Protein AF-A0A5D8ZWQ1-F1 (afdb_monomer)

Sequence (509 aa):
MLKRKKESPQAGGEQLLRKMPGQNEVNLAELMDGYSKLLIDDPVRPFREDNLQAIENNVDYGILAALSGTWVSYNVNYNKDIAKPSLASGVHTTIMPSPGTNSGTIPGKFAFDSEEYIEKLTFSIVPGGVRNRGGASELFCGAVKYEQSIKSVNTVQGQDALKYTPIHEENGMYLWLSDVYNHAATKESIERDRGIHAFSKEDAEKYGYTGEYRDEPLVRITPDGEERKQYILLSQLQPGQPYYEIIPAQELKAGAGVDGPYFIPDYSISRSGVIPHGSTITLLGDIIPQNTADNTFYLIEGSPKFPYGKEAWDTNHLSISRTMGNAGVTPDNIIDLDKPAPDWVHETLNDDNDPGSNKIYTQRILADDLYPYSVRPDLRLRDTLRGQKVSNYVHVRMSSKMKTGAQGGILNVPFVNRFVPTVEVDMDMWIETIIEDGKEILQLQYEQIVFFEFDFGNDGGTTSWPHIQVNTLRKIQDIPEDQRKVIEEQFFNTTGSSDSASGCPYHKG

Foldseek 3Di:
DKAAPDDDCVVPDDVVPPDDPDDDQDDLCVLCPRIDDDDPPDDFAADDPVCQVVCFQDPRARPVSNQAAKKKFFADQQPPLQPDGDQTLKKWKDKDAPPPDDLVPHFADIDIDMFHKMKIKHKDWDGTWDWDDPPQKIWTKGKIKMKMWMWTWDDDPPDPDIDTHTDWIKIWMKIFTHDMHTYFDAPVNQCPPPHFQQADPVCCVPAVDGGGAQQFKWFWQDDPPDPDTHTDGPVVADVPRDTDDIHGGPGHDGRPSVDDDDDDAPARMWIWMDTPVFKTWIKGWYWDWDDDPVDTHQKFFWDDDDDFFLVNLDCVQFLDFPVLCSLVDDPVRGGTQSDQQDPCLPDDDDCVRCVQCSNVVVSCQSVDPPGPCSTGVCVSVVSVCSPWTWGIKIKMKIKQQDPDHDHMDMDGDPVCVVAKPFDMKIKIKIWTFTQDPNDTFTKIKMKIWTWIWGQHGPVRHITTGTTIMIGIIGRLVPHDPVVSVVCCVVPPDPPDPPPDNDPDPDDDD

Structure (mmCIF, N/CA/C/O backbone):
data_AF-A0A5D8ZWQ1-F1
#
_entry.id   AF-A0A5D8ZWQ1-F1
#
loop_
_atom_site.group_PDB
_atom_site.id
_atom_site.type_symbol
_atom_site.label_atom_id
_atom_site.label_alt_id
_atom_site.label_comp_id
_atom_site.label_asym_id
_atom_site.label_entity_id
_atom_site.label_seq_id
_atom_site.pdbx_PDB_ins_code
_atom_site.Cartn_x
_atom_site.Cartn_y
_atom_site.Cartn_z
_atom_site.occupancy
_atom_site.B_iso_or_equiv
_atom_site.auth_seq_id
_atom_site.auth_comp_id
_atom_site.auth_asym_id
_atom_site.auth_atom_id
_atom_site.pdbx_PDB_model_num
ATOM 1 N N . MET A 1 1 ? 3.339 -8.069 -12.223 1.00 86.00 1 MET A N 1
ATOM 2 C CA . MET A 1 1 ? 2.730 -7.038 -13.100 1.00 86.00 1 MET A CA 1
ATOM 3 C C . MET A 1 1 ? 1.482 -7.525 -13.853 1.00 86.00 1 MET A C 1
ATOM 5 O O . MET A 1 1 ? 1.468 -8.622 -14.414 1.00 86.00 1 MET A O 1
ATOM 9 N N . LEU A 1 2 ? 0.469 -6.657 -13.929 1.00 88.44 2 LEU A N 1
ATOM 10 C CA . LEU A 1 2 ? -0.683 -6.716 -14.825 1.00 88.44 2 LEU A CA 1
ATOM 11 C C . LEU A 1 2 ? -0.499 -5.873 -16.088 1.00 88.44 2 LEU A C 1
ATOM 13 O O . LEU A 1 2 ? 0.025 -4.764 -16.043 1.00 88.44 2 LEU A O 1
ATOM 17 N N . LYS A 1 3 ? -1.030 -6.377 -17.198 1.00 85.06 3 LYS A N 1
ATOM 18 C CA . LYS A 1 3 ? -1.198 -5.640 -18.448 1.00 85.06 3 LYS A CA 1
ATOM 19 C C . LYS A 1 3 ? -2.679 -5.453 -18.746 1.00 85.06 3 LYS A C 1
ATOM 21 O O . LYS A 1 3 ? -3.498 -6.309 -18.411 1.00 85.06 3 LYS A O 1
ATOM 26 N N . ARG A 1 4 ? -3.014 -4.373 -19.445 1.00 82.81 4 ARG A N 1
ATOM 27 C CA . ARG A 1 4 ? -4.336 -4.204 -20.048 1.00 82.81 4 ARG A CA 1
ATOM 28 C C . ARG A 1 4 ? -4.308 -4.682 -21.492 1.00 82.81 4 ARG A C 1
ATOM 30 O O . ARG A 1 4 ? -3.373 -4.370 -22.232 1.00 82.81 4 ARG A O 1
ATOM 37 N N . LYS A 1 5 ? -5.338 -5.407 -21.923 1.00 72.50 5 LYS A N 1
ATOM 38 C CA . LYS A 1 5 ? -5.560 -5.742 -23.331 1.00 72.50 5 LYS A CA 1
ATOM 39 C C . LYS A 1 5 ? -5.869 -4.453 -24.100 1.00 72.50 5 LYS A C 1
ATOM 41 O O . LYS A 1 5 ? -7.017 -4.036 -24.187 1.00 72.50 5 LYS A O 1
ATOM 46 N N . LYS A 1 6 ? -4.833 -3.802 -24.628 1.00 61.38 6 LYS A N 1
ATOM 47 C CA . LYS A 1 6 ? -4.968 -2.677 -25.560 1.00 61.38 6 LYS A CA 1
ATOM 48 C C . LYS A 1 6 ? -5.111 -3.255 -26.970 1.00 61.38 6 LYS A C 1
ATOM 50 O O . LYS A 1 6 ? -4.261 -4.034 -27.402 1.00 61.38 6 LYS A O 1
ATOM 55 N N . GLU A 1 7 ? -6.210 -2.951 -27.656 1.00 46.97 7 GLU A N 1
ATOM 56 C CA . GLU A 1 7 ? -6.407 -3.385 -29.044 1.00 46.97 7 GLU A CA 1
ATOM 57 C C . GLU A 1 7 ? -5.342 -2.770 -29.966 1.00 46.97 7 GLU A C 1
ATOM 59 O O . GLU A 1 7 ? -4.735 -1.745 -29.650 1.00 46.97 7 GLU A O 1
ATOM 64 N N . SER A 1 8 ? -5.069 -3.428 -31.099 1.00 38.81 8 SER A N 1
ATOM 65 C CA . SER A 1 8 ? -4.029 -2.994 -32.038 1.00 38.81 8 SER A CA 1
ATOM 66 C C . SER A 1 8 ? -4.234 -1.534 -32.487 1.00 38.81 8 SER A C 1
ATOM 68 O O . SER A 1 8 ? -5.381 -1.128 -32.674 1.00 38.81 8 SER A O 1
ATOM 70 N N . PRO A 1 9 ? -3.167 -0.762 -32.773 1.00 39.41 9 PRO A N 1
ATOM 71 C CA . PRO A 1 9 ? -3.278 0.630 -33.230 1.00 39.41 9 PRO A CA 1
ATOM 72 C C . PRO A 1 9 ? -4.135 0.823 -34.496 1.00 39.41 9 PRO A C 1
ATOM 74 O O . PRO A 1 9 ? -4.615 1.921 -34.753 1.00 39.41 9 PRO A O 1
ATOM 77 N N . GLN A 1 10 ? -4.347 -0.237 -35.286 1.00 38.22 10 GLN A N 1
ATOM 78 C CA . GLN A 1 10 ? -5.200 -0.236 -36.483 1.00 38.22 10 GLN A CA 1
ATOM 79 C C . GLN A 1 10 ? -6.703 -0.313 -36.168 1.00 38.22 10 GLN A C 1
ATOM 81 O O . GLN A 1 10 ? -7.508 0.102 -36.993 1.00 38.22 10 GLN A O 1
ATOM 86 N N . ALA A 1 11 ? -7.079 -0.762 -34.966 1.00 35.25 11 ALA A N 1
ATOM 87 C CA . ALA A 1 11 ? -8.423 -0.603 -34.398 1.00 35.25 11 ALA A CA 1
ATOM 88 C C . ALA A 1 11 ? -8.587 0.765 -33.694 1.00 35.25 11 ALA A C 1
ATOM 90 O O . ALA A 1 11 ? -9.545 0.997 -32.956 1.00 35.25 11 ALA A O 1
ATOM 91 N N . GLY A 1 12 ? -7.623 1.674 -33.904 1.00 35.81 12 GLY A N 1
ATOM 92 C CA . GLY A 1 12 ? -7.588 3.022 -33.358 1.00 35.81 12 GLY A CA 1
ATOM 93 C C . GLY A 1 12 ? -8.803 3.837 -33.784 1.00 35.81 12 GLY A C 1
ATOM 94 O O . GLY A 1 12 ? -8.834 4.421 -34.863 1.00 35.81 12 GLY A O 1
ATOM 95 N N . GLY A 1 13 ? -9.795 3.889 -32.903 1.00 32.44 13 GLY A N 1
ATOM 96 C CA . GLY A 1 13 ? -10.945 4.773 -33.038 1.00 32.44 13 GLY A CA 1
ATOM 97 C C . GLY A 1 13 ? -11.941 4.649 -31.892 1.00 32.44 13 GLY A C 1
ATOM 98 O O . GLY A 1 13 ? -12.409 5.666 -31.393 1.00 32.44 13 GLY A O 1
ATOM 99 N N . GLU A 1 14 ? -12.231 3.435 -31.417 1.00 32.88 14 GLU A N 1
ATOM 100 C CA . GLU A 1 14 ? -13.414 3.239 -30.559 1.00 32.88 14 GLU A CA 1
ATOM 101 C C . GLU A 1 14 ? -13.139 3.267 -29.045 1.00 32.88 14 GLU A C 1
ATOM 103 O O . GLU A 1 14 ? -14.016 3.670 -28.285 1.00 32.88 14 GLU A O 1
ATOM 108 N N . GLN A 1 15 ? -11.916 2.977 -28.575 1.00 39.06 15 GLN A N 1
ATOM 109 C CA . GLN A 1 15 ? -11.546 3.190 -27.158 1.00 39.06 15 GLN A CA 1
ATOM 110 C C . GLN A 1 15 ? -10.935 4.570 -26.860 1.00 39.06 15 GLN A C 1
ATOM 112 O O . GLN A 1 15 ? -10.834 4.949 -25.694 1.00 39.06 15 GLN A O 1
ATOM 117 N N . LEU A 1 16 ? -10.608 5.359 -27.893 1.00 34.47 16 LEU A N 1
ATOM 118 C CA . LEU A 1 16 ? -10.072 6.731 -27.786 1.00 34.47 16 LEU A CA 1
ATOM 119 C C . LEU A 1 16 ? -11.067 7.743 -27.175 1.00 34.47 16 LEU A C 1
ATOM 121 O O . LEU A 1 16 ? -10.736 8.912 -26.997 1.00 34.47 16 LEU A O 1
ATOM 125 N N . LEU A 1 17 ? -12.277 7.295 -26.829 1.00 35.03 17 LEU A N 1
ATOM 126 C CA . LEU A 1 17 ? -13.339 8.079 -26.197 1.00 35.03 17 LEU A CA 1
ATOM 127 C C . LEU A 1 17 ? -13.742 7.555 -24.808 1.00 35.03 17 LEU A C 1
ATOM 129 O O . LEU A 1 17 ? -14.852 7.832 -24.348 1.00 35.03 17 LEU A O 1
ATOM 133 N N . ARG A 1 18 ? -12.876 6.830 -24.085 1.00 47.44 18 ARG A N 1
ATOM 134 C CA . ARG A 1 18 ? -13.117 6.627 -22.646 1.00 47.44 18 ARG A CA 1
ATOM 135 C C . ARG A 1 18 ? -12.642 7.859 -21.875 1.00 47.44 18 ARG A C 1
ATOM 137 O O . ARG A 1 18 ? -11.452 8.106 -21.724 1.00 47.44 18 ARG A O 1
ATOM 144 N N . LYS A 1 19 ? -13.647 8.656 -21.493 1.00 38.06 19 LYS A N 1
ATOM 145 C CA . LYS A 1 19 ? -13.616 9.920 -20.744 1.00 38.06 19 LYS A CA 1
ATOM 146 C C . LYS A 1 19 ? -12.397 10.034 -19.823 1.00 38.06 19 LYS A C 1
ATOM 148 O O . LYS A 1 19 ? -12.174 9.166 -18.983 1.00 38.06 19 LYS A O 1
ATOM 153 N N . MET A 1 20 ? -11.691 11.167 -19.906 1.00 37.06 20 MET A N 1
ATOM 154 C CA . MET A 1 20 ? -10.870 11.637 -18.786 1.00 37.06 20 MET A CA 1
ATOM 155 C C . MET A 1 20 ? -11.716 11.542 -17.503 1.00 37.06 20 MET A C 1
ATOM 157 O O . MET A 1 20 ? -12.895 11.911 -17.560 1.00 37.06 20 MET A O 1
ATOM 161 N N . PRO A 1 21 ? -11.179 11.048 -16.372 1.00 36.50 21 PRO A N 1
ATOM 162 C CA . PRO A 1 21 ? -11.925 10.977 -15.124 1.00 36.50 21 PRO A CA 1
ATOM 163 C C . PRO A 1 21 ? -12.267 12.402 -14.684 1.00 36.50 21 PRO A C 1
ATOM 165 O O . PRO A 1 21 ? -11.458 13.147 -14.141 1.00 36.50 21 PRO A O 1
ATOM 168 N N . GLY A 1 22 ? -13.488 12.787 -15.021 1.00 39.88 22 GLY A N 1
ATOM 169 C CA . GLY A 1 22 ? -14.063 14.100 -14.840 1.00 39.88 22 GLY A CA 1
ATOM 170 C C . GLY A 1 22 ? -15.562 13.969 -15.067 1.00 39.88 22 GLY A C 1
ATOM 171 O O . GLY A 1 22 ? -16.027 13.948 -16.202 1.00 39.88 22 GLY A O 1
ATOM 172 N N . GLN A 1 23 ? -16.302 13.865 -13.960 1.00 37.75 23 GLN A N 1
ATOM 173 C CA . GLN A 1 23 ? -17.761 14.026 -13.850 1.00 37.75 23 GLN A CA 1
ATOM 174 C C . GLN A 1 23 ? -18.704 12.843 -14.159 1.00 37.75 23 GLN A C 1
ATOM 176 O O . GLN A 1 23 ? -19.879 13.084 -14.400 1.00 37.75 23 GLN A O 1
ATOM 181 N N . ASN A 1 24 ? -18.289 11.577 -14.077 1.00 45.00 24 ASN A N 1
ATOM 182 C CA . ASN A 1 24 ? -19.244 10.468 -13.874 1.00 45.00 24 ASN A CA 1
ATOM 183 C C . ASN A 1 24 ? -18.660 9.454 -12.881 1.00 45.00 24 ASN A C 1
ATOM 185 O O . ASN A 1 24 ? -17.439 9.310 -12.826 1.00 45.00 24 ASN A O 1
ATOM 189 N N . GLU A 1 25 ? -19.522 8.833 -12.071 1.00 61.66 25 GLU A N 1
ATOM 190 C CA . GLU A 1 25 ? -19.172 7.854 -11.031 1.00 61.66 25 GLU A CA 1
ATOM 191 C C . GLU A 1 25 ? -18.182 6.810 -11.570 1.00 61.66 25 GLU A C 1
ATOM 193 O O . GLU A 1 25 ? -18.371 6.243 -12.645 1.00 61.66 25 GLU A O 1
ATOM 198 N N . VAL A 1 26 ? -17.073 6.613 -10.854 1.00 72.38 26 VAL A N 1
ATOM 199 C CA . VAL A 1 26 ? -16.031 5.666 -11.259 1.00 72.38 26 VAL A CA 1
ATOM 200 C C . VAL A 1 26 ? -16.516 4.250 -10.960 1.00 72.38 26 VAL A C 1
ATOM 202 O O . VAL A 1 26 ? -16.745 3.919 -9.801 1.00 72.38 26 VAL A O 1
ATOM 205 N N . ASN A 1 27 ? -16.631 3.418 -11.995 1.00 87.19 27 ASN A N 1
ATOM 206 C CA . ASN A 1 27 ? -17.055 2.026 -11.880 1.00 87.19 27 ASN A CA 1
ATOM 207 C C . ASN A 1 27 ? -15.839 1.078 -11.879 1.00 87.19 27 ASN A C 1
ATOM 209 O O . ASN A 1 27 ? -15.026 1.094 -12.809 1.00 87.19 27 ASN A O 1
ATOM 213 N N . LEU A 1 28 ? -15.707 0.239 -10.843 1.00 93.12 28 LEU A N 1
ATOM 214 C CA . LEU A 1 28 ? -14.563 -0.674 -10.709 1.00 93.12 28 LEU A CA 1
ATOM 215 C C . LEU A 1 28 ? -14.534 -1.764 -11.785 1.00 93.12 28 LEU A C 1
ATOM 217 O O . LEU A 1 28 ? -13.448 -2.137 -12.226 1.00 93.12 28 LEU A O 1
ATOM 221 N N . ALA A 1 29 ? -15.691 -2.245 -12.246 1.00 91.19 29 ALA A N 1
ATOM 222 C CA . ALA A 1 29 ? -15.750 -3.243 -13.308 1.00 91.19 29 ALA A CA 1
ATOM 223 C C . ALA A 1 29 ? -15.237 -2.682 -14.635 1.00 91.19 29 ALA A C 1
ATOM 225 O O . ALA A 1 29 ? -14.436 -3.332 -15.299 1.00 91.19 29 ALA A O 1
ATOM 226 N N . GLU A 1 30 ? -15.605 -1.449 -14.985 1.00 89.75 30 GLU A N 1
ATOM 227 C CA . GLU A 1 30 ? -15.081 -0.786 -16.186 1.00 89.75 30 GLU A CA 1
ATOM 228 C C . GLU A 1 30 ? -13.577 -0.486 -16.096 1.00 89.75 30 GLU A C 1
ATOM 230 O O . GLU A 1 30 ? -12.860 -0.581 -17.100 1.00 89.75 30 GLU A O 1
ATOM 235 N N . LEU A 1 31 ? -13.086 -0.120 -14.905 1.00 91.00 31 LEU A N 1
ATOM 236 C CA . LEU A 1 31 ? -11.660 0.115 -14.673 1.00 91.00 31 LEU A CA 1
ATOM 237 C C . LEU A 1 31 ? -10.841 -1.170 -14.784 1.00 91.00 31 LEU A C 1
ATOM 239 O O . LEU A 1 31 ? -9.778 -1.159 -15.404 1.00 91.00 31 LEU A O 1
ATOM 243 N N . MET A 1 32 ? -11.337 -2.260 -14.198 1.00 91.06 32 MET A N 1
ATOM 244 C CA . MET A 1 32 ? -10.638 -3.544 -14.161 1.00 91.06 32 MET A CA 1
ATOM 245 C C . MET A 1 32 ? -10.852 -4.400 -15.413 1.00 91.06 32 MET A C 1
ATOM 247 O O . MET A 1 32 ? -10.161 -5.405 -15.592 1.00 91.06 32 MET A O 1
ATOM 251 N N . ASP A 1 33 ? -11.749 -3.992 -16.308 1.00 88.94 33 ASP A N 1
ATOM 252 C CA . ASP A 1 33 ? -11.997 -4.673 -17.573 1.00 88.94 33 ASP A CA 1
ATOM 253 C C . ASP A 1 33 ? -10.740 -4.739 -18.463 1.00 88.94 33 ASP A C 1
ATOM 255 O O . ASP A 1 33 ? -10.030 -3.750 -18.703 1.00 88.94 33 ASP A O 1
ATOM 259 N N . GLY A 1 34 ? -10.488 -5.940 -18.984 1.00 84.75 34 GLY A N 1
ATOM 260 C CA . GLY A 1 34 ? -9.381 -6.236 -19.889 1.00 84.75 34 GLY A CA 1
ATOM 261 C C . GLY A 1 34 ? -8.007 -6.391 -19.229 1.00 84.75 34 GLY A C 1
ATOM 262 O O . GLY A 1 34 ? -7.021 -6.509 -19.959 1.00 84.75 34 GLY A O 1
ATOM 263 N N . TYR A 1 35 ? -7.904 -6.398 -17.897 1.00 89.56 35 TYR A N 1
ATOM 264 C CA . TYR A 1 35 ? -6.640 -6.667 -17.207 1.00 89.56 35 TYR A CA 1
ATOM 265 C C . TYR A 1 35 ? -6.317 -8.162 -17.116 1.00 89.56 35 TYR A C 1
ATOM 267 O O . TYR A 1 35 ? -7.163 -8.986 -16.777 1.00 89.56 35 TYR A O 1
ATOM 275 N N . SER A 1 36 ? -5.059 -8.515 -17.382 1.00 87.94 36 SER A N 1
ATOM 276 C CA . SER A 1 36 ? -4.529 -9.870 -17.217 1.00 87.94 36 SER A CA 1
ATOM 277 C C . SER A 1 36 ? -3.091 -9.841 -16.708 1.00 87.94 36 SER A C 1
ATOM 279 O O . SER A 1 36 ? -2.391 -8.834 -16.831 1.00 87.94 36 SER A O 1
ATOM 281 N N . LYS A 1 37 ? -2.603 -10.967 -16.180 1.00 87.56 37 LYS A N 1
ATOM 282 C CA . LYS A 1 37 ? -1.174 -11.126 -15.890 1.00 87.56 37 LYS A CA 1
ATOM 283 C C . LYS A 1 37 ? -0.358 -10.990 -17.180 1.00 87.56 37 LYS A C 1
ATOM 285 O O . LYS A 1 37 ? -0.779 -11.492 -18.223 1.00 87.56 37 LYS A O 1
ATOM 290 N N . LEU A 1 38 ? 0.783 -10.309 -17.098 1.00 84.69 38 LEU A N 1
ATOM 291 C CA . LEU A 1 38 ? 1.778 -10.281 -18.169 1.00 84.69 38 LEU A CA 1
ATOM 292 C C . LEU A 1 38 ? 2.575 -11.597 -18.156 1.00 84.69 38 LEU A C 1
ATOM 294 O O . LEU A 1 38 ? 3.076 -12.013 -17.108 1.00 84.69 38 LEU A O 1
ATOM 298 N N . LEU A 1 39 ? 2.658 -12.259 -19.306 1.00 83.81 39 LEU A N 1
ATOM 299 C CA . LEU A 1 39 ? 3.337 -13.534 -19.533 1.00 83.81 39 LEU A CA 1
ATOM 300 C C . LEU A 1 39 ? 4.524 -13.351 -20.484 1.00 83.81 39 LEU A C 1
ATOM 302 O O . LEU A 1 39 ? 4.576 -12.396 -21.251 1.00 83.81 39 LEU A O 1
ATOM 306 N N . ILE A 1 40 ? 5.469 -14.293 -20.459 1.00 79.81 40 ILE A N 1
ATOM 307 C CA . ILE A 1 40 ? 6.670 -14.237 -21.309 1.00 79.81 40 ILE A CA 1
ATOM 308 C C . ILE A 1 40 ? 6.356 -14.336 -22.810 1.00 79.81 40 ILE A C 1
ATOM 310 O O . ILE A 1 40 ? 7.066 -13.748 -23.617 1.00 79.81 40 ILE A O 1
ATOM 314 N N . ASP A 1 41 ? 5.271 -15.027 -23.168 1.00 81.00 41 ASP A N 1
ATOM 315 C CA . ASP A 1 41 ? 4.821 -15.189 -24.556 1.00 81.00 41 ASP A CA 1
ATOM 316 C C . ASP A 1 41 ? 3.986 -13.997 -25.054 1.00 81.00 41 ASP A C 1
ATOM 318 O O . ASP A 1 41 ? 3.525 -13.983 -26.198 1.00 81.00 41 ASP A O 1
ATOM 322 N N . ASP A 1 42 ? 3.752 -12.995 -24.201 1.00 82.62 42 ASP A N 1
ATOM 323 C CA . ASP A 1 42 ? 2.998 -11.820 -24.601 1.00 82.62 42 ASP A CA 1
ATOM 324 C C . ASP A 1 42 ? 3.810 -10.930 -25.552 1.00 82.62 42 ASP A C 1
ATOM 326 O O . ASP A 1 42 ? 4.993 -10.674 -25.317 1.00 82.62 42 ASP A O 1
ATOM 330 N N . PRO A 1 43 ? 3.183 -10.396 -26.617 1.00 82.00 43 PRO A N 1
ATOM 331 C CA . PRO A 1 43 ? 3.883 -9.566 -27.582 1.00 82.00 43 PRO A CA 1
ATOM 332 C C . PRO A 1 43 ? 4.370 -8.268 -26.934 1.00 82.00 43 PRO A C 1
ATOM 334 O O . PRO A 1 43 ? 3.597 -7.517 -26.331 1.00 82.00 43 PRO A O 1
ATOM 337 N N . VAL A 1 44 ? 5.654 -7.971 -27.124 1.00 81.06 44 VAL A N 1
ATOM 338 C CA . VAL A 1 44 ? 6.265 -6.723 -26.666 1.00 81.06 44 VAL A CA 1
ATOM 339 C C . VAL A 1 44 ? 5.927 -5.601 -27.643 1.00 81.06 44 VAL A C 1
ATOM 341 O O . VAL A 1 44 ? 6.048 -5.745 -28.860 1.00 81.06 44 VAL A O 1
ATOM 344 N N . ARG A 1 45 ? 5.486 -4.458 -27.113 1.00 86.75 45 ARG A N 1
ATOM 345 C CA . ARG A 1 45 ? 5.107 -3.302 -27.932 1.00 86.75 45 ARG A CA 1
ATOM 346 C C . ARG A 1 45 ? 6.352 -2.501 -28.314 1.00 86.75 45 ARG A C 1
ATOM 348 O O . ARG A 1 45 ? 7.067 -2.077 -27.408 1.00 86.75 45 ARG A O 1
ATOM 355 N N . PRO A 1 46 ? 6.609 -2.233 -29.604 1.00 88.56 46 PRO A N 1
ATOM 356 C CA . PRO A 1 46 ? 7.692 -1.342 -29.988 1.00 88.56 46 PRO A CA 1
ATOM 357 C C . PRO A 1 46 ? 7.334 0.103 -29.628 1.00 88.56 46 PRO A C 1
ATOM 359 O O . PRO A 1 46 ? 6.236 0.582 -29.921 1.00 88.56 46 PRO A O 1
ATOM 362 N N . PHE A 1 47 ? 8.275 0.803 -29.014 1.00 90.62 47 PHE A N 1
ATOM 363 C CA . PHE A 1 47 ? 8.244 2.243 -28.846 1.00 90.62 47 PHE A CA 1
ATOM 364 C C . PHE A 1 47 ? 8.699 2.914 -30.141 1.00 90.62 47 PHE A C 1
ATOM 366 O O . PHE A 1 47 ? 9.620 2.450 -30.817 1.00 90.62 47 PHE A O 1
ATOM 373 N N . ARG A 1 48 ? 8.050 4.025 -30.481 1.00 88.44 48 ARG A N 1
ATOM 374 C CA . ARG A 1 48 ? 8.462 4.903 -31.571 1.00 88.44 48 ARG A CA 1
ATOM 375 C C . ARG A 1 48 ? 8.301 6.346 -31.114 1.00 88.44 48 ARG A C 1
ATOM 377 O O . ARG A 1 48 ? 7.274 6.687 -30.530 1.00 88.44 48 ARG A O 1
ATOM 384 N N . GLU A 1 49 ? 9.306 7.177 -31.378 1.00 87.00 49 GLU A N 1
ATOM 385 C CA . GLU A 1 49 ? 9.320 8.575 -30.919 1.00 87.00 49 GLU A CA 1
ATOM 386 C C . GLU A 1 49 ? 8.165 9.407 -31.514 1.00 87.00 49 GLU A C 1
ATOM 388 O O . GLU A 1 49 ? 7.687 10.334 -30.867 1.00 87.00 49 GLU A O 1
ATOM 393 N N . ASP A 1 50 ? 7.647 9.055 -32.698 1.00 88.88 50 ASP A N 1
ATOM 394 C CA . ASP A 1 50 ? 6.470 9.703 -33.302 1.00 88.88 50 ASP A CA 1
ATOM 395 C C . ASP A 1 50 ? 5.177 9.491 -32.492 1.00 88.88 50 ASP A C 1
ATOM 397 O O . ASP A 1 50 ? 4.276 10.329 -32.532 1.00 88.88 50 ASP A O 1
ATOM 401 N N . ASN A 1 51 ? 5.107 8.418 -31.699 1.00 87.00 51 ASN A N 1
ATOM 402 C CA . ASN A 1 51 ? 3.969 8.098 -30.838 1.00 87.00 51 ASN A CA 1
ATOM 403 C C . ASN A 1 51 ? 4.115 8.621 -29.402 1.00 87.00 51 ASN A C 1
ATOM 405 O O . ASN A 1 51 ? 3.194 8.432 -28.606 1.00 87.00 51 ASN A O 1
ATOM 409 N N . LEU A 1 52 ? 5.233 9.270 -29.050 1.00 89.94 52 LEU A N 1
ATOM 410 C CA . LEU A 1 52 ? 5.532 9.686 -27.675 1.00 89.94 52 LEU A CA 1
ATOM 411 C C . LEU A 1 52 ? 4.379 10.477 -27.045 1.00 89.94 52 LEU A C 1
ATOM 413 O O . LEU A 1 52 ? 3.858 10.084 -26.004 1.00 89.94 52 LEU A O 1
ATOM 417 N N . GLN A 1 53 ? 3.923 11.537 -27.716 1.00 90.38 53 GLN A N 1
ATOM 418 C CA . GLN A 1 53 ? 2.861 12.393 -27.185 1.00 90.38 53 GLN A CA 1
ATOM 419 C C . GLN A 1 53 ? 1.536 11.638 -27.009 1.00 90.38 53 GLN A C 1
ATOM 421 O O . GLN A 1 53 ? 0.788 11.896 -26.069 1.00 90.38 53 GLN A O 1
ATOM 426 N N . ALA A 1 54 ? 1.233 10.695 -27.906 1.00 89.75 54 ALA A N 1
ATOM 427 C CA . ALA A 1 54 ? 0.031 9.878 -27.806 1.00 89.75 54 ALA A CA 1
ATOM 428 C C . ALA A 1 54 ? 0.104 8.910 -26.617 1.00 89.75 54 ALA A C 1
ATOM 430 O O . ALA A 1 54 ? -0.904 8.721 -25.939 1.00 89.75 54 ALA A O 1
ATOM 431 N N . ILE A 1 55 ? 1.277 8.332 -26.340 1.00 88.62 55 ILE A N 1
ATOM 432 C CA . ILE A 1 55 ? 1.498 7.472 -25.170 1.00 88.62 55 ILE A CA 1
ATOM 433 C C . ILE A 1 55 ? 1.370 8.291 -23.886 1.00 88.62 55 ILE A C 1
ATOM 435 O O . ILE A 1 55 ? 0.633 7.895 -22.987 1.00 88.62 55 ILE A O 1
ATOM 439 N N . GLU A 1 56 ? 2.030 9.450 -23.817 1.00 88.56 56 GLU A N 1
ATOM 440 C CA . GLU A 1 56 ? 1.961 10.330 -22.650 1.00 88.56 56 GLU A CA 1
ATOM 441 C C . GLU A 1 56 ? 0.521 10.760 -22.365 1.00 88.56 56 GLU A C 1
ATOM 443 O O . GLU A 1 56 ? 0.072 10.655 -21.230 1.00 88.56 56 GLU A O 1
ATOM 448 N N . ASN A 1 57 ? -0.244 11.157 -23.384 1.00 88.50 57 ASN A N 1
ATOM 449 C CA . ASN A 1 57 ? -1.624 11.612 -23.202 1.00 88.50 57 ASN A CA 1
ATOM 450 C C . ASN A 1 57 ? -2.607 10.497 -22.803 1.00 88.50 57 ASN A C 1
ATOM 452 O O . ASN A 1 57 ? -3.676 10.802 -22.281 1.00 88.50 57 ASN A O 1
ATOM 456 N N . ASN A 1 58 ? -2.273 9.228 -23.060 1.00 87.38 58 ASN A N 1
ATOM 457 C CA . ASN A 1 58 ? -3.159 8.077 -22.856 1.00 87.38 58 ASN A CA 1
ATOM 458 C C . ASN A 1 58 ? -2.533 7.022 -21.931 1.00 87.38 58 ASN A C 1
ATOM 460 O O . ASN A 1 58 ? -2.723 5.815 -22.132 1.00 87.38 58 ASN A O 1
ATOM 464 N N . VAL A 1 59 ? -1.754 7.466 -20.940 1.00 89.31 59 VAL A N 1
ATOM 465 C CA . VAL A 1 59 ? -1.175 6.562 -19.944 1.00 89.31 59 VAL A CA 1
ATOM 466 C C . VAL A 1 59 ? -2.275 5.866 -19.148 1.00 89.31 59 VAL A C 1
ATOM 468 O O . VAL A 1 59 ? -3.301 6.461 -18.811 1.00 89.31 59 VAL A O 1
ATOM 471 N N . ASP A 1 60 ? -2.059 4.591 -18.840 1.00 91.00 60 ASP A N 1
ATOM 472 C CA . ASP A 1 60 ? -2.952 3.863 -17.951 1.00 91.00 60 ASP A CA 1
ATOM 473 C C . ASP A 1 60 ? -2.644 4.199 -16.484 1.00 91.00 60 ASP A C 1
ATOM 475 O O . ASP A 1 60 ? -1.492 4.142 -16.056 1.00 91.00 60 ASP A O 1
ATOM 479 N N . TYR A 1 61 ? -3.674 4.519 -15.702 1.00 93.69 61 TYR A N 1
ATOM 480 C CA . TYR A 1 61 ? -3.572 4.701 -14.247 1.00 93.69 61 TYR A CA 1
ATOM 481 C C . TYR A 1 61 ? -4.035 3.453 -13.476 1.00 93.69 61 TYR A C 1
ATOM 483 O O . TYR A 1 61 ? -3.934 3.414 -12.250 1.00 93.69 61 TYR A O 1
ATOM 491 N N . GLY A 1 62 ? -4.556 2.439 -14.176 1.00 93.38 62 GLY A N 1
ATOM 492 C CA . GLY A 1 62 ? -5.094 1.219 -13.587 1.00 93.38 62 GLY A CA 1
ATOM 493 C C . GLY A 1 62 ? -6.112 1.479 -12.489 1.00 93.38 62 GLY A C 1
ATOM 494 O O . GLY A 1 62 ? -6.911 2.415 -12.561 1.00 93.38 62 GLY A O 1
ATOM 495 N N . ILE A 1 63 ? -6.061 0.655 -11.444 1.00 95.50 63 ILE A N 1
ATOM 496 C CA . ILE A 1 63 ? -6.951 0.799 -10.290 1.00 95.50 63 ILE A CA 1
ATOM 497 C C . ILE A 1 63 ? -6.724 2.114 -9.527 1.00 95.50 63 ILE A C 1
ATOM 499 O O . ILE A 1 63 ? -7.647 2.627 -8.896 1.00 95.50 63 ILE A O 1
ATOM 503 N N . LEU A 1 64 ? -5.535 2.722 -9.628 1.00 96.50 64 LEU A N 1
ATOM 504 C CA . LEU A 1 64 ? -5.226 3.976 -8.933 1.00 96.50 64 LEU A CA 1
ATOM 505 C C . LEU A 1 64 ? -6.097 5.142 -9.425 1.00 96.50 64 LEU A C 1
ATOM 507 O O . LEU A 1 64 ? -6.292 6.106 -8.688 1.00 96.50 64 LEU A O 1
ATOM 511 N N . ALA A 1 65 ? -6.679 5.043 -10.627 1.00 95.31 65 ALA A N 1
ATOM 512 C CA . ALA A 1 65 ? -7.666 6.005 -11.117 1.00 95.31 65 ALA A CA 1
ATOM 513 C C . ALA A 1 65 ? -8.875 6.141 -10.172 1.00 95.31 65 ALA A C 1
ATOM 515 O O . ALA A 1 65 ? -9.405 7.242 -10.009 1.00 95.31 65 ALA A O 1
ATOM 516 N N . ALA A 1 66 ? -9.285 5.046 -9.516 1.00 96.25 66 ALA A N 1
ATOM 517 C CA . ALA A 1 66 ? -10.415 5.037 -8.587 1.00 96.25 66 ALA A CA 1
ATOM 518 C C . ALA A 1 66 ? -10.185 5.922 -7.359 1.00 96.25 66 ALA A C 1
ATOM 520 O O . ALA A 1 66 ? -11.137 6.495 -6.826 1.00 96.25 66 ALA A O 1
ATOM 521 N N . LEU A 1 67 ? -8.922 6.086 -6.957 1.00 97.12 67 LEU A N 1
ATOM 522 C CA . LEU A 1 67 ? -8.540 6.852 -5.779 1.00 97.12 67 LEU A CA 1
ATOM 523 C C . LEU A 1 67 ? -8.718 8.359 -5.974 1.00 97.12 67 LEU A C 1
ATOM 525 O O . LEU A 1 67 ? -8.769 9.078 -4.988 1.00 97.12 67 LEU A O 1
ATOM 529 N N . SER A 1 68 ? -8.844 8.871 -7.202 1.00 96.44 68 SER A N 1
ATOM 530 C CA . SER A 1 68 ? -8.901 10.319 -7.430 1.00 96.44 68 SER A CA 1
ATOM 531 C C . SER A 1 68 ? -10.020 11.015 -6.632 1.00 96.44 68 SER A C 1
ATOM 533 O O . SER A 1 68 ? -11.194 10.615 -6.670 1.00 96.44 68 SER A O 1
ATOM 535 N N . GLY A 1 69 ? -9.639 12.090 -5.935 1.00 96.44 69 GLY A N 1
ATOM 536 C CA . GLY A 1 69 ? -10.515 12.903 -5.094 1.00 96.44 69 GLY A CA 1
ATOM 537 C C . GLY A 1 69 ? -10.080 12.937 -3.629 1.00 96.44 69 GLY A C 1
ATOM 538 O O . GLY A 1 69 ? -9.006 12.458 -3.267 1.00 96.44 69 GLY A O 1
ATOM 539 N N . THR A 1 70 ? -10.929 13.528 -2.788 1.00 98.25 70 THR A N 1
ATOM 540 C CA . THR A 1 70 ? -10.706 13.626 -1.342 1.00 98.25 70 THR A CA 1
ATOM 541 C C . THR A 1 70 ? -11.572 12.620 -0.596 1.00 98.25 70 THR A C 1
ATOM 543 O O . THR A 1 70 ? -12.800 12.638 -0.704 1.00 98.25 70 THR A O 1
ATOM 546 N N . TRP A 1 71 ? -10.899 11.775 0.174 1.00 98.62 71 TRP A N 1
ATOM 547 C CA . TRP A 1 71 ? -11.441 10.718 1.009 1.00 98.62 71 TRP A CA 1
ATOM 548 C C . TRP A 1 71 ? -11.324 11.105 2.467 1.00 98.62 71 TRP A C 1
ATOM 550 O O . TRP A 1 71 ? -10.336 11.708 2.884 1.00 98.62 71 TRP A O 1
ATOM 560 N N . VAL A 1 72 ? -12.352 10.781 3.232 1.00 98.75 72 VAL A N 1
ATOM 561 C CA . VAL A 1 72 ? -12.464 11.162 4.634 1.00 98.75 72 VAL A CA 1
ATOM 562 C C . VAL A 1 72 ? -13.074 10.018 5.427 1.00 98.75 72 VAL A C 1
ATOM 564 O O . VAL A 1 72 ? -13.790 9.182 4.870 1.00 98.75 72 VAL A O 1
ATOM 567 N N . SER A 1 73 ? -12.762 9.973 6.718 1.00 98.62 73 SER A N 1
ATOM 568 C CA . SER A 1 73 ? -13.265 8.955 7.641 1.00 98.62 73 SER A CA 1
ATOM 569 C C . SER A 1 73 ? -14.784 8.801 7.591 1.00 98.62 73 SER A C 1
ATOM 571 O O . SER A 1 73 ? -15.519 9.784 7.669 1.00 98.62 73 SER A O 1
ATOM 573 N N . TYR A 1 74 ? -15.237 7.552 7.484 1.00 98.00 74 TYR A N 1
ATOM 574 C CA . TYR A 1 74 ? -16.644 7.165 7.516 1.00 98.00 74 TYR A CA 1
ATOM 575 C C . TYR A 1 74 ? -16.919 6.353 8.786 1.00 98.00 74 TYR A C 1
ATOM 577 O O . TYR A 1 74 ? -16.622 5.160 8.854 1.00 98.00 74 TYR A O 1
ATOM 585 N N . ASN A 1 75 ? -17.462 7.014 9.811 1.00 96.69 75 ASN A N 1
ATOM 586 C CA . ASN A 1 75 ? -17.689 6.430 11.131 1.00 96.69 75 ASN A CA 1
ATOM 587 C C . ASN A 1 75 ? -19.076 5.792 11.241 1.00 96.69 75 ASN A C 1
ATOM 589 O O . ASN A 1 75 ? -20.097 6.459 11.084 1.00 96.69 75 ASN A O 1
ATOM 593 N N . VAL A 1 76 ? -19.122 4.503 11.565 1.00 95.06 76 VAL A N 1
ATOM 594 C CA . VAL A 1 76 ? -20.358 3.739 11.756 1.00 95.06 76 VAL A CA 1
ATOM 595 C C . VAL A 1 76 ? -20.169 2.659 12.812 1.00 95.06 76 VAL A C 1
ATOM 597 O O . VAL A 1 76 ? -19.087 2.112 12.984 1.00 95.06 76 VAL A O 1
ATOM 600 N N . ASN A 1 77 ? -21.259 2.320 13.499 1.00 94.12 77 ASN A N 1
ATOM 601 C CA . ASN A 1 77 ? -21.273 1.360 14.603 1.00 94.12 77 ASN A CA 1
ATOM 602 C C . ASN A 1 77 ? -22.227 0.200 14.294 1.00 94.12 77 ASN A C 1
ATOM 604 O O . ASN A 1 77 ? -23.257 0.026 14.944 1.00 94.12 77 ASN A O 1
ATOM 608 N N . TYR A 1 78 ? -21.932 -0.568 13.242 1.00 94.31 78 TYR A N 1
ATOM 609 C CA . TYR A 1 78 ? -22.802 -1.674 12.827 1.00 94.31 78 TYR A CA 1
ATOM 610 C C . TYR A 1 78 ? -22.644 -2.935 13.680 1.00 94.31 78 TYR A C 1
ATOM 612 O O . TYR A 1 78 ? -23.579 -3.738 13.760 1.00 94.31 78 TYR A O 1
ATOM 620 N N . ASN A 1 79 ? -21.493 -3.121 14.332 1.00 92.00 79 ASN A N 1
ATOM 621 C CA . ASN A 1 79 ? -21.297 -4.229 15.255 1.00 92.00 79 ASN A CA 1
ATOM 622 C C . ASN A 1 79 ? -22.010 -3.957 16.591 1.00 92.00 79 ASN A C 1
ATOM 624 O O . ASN A 1 79 ? -21.551 -3.164 17.406 1.00 92.00 79 ASN A O 1
ATOM 628 N N . LYS A 1 80 ? -23.124 -4.659 16.818 1.00 89.44 80 LYS A N 1
ATOM 629 C CA . LYS A 1 80 ? -23.943 -4.543 18.035 1.00 89.44 80 LYS A CA 1
ATOM 630 C C . LYS A 1 80 ? -23.348 -5.254 19.251 1.00 89.44 80 LYS A C 1
ATOM 632 O O . LYS A 1 80 ? -23.839 -5.041 20.355 1.00 89.44 80 LYS A O 1
ATOM 637 N N . ASP A 1 81 ? -22.332 -6.090 19.050 1.00 87.81 81 ASP A N 1
ATOM 638 C CA . ASP A 1 81 ? -21.643 -6.794 20.134 1.00 87.81 81 ASP A CA 1
ATOM 639 C C . ASP A 1 81 ? -20.676 -5.859 20.887 1.00 87.81 81 ASP A C 1
ATOM 641 O O . ASP A 1 81 ? -20.288 -6.144 22.019 1.00 87.81 81 ASP A O 1
ATOM 645 N N . ILE A 1 82 ? -20.324 -4.713 20.290 1.00 86.56 82 ILE A N 1
ATOM 646 C CA . ILE A 1 82 ? -19.505 -3.672 20.914 1.00 86.56 82 ILE A CA 1
ATOM 647 C C . ILE A 1 82 ? -20.427 -2.646 21.574 1.00 86.56 82 ILE A C 1
ATOM 649 O O . ILE A 1 82 ? -21.150 -1.906 20.912 1.00 86.56 82 ILE A O 1
ATOM 653 N N . ALA A 1 83 ? -20.410 -2.610 22.907 1.00 81.31 83 ALA A N 1
ATOM 654 C CA . ALA A 1 83 ? -21.340 -1.792 23.684 1.00 81.31 83 ALA A CA 1
ATOM 655 C C . ALA A 1 83 ? -21.051 -0.282 23.603 1.00 81.31 83 ALA A C 1
ATOM 657 O O . ALA A 1 83 ? -21.976 0.528 23.684 1.00 81.31 83 ALA A O 1
ATOM 658 N N . LYS A 1 84 ? -19.775 0.103 23.475 1.00 86.69 84 LYS A N 1
ATOM 659 C CA . LYS A 1 84 ? -19.348 1.505 23.412 1.00 86.69 84 LYS A CA 1
ATOM 660 C C . LYS A 1 84 ? -19.247 1.939 21.946 1.00 86.69 84 LYS A C 1
ATOM 662 O O . LYS A 1 84 ? -18.460 1.343 21.215 1.00 86.69 84 LYS A O 1
ATOM 667 N N . PRO A 1 85 ? -20.000 2.962 21.506 1.00 89.56 85 PRO A N 1
ATOM 668 C CA . PRO A 1 85 ? -19.869 3.466 20.149 1.00 89.56 85 PRO A CA 1
ATOM 669 C C . PRO A 1 85 ? -18.494 4.105 19.945 1.00 89.56 85 PRO A C 1
ATOM 671 O O . PRO A 1 85 ? -17.977 4.797 20.824 1.00 89.56 85 PRO A O 1
ATOM 674 N N . SER A 1 86 ? -17.941 3.889 18.762 1.00 93.19 86 SER A N 1
ATOM 675 C CA . SER A 1 86 ? -16.679 4.447 18.302 1.00 93.19 86 SER A CA 1
ATOM 676 C C . SER A 1 86 ? -16.750 5.954 18.102 1.00 93.19 86 SER A C 1
ATOM 678 O O . SER A 1 86 ? -17.701 6.471 17.503 1.00 93.19 86 SER A O 1
ATOM 680 N N . LEU A 1 87 ? -15.716 6.661 18.558 1.00 95.12 87 LEU A N 1
ATOM 681 C CA . LEU A 1 87 ? -15.584 8.106 18.369 1.00 95.12 87 LEU A CA 1
ATOM 682 C C . LEU A 1 87 ? -15.227 8.461 16.921 1.00 95.12 87 LEU A C 1
ATOM 684 O O . LEU A 1 87 ? -15.629 9.514 16.427 1.00 95.12 87 LEU A O 1
ATOM 688 N N . ALA A 1 88 ? -14.501 7.578 16.234 1.00 96.62 88 ALA A N 1
ATOM 689 C CA . ALA A 1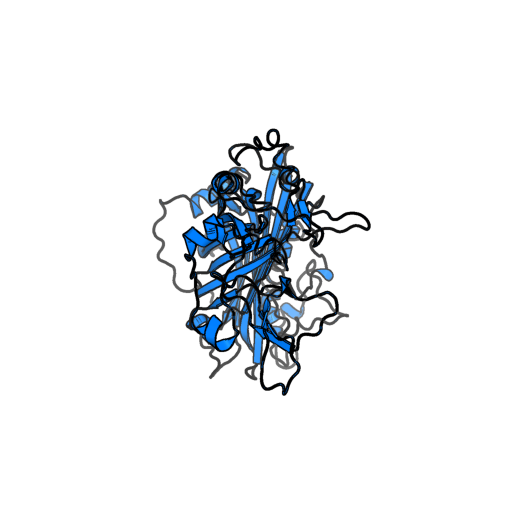 88 ? -14.117 7.723 14.835 1.00 96.62 88 ALA A CA 1
ATOM 690 C C . ALA A 1 88 ? -13.906 6.353 14.169 1.00 96.62 88 ALA A C 1
ATOM 692 O O . ALA A 1 88 ? -13.846 5.333 14.852 1.00 96.62 88 ALA A O 1
ATOM 693 N N . SER A 1 89 ? -13.794 6.317 12.837 1.00 96.69 89 SER A N 1
ATOM 694 C CA . SER A 1 89 ? -13.594 5.069 12.082 1.00 96.69 89 SER A CA 1
ATOM 695 C C . SER A 1 89 ? -12.153 4.573 12.076 1.00 96.69 89 SER A C 1
ATOM 697 O O . SER A 1 89 ? -11.939 3.368 11.957 1.00 96.69 89 SER A O 1
ATOM 699 N N . GLY A 1 90 ? -11.184 5.488 12.164 1.00 98.12 90 GLY A N 1
ATOM 700 C CA . GLY A 1 90 ? -9.770 5.151 12.162 1.00 98.12 90 GLY A CA 1
ATOM 701 C C . GLY A 1 90 ? -9.336 4.637 13.524 1.00 98.12 90 GLY A C 1
ATOM 702 O O . GLY A 1 90 ? -9.765 5.178 14.543 1.00 98.12 90 GLY A O 1
ATOM 703 N N . VAL A 1 91 ? -8.487 3.614 13.545 1.00 98.00 91 VAL A N 1
ATOM 704 C CA . VAL A 1 91 ? -7.825 3.124 14.761 1.00 98.00 91 VAL A CA 1
ATOM 705 C C . VAL A 1 91 ? -6.339 3.037 14.481 1.00 98.00 91 VAL A C 1
ATOM 707 O O . VAL A 1 91 ? -5.931 2.479 13.459 1.00 98.00 91 VAL A O 1
ATOM 710 N N . HIS A 1 92 ? -5.528 3.600 15.374 1.00 96.00 92 HIS A N 1
ATOM 711 C CA . HIS A 1 92 ? -4.085 3.412 15.328 1.00 96.00 92 HIS A CA 1
ATOM 712 C C . HIS A 1 92 ? -3.566 2.865 16.643 1.00 96.00 92 HIS A C 1
ATOM 714 O O . HIS A 1 92 ? -4.000 3.286 17.712 1.00 96.00 92 HIS A O 1
ATOM 720 N N . THR A 1 93 ? -2.622 1.937 16.547 1.00 96.12 93 THR A N 1
ATOM 721 C CA . THR A 1 93 ? -1.887 1.425 17.697 1.00 96.12 93 THR A CA 1
ATOM 722 C C . THR A 1 93 ? -0.422 1.762 17.528 1.00 96.12 93 THR A C 1
ATOM 724 O O . THR A 1 93 ? 0.199 1.363 16.539 1.00 96.12 93 THR A O 1
ATOM 727 N N . THR A 1 94 ? 0.125 2.472 18.503 1.00 91.62 94 THR A N 1
ATOM 728 C CA . THR A 1 94 ? 1.491 2.976 18.497 1.00 91.62 94 THR A CA 1
ATOM 729 C C . THR A 1 94 ? 2.241 2.405 19.689 1.00 91.62 94 THR A C 1
ATOM 731 O O . THR A 1 94 ? 1.711 2.293 20.794 1.00 91.62 94 THR A O 1
ATOM 734 N N . ILE A 1 95 ? 3.513 2.079 19.481 1.00 85.81 95 ILE A N 1
ATOM 735 C CA . ILE A 1 95 ? 4.424 1.757 20.573 1.00 85.81 95 ILE A CA 1
ATOM 736 C C . ILE A 1 95 ? 5.652 2.654 20.564 1.00 85.81 95 ILE A C 1
ATOM 738 O O . ILE A 1 95 ? 6.275 2.888 19.531 1.00 85.81 95 ILE A O 1
ATOM 742 N N . MET A 1 96 ? 6.019 3.145 21.742 1.00 85.56 96 MET A N 1
ATOM 743 C CA . MET A 1 96 ? 7.153 4.041 21.923 1.00 85.56 96 MET A CA 1
ATOM 744 C C . MET A 1 96 ? 8.042 3.561 23.067 1.00 85.56 96 MET A C 1
ATOM 746 O O . MET A 1 96 ? 7.534 2.983 24.035 1.00 85.56 96 MET A O 1
ATOM 750 N N . PRO A 1 97 ? 9.361 3.821 23.018 1.00 82.38 97 PRO A N 1
ATOM 751 C CA . PRO A 1 97 ? 10.222 3.606 24.171 1.00 82.38 97 PRO A CA 1
ATOM 752 C C . PRO A 1 97 ? 9.715 4.445 25.344 1.00 82.38 97 PRO A C 1
ATOM 754 O O . PRO A 1 97 ? 9.414 5.631 25.185 1.00 82.38 97 PRO A O 1
ATOM 757 N N . SER A 1 98 ? 9.622 3.847 26.531 1.00 84.31 98 SER A N 1
ATOM 758 C CA . SER A 1 98 ? 9.200 4.587 27.720 1.00 84.31 98 SER A CA 1
ATOM 759 C C . SER A 1 98 ? 10.202 5.702 28.042 1.00 84.31 98 SER A C 1
ATOM 761 O O . SER A 1 98 ? 11.415 5.491 27.901 1.00 84.31 98 SER A O 1
ATOM 763 N N . PRO A 1 99 ? 9.751 6.869 28.539 1.00 85.38 99 PRO A N 1
ATOM 764 C CA . PRO A 1 99 ? 10.655 7.919 28.992 1.00 85.38 99 PRO A CA 1
ATOM 765 C C . PRO A 1 99 ? 11.704 7.393 29.982 1.00 85.38 99 PRO A C 1
ATOM 767 O O . PRO A 1 99 ? 11.393 6.630 30.895 1.00 85.38 99 PRO A O 1
ATOM 770 N N . GLY A 1 100 ? 12.959 7.806 29.792 1.00 82.12 100 GLY A N 1
ATOM 771 C CA . GLY A 1 100 ? 14.090 7.398 30.634 1.00 82.12 100 GLY A CA 1
ATOM 772 C C . GLY A 1 100 ? 14.725 6.046 30.280 1.00 82.12 100 GLY A C 1
ATOM 773 O O . GLY A 1 100 ? 15.710 5.664 30.913 1.00 82.12 100 GLY A O 1
ATOM 774 N N . THR A 1 101 ? 14.219 5.339 29.267 1.00 79.06 101 THR A N 1
ATOM 775 C CA . THR A 1 101 ? 14.861 4.123 28.741 1.00 79.06 101 THR A CA 1
ATOM 776 C C . THR A 1 101 ? 15.965 4.458 27.746 1.00 79.06 101 THR A C 1
ATOM 778 O O . THR A 1 101 ? 15.905 5.455 27.027 1.00 79.06 101 THR A O 1
ATOM 781 N N . ASN A 1 102 ? 17.007 3.630 27.724 1.00 75.19 102 ASN A N 1
ATOM 782 C CA . ASN A 1 102 ? 18.000 3.594 26.657 1.00 75.19 102 ASN A CA 1
ATOM 783 C C . ASN A 1 102 ? 18.727 2.245 26.691 1.00 75.19 102 ASN A C 1
ATOM 785 O O . ASN A 1 102 ? 18.818 1.612 27.749 1.00 75.19 102 ASN A O 1
ATOM 789 N N . SER A 1 103 ? 19.289 1.859 25.546 1.00 67.88 103 SER A N 1
ATOM 790 C CA . SER A 1 103 ? 19.980 0.581 25.344 1.00 67.88 103 SER A CA 1
ATOM 791 C C . SER A 1 103 ? 21.142 0.329 26.312 1.00 67.88 103 SER A C 1
ATOM 793 O O . SER A 1 103 ? 21.480 -0.815 26.598 1.00 67.88 103 SER A O 1
ATOM 795 N N . GLY A 1 104 ? 21.757 1.391 26.839 1.00 68.44 104 GLY A N 1
ATOM 796 C CA . GLY A 1 104 ? 22.922 1.314 27.719 1.00 68.44 104 GLY A CA 1
ATOM 797 C C . GLY A 1 104 ? 22.610 1.241 29.215 1.00 68.44 104 GLY A C 1
ATOM 798 O O . GLY A 1 104 ? 23.531 0.986 29.989 1.00 68.44 104 GLY A O 1
ATOM 799 N N . THR A 1 105 ? 21.366 1.484 29.650 1.00 75.25 105 THR A N 1
ATOM 800 C CA . THR A 1 105 ? 21.016 1.495 31.084 1.00 75.25 105 THR A CA 1
ATOM 801 C C . THR A 1 105 ? 19.785 0.664 31.418 1.00 75.25 105 THR A C 1
ATOM 803 O O . THR A 1 105 ? 19.872 -0.250 32.230 1.00 75.25 105 THR A O 1
ATOM 806 N N . ILE A 1 106 ? 18.633 0.991 30.828 1.00 74.62 106 ILE A N 1
ATOM 807 C CA . ILE A 1 106 ? 17.357 0.306 31.064 1.00 74.62 106 ILE A CA 1
ATOM 808 C C . ILE A 1 106 ? 16.800 -0.024 29.681 1.00 74.62 106 ILE A C 1
ATOM 810 O O . ILE A 1 106 ? 16.046 0.786 29.126 1.00 74.62 106 ILE A O 1
ATOM 814 N N . PRO A 1 107 ? 17.225 -1.154 29.092 1.00 71.19 107 PRO A N 1
ATOM 815 C CA . PRO A 1 107 ? 16.718 -1.574 27.801 1.00 71.19 107 PRO A CA 1
ATOM 816 C C . PRO A 1 107 ? 15.249 -1.995 27.916 1.00 71.19 107 PRO A C 1
ATOM 818 O O . PRO A 1 107 ? 14.771 -2.429 28.969 1.00 71.19 107 PRO A O 1
ATOM 821 N N . GLY A 1 108 ? 14.527 -1.849 26.809 1.00 69.31 108 GLY A N 1
ATOM 822 C CA . GLY A 1 108 ? 13.317 -2.621 26.561 1.00 69.31 108 GLY A CA 1
ATOM 823 C C . GLY A 1 108 ? 12.096 -2.359 27.440 1.00 69.31 108 GLY A C 1
ATOM 824 O O . GLY A 1 108 ? 11.346 -3.306 27.679 1.00 69.31 108 GLY A O 1
ATOM 825 N N . LYS A 1 109 ? 11.856 -1.122 27.913 1.00 80.75 109 LYS A N 1
ATOM 826 C CA . LYS A 1 109 ? 10.534 -0.724 28.450 1.00 80.75 109 LYS A CA 1
ATOM 827 C C . LYS A 1 109 ? 9.782 0.151 27.452 1.00 80.75 109 LYS A C 1
ATOM 829 O O . LYS A 1 109 ? 10.362 1.061 26.864 1.00 80.75 109 LYS A O 1
ATOM 834 N N . PHE A 1 110 ? 8.479 -0.094 27.333 1.00 81.19 110 PHE A N 1
ATOM 835 C CA . PHE A 1 110 ? 7.632 0.518 26.311 1.00 81.19 110 PHE A CA 1
ATOM 836 C C . PHE A 1 110 ? 6.318 1.069 26.850 1.00 81.19 110 PHE A C 1
ATOM 838 O O . PHE A 1 110 ? 5.758 0.564 27.833 1.00 81.19 110 PHE A O 1
ATOM 845 N N . ALA A 1 111 ? 5.823 2.081 26.147 1.00 86.25 111 ALA A N 1
ATOM 846 C CA . ALA A 1 111 ? 4.475 2.601 26.248 1.00 86.25 111 ALA A CA 1
ATOM 847 C C . ALA A 1 111 ? 3.693 2.181 25.002 1.00 86.25 111 ALA A C 1
ATOM 849 O O . ALA A 1 111 ? 4.167 2.367 23.883 1.00 86.25 111 ALA A O 1
ATOM 850 N N . PHE A 1 112 ? 2.515 1.612 25.223 1.00 90.88 112 PHE A N 1
ATOM 851 C CA . PHE A 1 112 ? 1.535 1.329 24.185 1.00 90.88 112 PHE A CA 1
ATOM 852 C C . PHE A 1 112 ? 0.471 2.419 24.234 1.00 90.88 112 PHE A C 1
ATOM 854 O O . PHE A 1 112 ? 0.052 2.801 25.329 1.00 90.88 112 PHE A O 1
ATOM 861 N N . ASP A 1 113 ? 0.068 2.895 23.065 1.00 92.31 113 ASP A N 1
ATOM 862 C CA . ASP A 1 113 ? -1.037 3.824 22.894 1.00 92.31 113 ASP A CA 1
ATOM 863 C C . ASP A 1 113 ? -1.959 3.317 21.785 1.00 92.31 113 ASP A C 1
ATOM 865 O O . ASP A 1 113 ? -1.508 2.724 20.801 1.00 92.31 113 ASP A O 1
ATOM 869 N N . SER A 1 114 ? -3.251 3.537 21.969 1.00 95.38 114 SER A N 1
ATOM 870 C CA . SER A 1 114 ? -4.310 3.087 21.078 1.00 95.38 114 SER A CA 1
ATOM 871 C C . SER A 1 114 ? -5.369 4.172 21.057 1.00 95.38 114 SER A C 1
ATOM 873 O O . SER A 1 114 ? -6.001 4.454 22.075 1.00 95.38 114 SER A O 1
ATOM 875 N N . GLU A 1 115 ? -5.554 4.811 19.906 1.00 95.75 115 GLU A N 1
ATOM 876 C CA . GLU A 1 115 ? -6.530 5.889 19.777 1.00 95.75 115 GLU A CA 1
ATOM 877 C C . GLU A 1 115 ? -7.407 5.707 18.541 1.00 95.75 115 GLU A C 1
ATOM 879 O O . GLU A 1 115 ? -7.028 5.093 17.537 1.00 95.75 115 GLU A O 1
ATOM 884 N N . GLU A 1 116 ? -8.591 6.308 18.606 1.00 97.94 116 GLU A N 1
ATOM 885 C CA . GLU A 1 116 ? -9.448 6.494 17.444 1.00 97.94 116 GLU A CA 1
ATOM 886 C C . GLU A 1 116 ? -9.094 7.815 16.752 1.00 97.94 116 GLU A C 1
ATOM 888 O O . GLU A 1 116 ? -8.728 8.797 17.404 1.00 97.94 116 GLU A O 1
ATOM 893 N N . TYR A 1 117 ? -9.201 7.867 15.426 1.00 98.38 117 TYR A N 1
ATOM 894 C CA . TYR A 1 117 ? -8.843 9.055 14.657 1.00 98.38 117 TYR A CA 1
ATOM 895 C C . TYR A 1 117 ? -9.757 9.302 13.457 1.00 98.38 117 TYR A C 1
ATOM 897 O O . TYR A 1 117 ? -10.342 8.381 12.882 1.00 98.38 117 TYR A O 1
ATOM 905 N N . ILE A 1 118 ? -9.843 10.573 13.059 1.00 98.69 118 ILE A N 1
ATOM 906 C CA . ILE A 1 118 ? -10.382 10.991 11.764 1.00 98.69 118 ILE A CA 1
ATOM 907 C C . ILE A 1 118 ? -9.248 11.363 10.818 1.00 98.69 118 ILE A C 1
ATOM 909 O O . ILE A 1 118 ? -8.179 11.817 11.231 1.00 98.69 118 ILE A O 1
ATOM 913 N N . GLU A 1 119 ? -9.506 11.201 9.531 1.00 98.50 119 GLU A N 1
ATOM 914 C CA . GLU A 1 119 ? -8.515 11.358 8.480 1.00 98.50 119 GLU A CA 1
ATOM 915 C C . GLU A 1 119 ? -9.089 12.094 7.277 1.00 98.50 119 GLU A C 1
ATOM 917 O O . GLU A 1 119 ? -10.265 11.939 6.932 1.00 98.50 119 GLU A O 1
ATOM 922 N N . LYS A 1 120 ? -8.216 12.856 6.620 1.00 98.50 120 LYS A N 1
ATOM 923 C CA . LYS A 1 120 ? -8.397 13.368 5.266 1.00 98.50 120 LYS A CA 1
ATOM 924 C C . LYS A 1 120 ? -7.255 12.852 4.395 1.00 98.50 120 LYS A C 1
ATOM 926 O O . LYS A 1 120 ? -6.096 13.135 4.677 1.00 98.50 120 LYS A O 1
ATOM 931 N N . LEU A 1 121 ? -7.597 12.178 3.304 1.00 98.50 121 LEU A N 1
ATOM 932 C CA . LEU A 1 121 ? -6.664 11.639 2.322 1.00 98.50 121 LEU A CA 1
ATOM 933 C C . LEU A 1 121 ? -7.060 12.116 0.924 1.00 98.50 121 LEU A C 1
ATOM 935 O O . LEU A 1 121 ? -8.138 11.802 0.424 1.00 98.50 121 LEU A O 1
ATOM 939 N N . THR A 1 122 ? -6.213 12.913 0.285 1.00 98.56 122 THR A N 1
ATOM 940 C CA . THR A 1 122 ? -6.488 13.474 -1.044 1.00 98.56 122 THR A CA 1
ATOM 941 C C . THR A 1 122 ? -5.574 12.856 -2.077 1.00 98.56 122 THR A C 1
ATOM 943 O O . THR A 1 122 ? -4.360 12.919 -1.926 1.00 98.56 122 THR A O 1
ATOM 946 N N . PHE A 1 123 ? -6.150 12.330 -3.158 1.00 98.50 123 PHE A N 1
ATOM 947 C CA . PHE A 1 123 ? -5.408 11.810 -4.299 1.00 98.50 123 PHE A CA 1
ATOM 948 C C . PHE A 1 123 ? -5.595 12.686 -5.535 1.00 98.50 123 PHE A C 1
ATOM 950 O O . PHE A 1 123 ? -6.720 12.947 -5.975 1.00 98.50 123 PHE A O 1
ATOM 957 N N . SER A 1 124 ? -4.479 13.079 -6.145 1.00 97.62 124 SER A N 1
ATOM 958 C CA . SER A 1 124 ? -4.453 13.914 -7.347 1.00 97.62 124 SER A CA 1
ATOM 959 C C . SER A 1 124 ? -3.750 13.198 -8.491 1.00 97.62 124 SER A C 1
ATOM 961 O O . SER A 1 124 ? -2.566 12.872 -8.395 1.00 97.62 124 SER A O 1
ATOM 963 N N . ILE A 1 125 ? -4.468 12.990 -9.596 1.00 95.44 125 ILE A N 1
ATOM 964 C CA . ILE A 1 125 ? -3.882 12.467 -10.832 1.00 95.44 125 ILE A CA 1
ATOM 965 C C . ILE A 1 125 ? -2.812 13.444 -11.327 1.00 95.44 125 ILE A C 1
ATOM 967 O O . ILE A 1 125 ? -3.064 14.644 -11.442 1.00 95.44 125 ILE A O 1
ATOM 971 N N . VAL A 1 126 ? -1.623 12.930 -11.636 1.00 95.06 126 VAL A N 1
ATOM 972 C CA . VAL A 1 126 ? -0.606 13.660 -12.395 1.00 95.06 126 VAL A CA 1
ATOM 973 C C . VAL A 1 126 ? -0.937 13.475 -13.875 1.00 95.06 126 VAL A C 1
ATOM 975 O O . VAL A 1 126 ? -0.884 12.338 -14.349 1.00 95.06 126 VAL A O 1
ATOM 978 N N . PRO A 1 127 ? -1.319 14.539 -14.606 1.00 91.25 127 PRO A N 1
ATOM 979 C CA . PRO A 1 127 ? -1.690 14.409 -16.007 1.00 91.25 127 PRO A CA 1
ATOM 980 C C . PRO A 1 127 ? -0.506 13.942 -16.848 1.00 91.25 127 PRO A C 1
ATOM 982 O O . PRO A 1 127 ? 0.583 14.511 -16.763 1.00 91.25 127 PRO A O 1
ATOM 985 N N . GLY A 1 128 ? -0.759 12.950 -17.692 1.00 87.50 128 GLY A N 1
ATOM 986 C CA . GLY A 1 128 ? 0.226 12.409 -18.611 1.00 87.50 128 GLY A CA 1
ATOM 987 C C . GLY A 1 128 ? 1.099 11.305 -18.009 1.00 87.50 128 GLY A C 1
ATOM 988 O O . GLY A 1 128 ? 1.269 11.191 -16.795 1.00 87.50 128 GLY A O 1
ATOM 989 N N . GLY A 1 129 ? 1.642 10.465 -18.886 1.00 88.25 129 GLY A N 1
ATOM 990 C CA . GLY A 1 129 ? 2.541 9.378 -18.516 1.00 88.25 129 GLY A CA 1
ATOM 991 C C . GLY A 1 129 ? 3.922 9.875 -18.122 1.00 88.25 129 GLY A C 1
ATOM 992 O O . GLY A 1 129 ? 4.572 10.600 -18.870 1.00 88.25 129 GLY A O 1
ATOM 993 N N . VAL A 1 130 ? 4.405 9.433 -16.963 1.00 91.00 130 VAL A N 1
ATOM 994 C CA . VAL A 1 130 ? 5.766 9.731 -16.506 1.00 91.00 130 VAL A CA 1
ATOM 995 C C . VAL A 1 130 ? 6.736 8.742 -17.160 1.00 91.00 130 VAL A C 1
ATOM 997 O O . VAL A 1 130 ? 6.750 7.560 -16.809 1.00 91.00 130 VAL A O 1
ATOM 1000 N N . ARG A 1 131 ? 7.527 9.216 -18.132 1.00 93.38 131 ARG A N 1
ATOM 1001 C CA . ARG A 1 131 ? 8.473 8.405 -18.920 1.00 93.38 131 ARG A CA 1
ATOM 1002 C C . ARG A 1 131 ? 9.736 8.047 -18.128 1.00 93.38 131 ARG A C 1
ATOM 1004 O O . ARG A 1 131 ? 10.409 8.919 -17.585 1.00 93.38 131 ARG A O 1
ATOM 1011 N N . ASN A 1 132 ? 10.109 6.772 -18.158 1.00 92.56 132 ASN A N 1
ATOM 1012 C CA . ASN A 1 132 ? 11.343 6.210 -17.615 1.00 92.56 132 ASN A CA 1
ATOM 1013 C C . ASN A 1 132 ? 12.122 5.514 -18.740 1.00 92.56 132 ASN A C 1
ATOM 1015 O O . ASN A 1 132 ? 11.617 4.576 -19.361 1.00 92.56 132 ASN A O 1
ATOM 1019 N N . ARG A 1 133 ? 13.360 5.963 -18.986 1.00 91.50 133 ARG A N 1
ATOM 1020 C CA . ARG A 1 133 ? 14.219 5.472 -20.076 1.00 91.50 133 ARG A CA 1
ATOM 1021 C C . ARG A 1 133 ? 15.213 4.435 -19.556 1.00 91.50 133 ARG A C 1
ATOM 1023 O O . ARG A 1 133 ? 16.080 4.765 -18.753 1.00 91.50 133 ARG A O 1
ATOM 1030 N N . GLY A 1 134 ? 15.121 3.206 -20.058 1.00 89.12 134 GLY A N 1
ATOM 1031 C CA . GLY A 1 134 ? 15.999 2.078 -19.722 1.00 89.12 134 GLY A CA 1
ATOM 1032 C C . GLY A 1 134 ? 16.945 1.659 -20.854 1.00 89.12 134 GLY A C 1
ATOM 1033 O O . GLY A 1 134 ? 17.420 0.528 -20.866 1.00 89.12 134 GLY A O 1
ATOM 1034 N N . GLY A 1 135 ? 17.185 2.522 -21.846 1.00 87.94 135 GLY A N 1
ATOM 1035 C CA . GLY A 1 135 ? 17.916 2.160 -23.064 1.00 87.94 135 GLY A CA 1
ATOM 1036 C C . GLY A 1 135 ? 16.994 1.443 -24.047 1.00 87.94 135 GLY A C 1
ATOM 1037 O O . GLY A 1 135 ? 16.150 2.090 -24.653 1.00 87.94 135 GLY A O 1
ATOM 1038 N N . ALA A 1 136 ? 17.109 0.115 -24.157 1.00 88.88 136 ALA A N 1
ATOM 1039 C CA . ALA A 1 136 ? 16.250 -0.700 -25.028 1.00 88.88 136 ALA A CA 1
ATOM 1040 C C . ALA A 1 136 ? 14.821 -0.909 -24.484 1.00 88.88 136 ALA A C 1
ATOM 1042 O O . ALA A 1 136 ? 14.011 -1.613 -25.086 1.00 88.88 136 ALA A O 1
ATOM 1043 N N . SER A 1 137 ? 14.501 -0.344 -23.321 1.00 90.31 137 SER A N 1
ATOM 1044 C CA . SER A 1 137 ? 13.192 -0.444 -22.672 1.00 90.31 137 SER A CA 1
ATOM 1045 C C . SER A 1 137 ? 12.691 0.939 -22.275 1.00 90.31 137 SER A C 1
ATOM 1047 O O . SER A 1 137 ? 13.462 1.777 -21.809 1.00 90.31 137 SER A O 1
ATOM 1049 N N . GLU A 1 138 ? 11.393 1.164 -22.434 1.00 91.75 138 GLU A N 1
ATOM 1050 C CA . GLU A 1 138 ? 10.694 2.380 -22.020 1.00 91.75 138 GLU A CA 1
ATOM 1051 C C . GLU A 1 138 ? 9.531 1.986 -21.111 1.00 91.75 138 GLU A C 1
ATOM 1053 O O . GLU A 1 138 ? 8.802 1.038 -21.406 1.00 91.75 138 GLU A O 1
ATOM 1058 N N . LEU A 1 139 ? 9.353 2.719 -20.017 1.00 91.69 139 LEU A N 1
ATOM 1059 C CA . LEU A 1 139 ? 8.238 2.550 -19.090 1.00 91.69 139 LEU A CA 1
ATOM 1060 C C . LEU A 1 139 ? 7.524 3.890 -18.921 1.00 91.69 139 LEU A C 1
ATOM 1062 O O . LEU A 1 139 ? 8.159 4.898 -18.619 1.00 91.69 139 LEU A O 1
ATOM 1066 N N . PHE A 1 140 ? 6.205 3.895 -19.066 1.00 93.19 140 PHE A N 1
ATOM 1067 C CA . PHE A 1 140 ? 5.363 5.053 -18.784 1.00 93.19 140 PHE A CA 1
ATOM 1068 C C . PHE A 1 140 ? 4.492 4.753 -17.572 1.00 93.19 140 PHE A C 1
ATOM 1070 O O . PHE A 1 140 ? 3.728 3.790 -17.575 1.00 93.19 140 PHE A O 1
ATOM 1077 N N . CYS A 1 141 ? 4.611 5.579 -16.535 1.00 94.44 141 CYS A N 1
ATOM 1078 C CA . CYS A 1 141 ? 3.869 5.382 -15.298 1.00 94.44 141 CYS A CA 1
ATOM 1079 C C . CYS A 1 141 ? 2.643 6.293 -15.233 1.00 94.44 141 CYS A C 1
ATOM 1081 O O . CYS A 1 141 ? 2.764 7.506 -15.424 1.00 94.44 141 CYS A O 1
ATOM 1083 N N . GLY A 1 142 ? 1.486 5.727 -14.884 1.00 95.38 142 GLY A N 1
ATOM 1084 C CA . GLY A 1 142 ? 0.335 6.503 -14.427 1.00 95.38 142 GLY A CA 1
ATOM 1085 C C . GLY A 1 142 ? 0.560 6.934 -12.981 1.00 95.38 142 GLY A C 1
ATOM 1086 O O . GLY A 1 142 ? 0.646 6.088 -12.095 1.00 95.38 142 GLY A O 1
ATOM 1087 N N . ALA A 1 143 ? 0.700 8.235 -12.735 1.00 96.75 143 ALA A N 1
ATOM 1088 C CA . ALA A 1 143 ? 1.094 8.765 -11.432 1.00 96.75 143 ALA A CA 1
ATOM 1089 C C . ALA A 1 143 ? -0.075 9.419 -10.676 1.00 96.75 143 ALA A C 1
ATOM 1091 O O . ALA A 1 143 ? -0.831 10.215 -11.235 1.00 96.75 143 ALA A O 1
ATOM 1092 N N . VAL A 1 144 ? -0.194 9.121 -9.379 1.00 98.06 144 VAL A N 1
ATOM 1093 C CA . VAL A 1 144 ? -1.220 9.669 -8.479 1.00 98.06 144 VAL A CA 1
ATOM 1094 C C . VAL A 1 144 ? -0.553 10.175 -7.204 1.00 98.06 144 VAL A C 1
ATOM 1096 O O . VAL A 1 144 ? -0.034 9.392 -6.416 1.00 98.06 144 VAL A O 1
ATOM 1099 N N . LYS A 1 145 ? -0.545 11.492 -6.991 1.00 98.38 145 LYS A N 1
ATOM 1100 C CA . LYS A 1 145 ? -0.079 12.100 -5.735 1.00 98.38 145 LYS A CA 1
ATOM 1101 C C . LYS A 1 145 ? -1.056 11.788 -4.613 1.00 98.38 145 LYS A C 1
ATOM 1103 O O . LYS A 1 145 ? -2.254 11.745 -4.884 1.00 98.38 145 LYS A O 1
ATOM 1108 N N . TYR A 1 146 ? -0.566 11.667 -3.385 1.00 98.38 146 TYR A N 1
ATOM 1109 C CA . TYR A 1 146 ? -1.418 11.659 -2.200 1.00 98.38 146 TYR A CA 1
ATOM 1110 C C . TYR A 1 146 ? -0.914 12.613 -1.117 1.00 98.38 146 TYR A C 1
ATOM 1112 O O . TYR A 1 146 ? 0.290 12.846 -0.990 1.00 98.38 146 TYR A O 1
ATOM 1120 N N . GLU A 1 147 ? -1.860 13.137 -0.345 1.00 98.25 147 GLU A N 1
ATOM 1121 C CA . GLU A 1 147 ? -1.655 13.955 0.851 1.00 98.25 147 GLU A CA 1
ATOM 1122 C C . GLU A 1 147 ? -2.609 13.457 1.941 1.00 98.25 147 GLU A C 1
ATOM 1124 O O . GLU A 1 147 ? -3.812 13.336 1.697 1.00 98.25 147 GLU A O 1
ATOM 1129 N N . GLN A 1 148 ? -2.076 13.159 3.119 1.00 97.81 148 GLN A N 1
ATOM 1130 C CA . GLN A 1 148 ? -2.768 12.560 4.253 1.00 97.81 148 GLN A CA 1
ATOM 1131 C C . GLN A 1 148 ? -2.615 13.451 5.482 1.00 97.81 148 GLN A C 1
ATOM 1133 O O . GLN A 1 148 ? -1.499 13.839 5.813 1.00 97.81 148 GLN A O 1
ATOM 1138 N N . SER A 1 149 ? -3.718 13.695 6.185 1.00 97.75 149 SER A N 1
ATOM 1139 C CA . SER A 1 149 ? -3.747 14.396 7.471 1.00 97.75 149 SER A CA 1
ATOM 1140 C C . SER A 1 149 ? -4.614 13.617 8.457 1.00 97.75 149 SER A C 1
ATOM 1142 O O . SER A 1 149 ? -5.763 13.294 8.142 1.00 97.75 149 SER A O 1
ATOM 1144 N N . ILE A 1 150 ? -4.102 13.355 9.660 1.00 96.94 150 ILE A N 1
ATOM 1145 C CA . ILE A 1 150 ? -4.804 12.607 10.712 1.00 96.94 150 ILE A CA 1
ATOM 1146 C C . ILE A 1 150 ? -4.932 13.447 11.984 1.00 96.94 150 ILE A C 1
ATOM 1148 O O . ILE A 1 150 ? -3.970 14.065 12.456 1.00 96.94 150 ILE A O 1
ATOM 1152 N N . LYS A 1 151 ? -6.123 13.394 12.591 1.00 97.94 151 LYS A N 1
ATOM 1153 C CA . LYS A 1 151 ? -6.385 13.923 13.931 1.00 97.94 151 LYS A CA 1
ATOM 1154 C C . LYS A 1 151 ? -6.951 12.839 14.846 1.00 97.94 151 LYS A C 1
ATOM 1156 O O . LYS A 1 151 ? -7.977 12.250 14.505 1.00 97.94 151 LYS A O 1
ATOM 1161 N N . SER A 1 152 ? -6.338 12.616 16.010 1.00 96.94 152 SER A N 1
ATOM 1162 C CA . SER A 1 152 ? -6.919 11.745 17.039 1.00 96.94 152 SER A CA 1
ATOM 1163 C C . SER A 1 152 ? -8.189 12.363 17.610 1.00 96.94 152 SER A C 1
ATOM 1165 O O . SER A 1 152 ? -8.324 13.591 17.658 1.00 96.94 152 SER A O 1
ATOM 1167 N N . VAL A 1 153 ? -9.124 11.512 18.027 1.00 96.94 153 VAL A N 1
ATOM 1168 C CA . VAL A 1 153 ? -10.416 11.897 18.593 1.00 96.94 153 VAL A CA 1
ATOM 1169 C C . VAL A 1 153 ? -10.511 11.363 20.010 1.00 96.94 153 VAL A C 1
ATOM 1171 O O . VAL A 1 153 ? -10.534 10.159 20.237 1.00 96.94 153 VAL A O 1
ATOM 1174 N N . ASN A 1 154 ? -10.591 12.276 20.973 1.00 94.56 154 ASN A N 1
ATOM 1175 C CA . ASN A 1 154 ? -10.548 11.942 22.388 1.00 94.56 154 ASN A CA 1
ATOM 1176 C C . ASN A 1 154 ? -11.677 12.626 23.166 1.00 94.56 154 ASN A C 1
ATOM 1178 O O . ASN A 1 154 ? -12.013 13.786 22.921 1.00 94.56 154 ASN A O 1
ATOM 1182 N N . THR A 1 155 ? -12.221 11.937 24.169 1.00 91.81 155 THR A N 1
ATOM 1183 C CA . THR A 1 155 ? -13.082 12.557 25.187 1.00 91.81 155 THR A CA 1
ATOM 1184 C C . THR A 1 155 ? -12.229 13.235 26.254 1.00 91.81 155 THR A C 1
ATOM 1186 O O . THR A 1 155 ? -11.263 12.641 26.739 1.00 91.81 155 THR A O 1
ATOM 1189 N N . VAL A 1 156 ? -12.606 14.440 26.682 1.00 89.12 156 VAL A N 1
ATOM 1190 C CA . VAL A 1 156 ? -11.942 15.148 27.786 1.00 89.12 156 VAL A CA 1
ATOM 1191 C C . VAL A 1 156 ? -12.848 15.122 29.011 1.00 89.12 156 VAL A C 1
ATOM 1193 O O . VAL A 1 156 ? -14.018 15.489 28.936 1.00 89.12 156 VAL A O 1
ATOM 1196 N N . GLN A 1 157 ? -12.318 14.688 30.157 1.00 88.06 157 GLN A N 1
ATOM 1197 C CA . GLN A 1 157 ? -13.097 14.615 31.393 1.00 88.06 157 GLN A CA 1
ATOM 1198 C C . GLN A 1 157 ? -13.678 15.993 31.747 1.00 88.06 157 GLN A C 1
ATOM 1200 O O . GLN A 1 157 ? -12.947 16.974 31.874 1.00 88.06 157 GLN A O 1
ATOM 1205 N N . GLY A 1 158 ? -15.000 16.054 31.923 1.00 88.31 158 GLY A N 1
ATOM 1206 C CA . GLY A 1 158 ? -15.714 17.294 32.237 1.00 88.31 158 GLY A CA 1
ATOM 1207 C C . GLY A 1 158 ? -16.023 18.187 31.030 1.00 88.31 158 GLY A C 1
ATOM 1208 O O . GLY A 1 158 ? -16.465 19.314 31.236 1.00 88.31 158 GLY A O 1
ATOM 1209 N N . GLN A 1 159 ? -15.806 17.712 29.799 1.00 90.56 159 GLN A N 1
ATOM 1210 C CA . GLN A 1 159 ? -16.223 18.391 28.571 1.00 90.56 159 GLN A CA 1
ATOM 1211 C C . GLN A 1 159 ? -17.101 17.469 27.720 1.00 90.56 159 GLN A C 1
ATOM 1213 O O . GLN A 1 159 ? -16.745 16.317 27.483 1.00 90.56 159 GLN A O 1
ATOM 1218 N N . ASP A 1 160 ? -18.224 17.997 27.230 1.00 86.75 160 ASP A N 1
ATOM 1219 C CA . ASP A 1 160 ? -19.125 17.255 26.336 1.00 86.75 160 ASP A CA 1
ATOM 1220 C C . ASP A 1 160 ? -18.589 17.192 24.894 1.00 86.75 160 ASP A C 1
ATOM 1222 O O . ASP A 1 160 ? -18.924 16.285 24.135 1.00 86.75 160 ASP A O 1
ATOM 1226 N N . ALA A 1 161 ? -17.754 18.160 24.503 1.00 91.44 161 ALA A N 1
ATOM 1227 C CA . ALA A 1 161 ? -17.167 18.224 23.170 1.00 91.44 161 ALA A CA 1
ATOM 1228 C C . ALA A 1 161 ? -15.970 17.270 23.031 1.00 91.44 161 ALA A C 1
ATOM 1230 O O . ALA A 1 161 ? -15.125 17.168 23.923 1.00 91.44 161 ALA A O 1
ATOM 1231 N N . LEU A 1 162 ? -15.875 16.611 21.874 1.00 94.69 162 LEU A N 1
ATOM 1232 C CA . LEU A 1 162 ? -14.705 15.816 21.507 1.00 94.69 162 LEU A CA 1
ATOM 1233 C C . LEU A 1 162 ? -13.513 16.730 21.209 1.00 94.69 162 LEU A C 1
ATOM 1235 O O . LEU A 1 162 ? -13.660 17.791 20.601 1.00 94.69 162 LEU A O 1
ATOM 1239 N N . LYS A 1 163 ? -12.321 16.292 21.612 1.00 95.44 163 LYS A N 1
ATOM 1240 C CA . LYS A 1 163 ? -11.058 16.952 21.292 1.00 95.44 163 LYS A CA 1
ATOM 1241 C C . LYS A 1 163 ? -10.428 16.291 20.073 1.00 95.44 163 LYS A C 1
ATOM 1243 O O . LYS A 1 163 ? -10.188 15.085 20.084 1.00 95.44 163 LYS A O 1
ATOM 1248 N N . TYR A 1 164 ? -10.087 17.110 19.083 1.00 96.25 164 TYR A N 1
ATOM 1249 C CA . TYR A 1 164 ? -9.392 16.698 17.868 1.00 96.25 164 TYR A CA 1
ATOM 1250 C C . TYR A 1 164 ? -7.948 17.192 17.911 1.00 96.25 164 TYR A C 1
ATOM 1252 O O . TYR A 1 164 ? -7.714 18.399 17.954 1.00 96.25 164 TYR A O 1
ATOM 1260 N N . THR A 1 165 ? -6.974 16.283 17.913 1.00 95.50 165 THR A N 1
ATOM 1261 C CA . THR A 1 165 ? -5.548 16.644 18.014 1.00 95.50 165 THR A CA 1
ATOM 1262 C C . THR A 1 165 ? -4.811 16.191 16.757 1.00 95.50 165 THR A C 1
ATOM 1264 O O . THR A 1 165 ? -4.861 15.003 16.458 1.00 95.50 165 THR A O 1
ATOM 1267 N N . PRO A 1 166 ? -4.136 17.078 16.002 1.00 94.50 166 PRO A N 1
ATOM 1268 C CA . PRO A 1 166 ? -3.277 16.659 14.895 1.00 94.50 166 PRO A CA 1
ATOM 1269 C C . PRO A 1 166 ? -2.163 15.743 15.398 1.00 94.50 166 PRO A C 1
ATOM 1271 O O . PRO A 1 166 ? -1.429 16.123 16.311 1.00 94.50 166 PRO A O 1
ATOM 1274 N N . ILE A 1 167 ? -2.043 14.556 14.807 1.00 92.12 167 ILE A N 1
ATOM 1275 C CA . ILE A 1 167 ? -1.038 13.561 15.217 1.00 92.12 167 ILE A CA 1
ATOM 1276 C C . ILE A 1 167 ? -0.150 13.087 14.068 1.00 92.12 167 ILE A C 1
ATOM 1278 O O . ILE A 1 167 ? 0.953 12.611 14.325 1.00 92.12 167 ILE A O 1
ATOM 1282 N N . HIS A 1 168 ? -0.589 13.227 12.813 1.00 92.44 168 HIS A N 1
ATOM 1283 C CA . HIS A 1 168 ? 0.166 12.722 11.673 1.00 92.44 168 HIS A CA 1
ATOM 1284 C C . HIS A 1 168 ? -0.157 13.472 10.382 1.00 92.44 168 HIS A C 1
ATOM 1286 O O . HIS A 1 168 ? -1.302 13.849 10.137 1.00 92.44 168 HIS A O 1
ATOM 1292 N N . GLU A 1 169 ? 0.861 13.622 9.545 1.00 94.75 169 GLU A N 1
ATOM 1293 C CA . GLU A 1 169 ? 0.765 14.089 8.164 1.00 94.75 169 GLU A CA 1
ATOM 1294 C C . GLU A 1 169 ? 1.601 13.135 7.307 1.00 94.75 169 GLU A C 1
ATOM 1296 O O . GLU A 1 169 ? 2.607 12.630 7.784 1.00 94.75 169 GLU A O 1
ATOM 1301 N N . GLU A 1 170 ? 1.232 12.878 6.062 1.00 94.06 170 GLU A N 1
ATOM 1302 C CA . GLU A 1 170 ? 2.046 12.078 5.140 1.00 94.06 170 GLU A CA 1
ATOM 1303 C C . GLU A 1 170 ? 1.781 12.537 3.710 1.00 94.06 170 GLU A C 1
ATOM 1305 O O . GLU A 1 170 ? 0.662 12.910 3.360 1.00 94.06 170 GLU A O 1
ATOM 1310 N N . ASN A 1 171 ? 2.788 12.507 2.844 1.00 97.12 171 ASN A N 1
ATOM 1311 C CA . ASN A 1 171 ? 2.564 12.759 1.428 1.00 97.12 171 ASN A CA 1
ATOM 1312 C C . ASN A 1 171 ? 3.494 11.938 0.543 1.00 97.12 171 ASN A C 1
ATOM 1314 O O . ASN A 1 171 ? 4.572 11.498 0.951 1.00 97.12 171 ASN A O 1
ATOM 1318 N N . GLY A 1 172 ? 3.076 11.758 -0.705 1.00 97.50 172 GLY A N 1
ATOM 1319 C CA . GLY A 1 172 ? 3.829 10.943 -1.638 1.00 97.50 172 GLY A CA 1
ATOM 1320 C C . GLY A 1 172 ? 3.136 10.724 -2.971 1.00 97.50 172 GLY A C 1
ATOM 1321 O O . GLY A 1 172 ? 2.377 11.565 -3.460 1.00 97.50 172 GLY A O 1
ATOM 1322 N N . MET A 1 173 ? 3.438 9.588 -3.592 1.00 97.50 173 MET A N 1
ATOM 1323 C CA . MET A 1 173 ? 2.930 9.227 -4.908 1.00 97.50 173 MET A CA 1
ATOM 1324 C C . MET A 1 173 ? 2.761 7.716 -5.052 1.00 97.50 173 MET A C 1
ATOM 1326 O O . MET A 1 173 ? 3.609 6.946 -4.611 1.00 97.50 173 MET A O 1
ATOM 1330 N N . TYR A 1 174 ? 1.689 7.317 -5.727 1.00 98.31 174 TYR A N 1
ATOM 1331 C CA . TYR A 1 174 ? 1.497 5.987 -6.285 1.00 98.31 174 TYR A CA 1
ATOM 1332 C C . TYR A 1 174 ? 1.795 6.013 -7.787 1.00 98.31 174 TYR A C 1
ATOM 1334 O O . TYR A 1 174 ? 1.412 6.954 -8.486 1.00 98.31 174 TYR A O 1
ATOM 1342 N N . LEU A 1 175 ? 2.452 4.973 -8.287 1.00 97.56 175 LEU A N 1
ATOM 1343 C CA . LEU A 1 175 ? 2.793 4.777 -9.690 1.00 97.56 175 LEU A CA 1
ATOM 1344 C C . LEU A 1 175 ? 2.202 3.456 -10.180 1.00 97.56 175 LEU A C 1
ATOM 1346 O O . LEU A 1 175 ? 2.472 2.404 -9.602 1.00 97.56 175 LEU A O 1
ATOM 1350 N N . TRP A 1 176 ? 1.444 3.513 -11.273 1.00 96.06 176 TRP A N 1
ATOM 1351 C CA . TRP A 1 176 ? 1.011 2.353 -12.046 1.00 96.06 176 TRP A CA 1
ATOM 1352 C C . TRP A 1 176 ? 2.054 2.027 -13.117 1.00 96.06 176 TRP A C 1
ATOM 1354 O O . TRP A 1 176 ? 2.309 2.846 -13.995 1.00 96.06 176 TRP A O 1
ATOM 1364 N N . LEU A 1 177 ? 2.658 0.842 -13.054 1.00 93.19 177 LEU A N 1
ATOM 1365 C CA . LEU A 1 177 ? 3.865 0.469 -13.805 1.00 93.19 177 LEU A CA 1
ATOM 1366 C C . LEU A 1 177 ? 3.586 -0.380 -15.063 1.00 93.19 177 LEU A C 1
ATOM 1368 O O . LEU A 1 177 ? 4.493 -1.026 -15.579 1.00 93.19 177 LEU A O 1
ATOM 1372 N N . SER A 1 178 ? 2.341 -0.439 -15.547 1.00 82.56 178 SER A N 1
ATOM 1373 C CA . SER A 1 178 ? 1.937 -1.433 -16.563 1.00 82.56 178 SER A CA 1
ATOM 1374 C C . SER A 1 178 ? 2.374 -1.140 -18.007 1.00 82.56 178 SER A C 1
ATOM 1376 O O . SER A 1 178 ? 2.343 -2.036 -18.854 1.00 82.56 178 SER A O 1
ATOM 1378 N N . ASP A 1 179 ? 2.760 0.098 -18.332 1.00 86.69 179 ASP A N 1
ATOM 1379 C CA . ASP A 1 179 ? 2.996 0.508 -19.718 1.00 86.69 179 ASP A CA 1
ATOM 1380 C C . ASP A 1 179 ? 4.476 0.415 -20.121 1.00 86.69 179 ASP A C 1
ATOM 1382 O O . ASP A 1 179 ? 5.192 1.414 -20.180 1.00 86.69 179 ASP A O 1
ATOM 1386 N N . VAL A 1 180 ? 4.917 -0.809 -20.442 1.00 88.69 180 VAL A N 1
ATOM 1387 C CA . VAL A 1 180 ? 6.276 -1.107 -20.934 1.00 88.69 180 VAL A CA 1
ATOM 1388 C C . VAL A 1 180 ? 6.315 -1.257 -22.460 1.00 88.69 180 VAL A C 1
ATOM 1390 O O . VAL A 1 180 ? 5.388 -1.816 -23.064 1.00 88.69 180 VAL A O 1
ATOM 1393 N N . TYR A 1 181 ? 7.402 -0.772 -23.066 1.00 89.06 181 TYR A N 1
ATOM 1394 C CA . TYR A 1 181 ? 7.696 -0.826 -24.497 1.00 89.06 181 TYR A CA 1
ATOM 1395 C C . TYR A 1 181 ? 9.168 -1.181 -24.760 1.00 89.06 181 TYR A C 1
ATOM 1397 O O . TYR A 1 181 ? 10.051 -0.870 -23.961 1.00 89.06 181 TYR A O 1
ATOM 1405 N N . ASN A 1 182 ? 9.442 -1.789 -25.913 1.00 91.19 182 ASN A N 1
ATOM 1406 C CA . ASN A 1 182 ? 10.790 -2.025 -26.425 1.00 91.19 182 ASN A CA 1
ATOM 1407 C C . ASN A 1 182 ? 11.244 -0.859 -27.308 1.00 91.19 182 ASN A C 1
ATOM 1409 O O . ASN A 1 182 ? 10.548 -0.506 -28.255 1.00 91.19 182 ASN A O 1
ATOM 1413 N N . HIS A 1 183 ? 12.411 -0.287 -27.036 1.00 91.44 183 HIS A N 1
ATOM 1414 C CA . HIS A 1 183 ? 12.966 0.833 -27.791 1.00 91.44 183 HIS A CA 1
ATOM 1415 C C . HIS A 1 183 ? 14.270 0.421 -28.474 1.00 91.44 183 HIS A C 1
ATOM 1417 O O . HIS A 1 183 ? 15.367 0.710 -28.003 1.00 91.44 183 HIS A O 1
ATOM 1423 N N . ALA A 1 184 ? 14.146 -0.285 -29.595 1.00 91.50 184 ALA A N 1
ATOM 1424 C CA . ALA A 1 184 ? 15.295 -0.660 -30.404 1.00 91.50 184 ALA A CA 1
ATOM 1425 C C . ALA A 1 184 ? 16.030 0.564 -30.973 1.00 91.50 184 ALA A C 1
ATOM 1427 O O . ALA A 1 184 ? 15.407 1.543 -31.390 1.00 91.50 184 ALA A O 1
ATOM 1428 N N . ALA A 1 185 ? 17.358 0.475 -31.047 1.00 90.44 185 ALA A N 1
ATOM 1429 C CA . ALA A 1 185 ? 18.185 1.515 -31.642 1.00 90.44 185 ALA A CA 1
ATOM 1430 C C . ALA A 1 185 ? 17.890 1.659 -33.144 1.00 90.44 185 ALA A C 1
ATOM 1432 O O . ALA A 1 185 ? 17.883 0.671 -33.882 1.00 90.44 185 ALA A O 1
ATOM 1433 N N . THR A 1 186 ? 17.708 2.889 -33.621 1.00 89.56 186 THR A N 1
ATOM 1434 C CA . THR A 1 186 ? 17.662 3.206 -35.054 1.00 89.56 186 THR A CA 1
ATOM 1435 C C . THR A 1 186 ? 18.968 3.859 -35.486 1.00 89.56 186 THR A C 1
ATOM 1437 O O . THR A 1 186 ? 19.749 4.335 -34.658 1.00 89.56 186 THR A O 1
ATOM 1440 N N . LYS A 1 187 ? 19.222 3.907 -36.796 1.00 88.25 187 LYS A N 1
ATOM 1441 C CA . LYS A 1 187 ? 20.395 4.613 -37.322 1.00 88.25 187 LYS A CA 1
ATOM 1442 C C . LYS A 1 187 ? 20.397 6.077 -36.866 1.00 88.25 187 LYS A C 1
ATOM 1444 O O . LYS A 1 187 ? 21.409 6.578 -36.389 1.00 88.25 187 LYS A O 1
ATOM 1449 N N . GLU A 1 188 ? 19.236 6.719 -36.934 1.00 88.06 188 GLU A N 1
ATOM 1450 C CA . GLU A 1 188 ? 19.036 8.109 -36.533 1.00 88.06 188 GLU A CA 1
ATOM 1451 C C . GLU A 1 188 ? 19.277 8.306 -35.031 1.00 88.06 188 GLU A C 1
ATOM 1453 O O . GLU A 1 188 ? 19.912 9.286 -34.644 1.00 88.06 188 GLU A O 1
ATOM 1458 N N . SER A 1 189 ? 18.811 7.389 -34.169 1.00 86.94 189 SER A N 1
ATOM 1459 C CA . SER A 1 189 ? 19.025 7.510 -32.720 1.00 86.94 189 SER A CA 1
ATOM 1460 C C . SER A 1 189 ? 20.501 7.362 -32.346 1.00 86.94 189 SER A C 1
ATOM 1462 O O . SER A 1 189 ? 20.990 8.091 -31.486 1.00 86.94 189 SER A O 1
ATOM 1464 N N . ILE A 1 190 ? 21.222 6.448 -33.006 1.00 87.12 190 ILE A N 1
ATOM 1465 C CA . ILE A 1 190 ? 22.660 6.229 -32.789 1.00 87.12 190 ILE A CA 1
ATOM 1466 C C . ILE A 1 190 ? 23.454 7.480 -33.186 1.00 87.12 190 ILE A C 1
ATOM 1468 O O . ILE A 1 190 ? 24.271 7.975 -32.405 1.00 87.12 190 ILE A O 1
ATOM 1472 N N . GLU A 1 191 ? 23.182 8.019 -34.378 1.00 85.62 191 GLU A N 1
ATOM 1473 C CA . GLU A 1 191 ? 23.843 9.222 -34.891 1.00 85.62 191 GLU A CA 1
ATOM 1474 C C . GLU A 1 191 ? 23.561 10.451 -34.018 1.00 85.62 191 GLU A C 1
ATOM 1476 O O . GLU A 1 191 ? 24.469 11.243 -33.765 1.00 85.62 191 GLU A O 1
ATOM 1481 N N . ARG A 1 192 ? 22.322 10.597 -33.532 1.00 86.19 192 ARG A N 1
ATOM 1482 C CA . ARG A 1 192 ? 21.888 11.753 -32.740 1.00 86.19 192 ARG A CA 1
ATOM 1483 C C . ARG A 1 192 ? 22.413 11.742 -31.303 1.00 86.19 192 ARG A C 1
ATOM 1485 O O . ARG A 1 192 ? 22.833 12.790 -30.823 1.00 86.19 192 ARG A O 1
ATOM 1492 N N . ASP A 1 193 ? 22.331 10.611 -30.599 1.00 81.62 193 ASP A N 1
ATOM 1493 C CA . ASP A 1 193 ? 22.492 10.596 -29.137 1.00 81.62 193 ASP A CA 1
ATOM 1494 C C . ASP A 1 193 ? 23.969 10.532 -28.700 1.00 81.62 193 ASP A C 1
ATOM 1496 O O . ASP A 1 193 ? 24.386 11.295 -27.829 1.00 81.62 193 ASP A O 1
ATOM 1500 N N . ARG A 1 194 ? 24.772 9.636 -29.295 1.00 72.81 194 ARG A N 1
ATOM 1501 C CA . ARG A 1 194 ? 26.201 9.448 -28.952 1.00 72.81 194 ARG A CA 1
ATOM 1502 C C . ARG A 1 194 ? 27.147 9.956 -30.044 1.00 72.81 194 ARG A C 1
ATOM 1504 O O . ARG A 1 194 ? 28.281 10.323 -29.735 1.00 72.81 194 ARG A O 1
ATOM 1511 N N . GLY A 1 195 ? 26.691 9.980 -31.297 1.00 67.62 195 GLY A N 1
ATOM 1512 C CA . GLY A 1 195 ? 27.567 10.113 -32.458 1.00 67.62 195 GLY A CA 1
ATOM 1513 C C . GLY A 1 195 ? 28.353 8.822 -32.724 1.00 67.62 195 GLY A C 1
ATOM 1514 O O . GLY A 1 195 ? 28.532 7.980 -31.845 1.00 67.62 195 GLY A O 1
ATOM 1515 N N . ILE A 1 196 ? 28.812 8.646 -33.962 1.00 68.44 196 ILE A N 1
ATOM 1516 C CA . ILE A 1 196 ? 29.476 7.417 -34.420 1.00 68.44 196 ILE A CA 1
ATOM 1517 C C . ILE A 1 196 ? 30.999 7.590 -34.363 1.00 68.44 196 ILE A C 1
ATOM 1519 O O . ILE A 1 196 ? 31.548 8.484 -35.012 1.00 68.44 196 ILE A O 1
ATOM 1523 N N . HIS A 1 197 ? 31.705 6.715 -33.636 1.00 69.81 197 HIS A N 1
ATOM 1524 C CA . HIS A 1 197 ? 33.162 6.612 -33.742 1.00 69.81 197 HIS A CA 1
ATOM 1525 C C . HIS A 1 197 ? 33.536 5.708 -34.925 1.00 69.81 197 HIS A C 1
ATOM 1527 O O . HIS A 1 197 ? 33.519 4.486 -34.823 1.00 69.81 197 HIS A O 1
ATOM 1533 N N . ALA A 1 198 ? 33.825 6.335 -36.067 1.00 67.62 198 ALA A N 1
ATOM 1534 C CA . ALA A 1 198 ? 33.863 5.678 -37.375 1.00 67.62 198 ALA A CA 1
ATOM 1535 C C . ALA A 1 198 ? 35.191 4.998 -37.760 1.00 67.62 198 ALA A C 1
ATOM 1537 O O . ALA A 1 198 ? 35.304 4.554 -38.897 1.00 67.62 198 ALA A O 1
ATOM 1538 N N . PHE A 1 199 ? 36.210 4.950 -36.892 1.00 78.38 199 PHE A N 1
ATOM 1539 C CA . PHE A 1 199 ? 37.394 4.103 -37.108 1.00 78.38 199 PHE A CA 1
ATOM 1540 C C . PHE A 1 199 ? 38.278 4.022 -35.855 1.00 78.38 199 PHE A C 1
ATOM 1542 O O . PHE A 1 199 ? 38.672 5.056 -35.313 1.00 78.38 199 PHE A O 1
ATOM 1549 N N . SER A 1 200 ? 38.691 2.809 -35.469 1.00 81.62 200 SER A N 1
ATOM 1550 C CA . SER A 1 200 ? 39.668 2.574 -34.398 1.00 81.62 200 SER A CA 1
ATOM 1551 C C . SER A 1 200 ? 40.988 2.041 -34.966 1.00 81.62 200 SER A C 1
ATOM 1553 O O . SER A 1 200 ? 41.074 0.905 -35.434 1.00 81.62 200 SER A O 1
ATOM 1555 N N . LYS A 1 201 ? 42.053 2.853 -34.882 1.00 86.50 201 LYS A N 1
ATOM 1556 C CA . LYS A 1 201 ? 43.427 2.410 -35.206 1.00 86.50 201 LYS A CA 1
ATOM 1557 C C . LYS A 1 201 ? 43.855 1.231 -34.336 1.00 86.50 201 LYS A C 1
ATOM 1559 O O . LYS A 1 201 ? 44.525 0.324 -34.810 1.00 86.50 201 LYS A O 1
ATOM 1564 N N . GLU A 1 202 ? 43.435 1.249 -33.077 1.00 87.19 202 GLU A N 1
ATOM 1565 C CA . GLU A 1 202 ? 43.746 0.209 -32.107 1.00 87.19 202 GLU A CA 1
ATOM 1566 C C . GLU A 1 202 ? 43.111 -1.134 -32.491 1.00 87.19 202 GLU A C 1
ATOM 1568 O O . GLU A 1 202 ? 43.782 -2.161 -32.416 1.00 87.19 202 GLU A O 1
ATOM 1573 N N . ASP A 1 203 ? 41.861 -1.140 -32.965 1.00 88.06 203 ASP A N 1
ATOM 1574 C CA . ASP A 1 203 ? 41.196 -2.375 -33.401 1.00 88.06 203 ASP A CA 1
ATOM 1575 C C . ASP A 1 203 ? 41.848 -2.951 -34.670 1.00 88.06 203 ASP A C 1
ATOM 1577 O O . ASP A 1 203 ? 41.991 -4.172 -34.801 1.00 88.06 203 ASP A O 1
ATOM 1581 N N . ALA A 1 204 ? 42.306 -2.084 -35.579 1.00 88.19 204 ALA A N 1
ATOM 1582 C CA . ALA A 1 204 ? 43.072 -2.493 -36.753 1.00 88.19 204 ALA A CA 1
ATOM 1583 C C . ALA A 1 204 ? 44.419 -3.123 -36.362 1.00 88.19 204 ALA A C 1
ATOM 1585 O O . ALA A 1 204 ? 44.778 -4.176 -36.887 1.00 88.19 204 ALA A O 1
ATOM 1586 N N . GLU A 1 205 ? 45.140 -2.517 -35.416 1.00 89.81 205 GLU A N 1
ATOM 1587 C CA . GLU A 1 205 ? 46.441 -3.001 -34.938 1.00 89.81 205 GLU A CA 1
ATOM 1588 C C . GLU A 1 205 ? 46.330 -4.293 -34.113 1.00 89.81 205 GLU A C 1
ATOM 1590 O O . GLU A 1 205 ? 47.138 -5.206 -34.290 1.00 89.81 205 GLU A O 1
ATOM 1595 N N . LYS A 1 206 ? 45.338 -4.394 -33.220 1.00 89.56 206 LYS A N 1
ATOM 1596 C CA . LYS A 1 206 ? 45.195 -5.529 -32.292 1.00 89.56 206 LYS A CA 1
ATOM 1597 C C . LYS A 1 206 ? 44.457 -6.721 -32.887 1.00 89.56 206 LYS A C 1
ATOM 1599 O O . LYS A 1 206 ? 44.803 -7.860 -32.577 1.00 89.56 206 LYS A O 1
ATOM 1604 N N . TYR A 1 207 ? 43.438 -6.470 -33.705 1.00 90.56 207 TYR A N 1
ATOM 1605 C CA . TYR A 1 207 ? 42.503 -7.505 -34.157 1.00 90.56 207 TYR A CA 1
ATOM 1606 C C . TYR A 1 207 ? 42.431 -7.637 -35.682 1.00 90.56 207 TYR A C 1
ATOM 1608 O O . TYR A 1 207 ? 41.774 -8.549 -36.179 1.00 90.56 207 TYR A O 1
ATOM 1616 N N . GLY A 1 208 ? 43.099 -6.758 -36.437 1.00 88.06 208 GLY A N 1
ATOM 1617 C CA . GLY A 1 208 ? 43.016 -6.736 -37.900 1.00 88.06 208 GLY A CA 1
ATOM 1618 C C . GLY A 1 208 ? 41.678 -6.210 -38.428 1.00 88.06 208 GLY A C 1
ATOM 1619 O O . GLY A 1 208 ? 41.372 -6.390 -39.608 1.00 88.06 208 GLY A O 1
ATOM 1620 N N . TYR A 1 209 ? 40.873 -5.570 -37.575 1.00 88.38 209 TYR A N 1
ATOM 1621 C CA . TYR A 1 209 ? 39.581 -5.016 -37.962 1.00 88.38 209 TYR A CA 1
ATOM 1622 C C . TYR A 1 209 ? 39.752 -3.652 -38.633 1.00 88.38 209 TYR A C 1
ATOM 1624 O O . TYR A 1 209 ? 40.232 -2.705 -38.022 1.00 88.38 209 TYR A O 1
ATOM 1632 N N . THR A 1 210 ? 39.354 -3.548 -39.899 1.00 85.62 210 THR A N 1
ATOM 1633 C CA . THR A 1 210 ? 39.493 -2.322 -40.712 1.00 85.62 210 THR A CA 1
ATOM 1634 C C . THR A 1 210 ? 38.153 -1.708 -41.111 1.00 85.62 210 THR A C 1
ATOM 1636 O O . THR A 1 210 ? 38.118 -0.789 -41.926 1.00 85.62 210 THR A O 1
ATOM 1639 N N . GLY A 1 211 ? 37.048 -2.216 -40.555 1.00 82.31 211 GLY A N 1
ATOM 1640 C CA . GLY A 1 211 ? 35.727 -1.638 -40.777 1.00 82.31 211 GLY A CA 1
ATOM 1641 C C . GLY A 1 211 ? 35.578 -0.284 -40.086 1.00 82.31 211 GLY A C 1
ATOM 1642 O O . GLY A 1 211 ? 36.297 0.031 -39.138 1.00 82.31 211 GLY A O 1
ATOM 1643 N N . GLU A 1 212 ? 34.632 0.516 -40.573 1.00 76.75 212 GLU A N 1
ATOM 1644 C CA . GLU A 1 212 ? 34.383 1.854 -40.030 1.00 76.75 212 GLU A CA 1
ATOM 1645 C C . GLU A 1 212 ? 33.779 1.768 -38.614 1.00 76.75 212 GLU A C 1
ATOM 1647 O O . GLU A 1 212 ? 34.255 2.387 -37.671 1.00 76.75 212 GLU A O 1
ATOM 1652 N N . TYR A 1 213 ? 32.775 0.920 -38.401 1.00 81.12 213 TYR A N 1
ATOM 1653 C CA . TYR A 1 213 ? 32.038 0.870 -37.136 1.00 81.12 213 TYR A CA 1
ATOM 1654 C C . TYR A 1 213 ? 31.993 -0.551 -36.585 1.00 81.12 213 TYR A C 1
ATOM 1656 O O . TYR A 1 213 ? 31.597 -1.461 -37.305 1.00 81.12 213 TYR A O 1
ATOM 1664 N N . ARG A 1 214 ? 32.444 -0.784 -35.344 1.00 88.06 214 ARG A N 1
ATOM 1665 C CA . ARG A 1 214 ? 32.494 -2.134 -34.749 1.00 88.06 214 ARG A CA 1
ATOM 1666 C C . ARG A 1 214 ? 31.244 -2.440 -33.924 1.00 88.06 214 ARG A C 1
ATOM 1668 O O . ARG A 1 214 ? 31.301 -2.531 -32.695 1.00 88.06 214 ARG A O 1
ATOM 1675 N N . ASP A 1 215 ? 30.129 -2.601 -34.629 1.00 87.75 215 ASP A N 1
ATOM 1676 C CA . ASP A 1 215 ? 28.802 -2.925 -34.085 1.00 87.75 215 ASP A CA 1
ATOM 1677 C C . ASP A 1 215 ? 28.549 -4.421 -33.864 1.00 87.75 215 ASP A C 1
ATOM 1679 O O . ASP A 1 215 ? 27.502 -4.815 -33.349 1.00 87.75 215 ASP A O 1
ATOM 1683 N N . GLU A 1 216 ? 29.522 -5.261 -34.210 1.00 89.56 216 GLU A N 1
ATOM 1684 C CA . GLU A 1 216 ? 29.487 -6.698 -33.977 1.00 89.56 216 GLU A CA 1
ATOM 1685 C C . GLU A 1 216 ? 30.702 -7.166 -33.158 1.00 89.56 216 GLU A C 1
ATOM 1687 O O . GLU A 1 216 ? 31.800 -6.598 -33.264 1.00 89.56 216 GLU A O 1
ATOM 1692 N N . PRO A 1 217 ? 30.542 -8.219 -32.334 1.00 93.62 217 PRO A N 1
ATOM 1693 C CA . PRO A 1 217 ? 31.675 -8.860 -31.688 1.00 93.62 217 PRO A CA 1
ATOM 1694 C C . PRO A 1 217 ? 32.657 -9.428 -32.718 1.00 93.62 217 PRO A C 1
ATOM 1696 O O . PRO A 1 217 ? 32.251 -9.956 -33.756 1.00 93.62 217 PRO A O 1
ATOM 1699 N N . LEU A 1 218 ? 33.949 -9.381 -32.394 1.00 94.75 218 LEU A N 1
ATOM 1700 C CA . LEU A 1 218 ? 34.966 -10.138 -33.118 1.00 94.75 218 LEU A CA 1
ATOM 1701 C C . LEU A 1 218 ? 35.194 -11.472 -32.413 1.00 94.75 218 LEU A C 1
ATOM 1703 O O . LEU A 1 218 ? 35.311 -11.517 -31.188 1.00 94.75 218 LEU A O 1
ATOM 1707 N N . VAL A 1 219 ? 35.297 -12.551 -33.179 1.00 96.12 219 VAL A N 1
ATOM 1708 C CA . VAL A 1 219 ? 35.574 -13.895 -32.670 1.00 96.12 219 VAL A CA 1
ATOM 1709 C C . VAL A 1 219 ? 36.896 -14.407 -33.215 1.00 96.12 219 VAL A C 1
ATOM 1711 O O . VAL A 1 219 ? 37.168 -14.313 -34.413 1.00 96.12 219 VAL A O 1
ATOM 1714 N N . ARG A 1 220 ? 37.740 -14.950 -32.333 1.00 95.69 220 ARG A N 1
ATOM 1715 C CA . ARG A 1 220 ? 38.993 -15.589 -32.740 1.00 95.69 220 ARG A CA 1
ATOM 1716 C C . ARG A 1 220 ? 38.726 -17.007 -33.212 1.00 95.69 220 ARG A C 1
ATOM 1718 O O . ARG A 1 220 ? 38.202 -17.809 -32.445 1.00 95.69 220 ARG A O 1
ATOM 1725 N N . ILE A 1 221 ? 39.150 -17.327 -34.429 1.00 94.75 221 ILE A N 1
ATOM 1726 C CA . ILE A 1 221 ? 38.952 -18.653 -35.042 1.00 94.75 221 ILE A CA 1
ATOM 1727 C C . ILE A 1 221 ? 40.198 -19.539 -35.010 1.00 94.75 221 ILE A C 1
ATOM 1729 O O . ILE A 1 221 ? 40.122 -20.711 -35.366 1.00 94.75 221 ILE A O 1
ATOM 1733 N N . THR A 1 222 ? 41.340 -19.000 -34.581 1.00 93.56 222 THR A N 1
ATOM 1734 C CA . THR A 1 222 ? 42.566 -19.778 -34.388 1.00 93.56 222 THR A CA 1
ATOM 1735 C C . THR A 1 222 ? 42.668 -20.295 -32.948 1.00 93.56 222 THR A C 1
ATOM 1737 O O . THR A 1 222 ? 42.368 -19.527 -32.028 1.00 93.56 222 THR A O 1
ATOM 1740 N N . PRO A 1 223 ? 43.078 -21.559 -32.722 1.00 91.06 223 PRO A N 1
ATOM 1741 C CA . PRO A 1 223 ? 43.232 -22.146 -31.389 1.00 91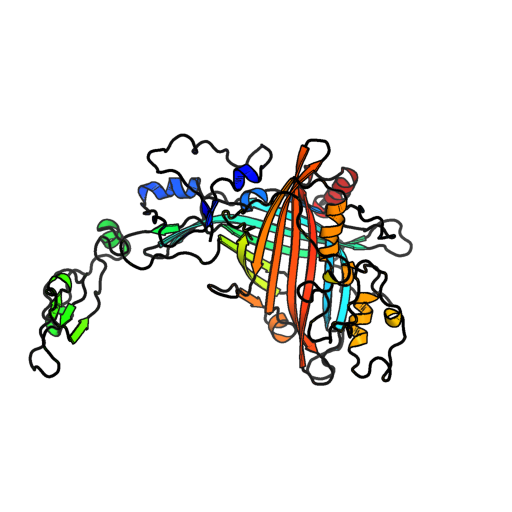.06 223 PRO A CA 1
ATOM 1742 C C . PRO A 1 223 ? 44.226 -21.414 -30.481 1.00 91.06 223 PRO A C 1
ATOM 1744 O O . PRO A 1 223 ? 45.044 -20.603 -30.921 1.00 91.06 223 PRO A O 1
ATOM 1747 N N . ASP A 1 224 ? 44.169 -21.715 -29.184 1.00 83.75 224 ASP A N 1
ATOM 1748 C CA . ASP A 1 224 ? 45.171 -21.265 -28.212 1.00 83.75 224 ASP A CA 1
ATOM 1749 C C . ASP A 1 224 ? 46.572 -21.777 -28.566 1.00 83.75 224 ASP A C 1
ATOM 1751 O O . ASP A 1 224 ? 46.759 -22.957 -28.857 1.00 83.75 224 ASP A O 1
ATOM 1755 N N . GLY A 1 225 ? 47.564 -20.884 -28.519 1.00 80.44 225 GLY A N 1
ATOM 1756 C CA . GLY A 1 225 ? 48.968 -21.205 -28.796 1.00 80.44 225 GLY A CA 1
ATOM 1757 C C . GLY A 1 225 ? 49.435 -20.939 -30.231 1.00 80.44 225 GLY A C 1
ATOM 1758 O O . GLY A 1 225 ? 50.634 -21.026 -30.481 1.00 80.44 225 GLY A O 1
ATOM 1759 N N . GLU A 1 226 ? 48.549 -20.565 -31.160 1.00 83.12 226 GLU A N 1
ATOM 1760 C CA . GLU A 1 226 ? 48.984 -20.080 -32.475 1.00 83.12 226 GLU A CA 1
ATOM 1761 C C . GLU A 1 226 ? 49.600 -18.674 -32.387 1.00 83.12 226 GLU A C 1
ATOM 1763 O O . GLU A 1 226 ? 49.012 -17.756 -31.810 1.00 83.12 226 GLU A O 1
ATOM 1768 N N . GLU A 1 227 ? 50.771 -18.483 -33.009 1.00 78.38 227 GLU A N 1
ATOM 1769 C CA . GLU A 1 227 ? 51.475 -17.189 -33.024 1.00 78.38 227 GLU A CA 1
ATOM 1770 C C . GLU A 1 227 ? 50.673 -16.089 -33.732 1.00 78.38 227 GLU A C 1
ATOM 1772 O O . GLU A 1 227 ? 50.759 -14.915 -33.366 1.00 78.38 227 GLU A O 1
ATOM 1777 N N . ARG A 1 228 ? 49.866 -16.455 -34.737 1.00 85.50 228 ARG A N 1
ATOM 1778 C CA . ARG A 1 228 ? 49.069 -15.511 -35.521 1.00 85.50 228 ARG A CA 1
ATOM 1779 C C . ARG A 1 228 ? 47.587 -15.655 -35.197 1.00 85.50 228 ARG A C 1
ATOM 1781 O O . ARG A 1 228 ? 46.879 -16.475 -35.772 1.00 85.50 228 ARG A O 1
ATOM 1788 N N . LYS A 1 229 ? 47.100 -14.805 -34.296 1.00 91.81 229 LYS A N 1
ATOM 1789 C CA . LYS A 1 229 ? 45.670 -14.720 -33.983 1.00 91.81 229 LYS A CA 1
ATOM 1790 C C . LYS A 1 229 ? 44.885 -14.189 -35.186 1.00 91.81 229 LYS A C 1
ATOM 1792 O O . LYS A 1 229 ? 45.261 -13.166 -35.757 1.00 91.81 229 LYS A O 1
ATOM 1797 N N . GLN A 1 230 ? 43.791 -14.859 -35.545 1.00 93.44 230 GLN A N 1
ATOM 1798 C CA . GLN A 1 230 ? 42.863 -14.387 -36.572 1.00 93.44 230 GLN A CA 1
ATOM 1799 C C . GLN A 1 230 ? 41.485 -14.156 -35.962 1.00 93.44 230 GLN A C 1
ATOM 1801 O O . GLN A 1 230 ? 40.875 -15.084 -35.426 1.00 93.44 230 GLN A O 1
ATOM 1806 N N . TYR A 1 231 ? 41.002 -12.923 -36.089 1.00 95.19 231 TYR A N 1
ATOM 1807 C CA . TYR A 1 231 ? 39.667 -12.514 -35.680 1.00 95.19 231 TYR A CA 1
ATOM 1808 C C . TYR A 1 231 ? 38.796 -12.269 -36.913 1.00 95.19 231 TYR A C 1
ATOM 1810 O O . TYR A 1 231 ? 39.270 -11.746 -37.922 1.00 95.19 231 TYR A O 1
ATOM 1818 N N . ILE A 1 232 ? 37.528 -12.653 -36.827 1.00 94.50 232 ILE A N 1
ATOM 1819 C CA . ILE A 1 232 ? 36.491 -12.362 -37.825 1.00 94.50 232 ILE A CA 1
ATOM 1820 C C . ILE A 1 232 ? 35.273 -11.764 -37.119 1.00 94.50 232 ILE A C 1
ATOM 1822 O O . ILE A 1 232 ? 35.137 -11.911 -35.905 1.00 94.50 232 ILE A O 1
ATOM 1826 N N . LEU A 1 233 ? 34.383 -11.096 -37.851 1.00 94.00 233 LEU A N 1
ATOM 1827 C CA . LEU A 1 233 ? 33.102 -10.667 -37.281 1.00 94.00 233 LEU A CA 1
ATOM 1828 C C . LEU A 1 233 ? 32.250 -11.888 -36.933 1.00 94.00 233 LEU A C 1
ATOM 1830 O O . LEU A 1 233 ? 32.311 -12.908 -37.620 1.00 94.00 233 LEU A O 1
ATOM 1834 N N . LEU A 1 234 ? 31.419 -11.780 -35.897 1.00 93.38 234 LEU A N 1
ATOM 1835 C CA . LEU A 1 234 ? 30.513 -12.861 -35.514 1.00 93.38 234 LEU A CA 1
ATOM 1836 C C . LEU A 1 234 ? 29.604 -13.295 -36.680 1.00 93.38 234 LEU A C 1
ATOM 1838 O O . LEU A 1 234 ? 29.404 -14.490 -36.871 1.00 93.38 234 LEU A O 1
ATOM 1842 N N . SER A 1 235 ? 29.126 -12.360 -37.510 1.00 92.38 235 SER A N 1
ATOM 1843 C CA . SER A 1 235 ? 28.340 -12.664 -38.721 1.00 92.38 235 SER A CA 1
ATOM 1844 C C . SER A 1 235 ? 29.089 -13.466 -39.792 1.00 92.38 235 SER A C 1
ATOM 1846 O O . SER A 1 235 ? 28.460 -14.048 -40.674 1.00 92.38 235 SER A O 1
ATOM 1848 N N . GLN A 1 236 ? 30.421 -13.505 -39.738 1.00 94.56 236 GLN A N 1
ATOM 1849 C CA . GLN A 1 236 ? 31.260 -14.249 -40.680 1.00 94.56 236 GLN A CA 1
ATOM 1850 C C . GLN A 1 236 ? 31.541 -15.684 -40.210 1.00 94.56 236 GLN A C 1
ATOM 1852 O O . GLN A 1 236 ? 32.023 -16.501 -41.002 1.00 94.56 236 GLN A O 1
ATOM 1857 N N . LEU A 1 237 ? 31.252 -15.998 -38.941 1.00 95.69 237 LEU A N 1
ATOM 1858 C CA . LEU A 1 237 ? 31.465 -17.319 -38.361 1.00 95.69 237 LEU A CA 1
ATOM 1859 C C . LEU A 1 237 ? 30.536 -18.344 -39.022 1.00 95.69 237 LEU A C 1
ATOM 1861 O O . LEU A 1 237 ? 29.317 -18.181 -39.047 1.00 95.69 237 LEU A O 1
ATOM 1865 N N . GLN A 1 238 ? 31.112 -19.419 -39.559 1.00 95.75 238 GLN A N 1
ATOM 1866 C CA . GLN A 1 238 ? 30.333 -20.453 -40.236 1.00 95.75 238 GLN A CA 1
ATOM 1867 C C . GLN A 1 238 ? 29.630 -21.382 -39.230 1.00 95.75 238 GLN A C 1
ATOM 1869 O O . GLN A 1 238 ? 30.164 -21.628 -38.144 1.00 95.75 238 GLN A O 1
ATOM 1874 N N . PRO A 1 239 ? 28.464 -21.965 -39.576 1.00 94.62 239 PRO A N 1
ATOM 1875 C CA . PRO A 1 239 ? 27.796 -22.939 -38.717 1.00 94.62 239 PRO A CA 1
ATOM 1876 C C . PRO A 1 239 ? 28.727 -24.098 -38.326 1.00 94.62 239 PRO A C 1
ATOM 1878 O O . PRO A 1 239 ? 29.283 -24.779 -39.184 1.00 94.62 239 PRO A O 1
ATOM 1881 N N . GLY A 1 240 ? 28.898 -24.319 -37.019 1.00 92.94 240 GLY A N 1
ATOM 1882 C CA . GLY A 1 240 ? 29.762 -25.372 -36.472 1.00 92.94 240 GLY A CA 1
ATOM 1883 C C . GLY A 1 240 ? 31.261 -25.043 -36.431 1.00 92.94 240 GLY A C 1
ATOM 1884 O O . GLY A 1 240 ? 32.042 -25.878 -35.978 1.00 92.94 240 GLY A O 1
ATOM 1885 N N . GLN A 1 241 ? 31.681 -23.851 -36.866 1.00 95.75 241 GLN A N 1
ATOM 1886 C CA . GLN A 1 241 ? 33.071 -23.414 -36.758 1.00 95.75 241 GLN A CA 1
ATOM 1887 C C . GLN A 1 241 ? 33.428 -23.101 -35.291 1.00 95.75 241 GLN A C 1
ATOM 1889 O O . GLN A 1 241 ? 32.716 -22.325 -34.647 1.00 95.75 241 GLN A O 1
ATOM 1894 N N . PRO A 1 242 ? 34.525 -23.660 -34.746 1.00 93.88 242 PRO A N 1
ATOM 1895 C CA . PRO A 1 242 ? 34.966 -23.328 -33.399 1.00 93.88 242 PRO A CA 1
ATOM 1896 C C . PRO A 1 242 ? 35.522 -21.901 -33.339 1.00 93.88 242 PRO A C 1
ATOM 1898 O O . PRO A 1 242 ? 36.135 -21.406 -34.287 1.00 93.88 242 PRO A O 1
ATOM 1901 N N . TYR A 1 243 ? 35.343 -21.263 -32.188 1.00 95.19 243 TYR A N 1
ATOM 1902 C CA . TYR A 1 243 ? 35.973 -19.997 -31.839 1.00 95.19 243 TYR A CA 1
ATOM 1903 C C . TYR A 1 243 ? 36.501 -20.072 -30.404 1.00 95.19 243 TYR A C 1
ATOM 1905 O O . TYR A 1 243 ? 36.007 -20.850 -29.587 1.00 95.19 243 TYR A O 1
ATOM 1913 N N . TYR A 1 244 ? 37.522 -19.274 -30.107 1.00 94.56 244 TYR A N 1
ATOM 1914 C CA . TYR A 1 244 ? 38.346 -19.435 -28.905 1.00 94.56 244 TYR A CA 1
ATOM 1915 C C . TYR A 1 244 ? 38.460 -18.156 -28.062 1.00 94.56 244 TYR A C 1
ATOM 1917 O O . TYR A 1 244 ? 39.024 -18.175 -26.974 1.00 94.56 244 TYR A O 1
ATOM 1925 N N . GLU A 1 245 ? 37.970 -17.017 -28.554 1.00 94.38 245 GLU A N 1
ATOM 1926 C CA . GLU A 1 245 ? 37.951 -15.736 -27.834 1.00 94.38 245 GLU A CA 1
ATOM 1927 C C . GLU A 1 245 ? 36.876 -14.827 -28.441 1.00 94.38 245 GLU A C 1
ATOM 1929 O O . GLU A 1 245 ? 36.670 -14.865 -29.655 1.00 94.38 245 GLU A O 1
ATOM 1934 N N . ILE A 1 246 ? 36.210 -14.012 -27.616 1.00 95.38 246 ILE A N 1
ATOM 1935 C CA . ILE A 1 246 ? 35.227 -13.010 -28.053 1.00 95.38 246 ILE A CA 1
ATOM 1936 C C . ILE A 1 246 ? 35.708 -11.627 -27.607 1.00 95.38 246 ILE A C 1
ATOM 1938 O O . ILE A 1 246 ? 35.942 -11.406 -26.420 1.00 95.38 246 ILE A O 1
ATOM 1942 N N . ILE A 1 247 ? 35.787 -10.686 -28.546 1.00 93.56 247 ILE A N 1
ATOM 1943 C CA . ILE A 1 247 ? 35.975 -9.259 -28.277 1.00 93.56 247 ILE A CA 1
ATOM 1944 C C . ILE A 1 247 ? 34.612 -8.566 -28.450 1.00 93.56 247 ILE A C 1
ATOM 1946 O O . ILE A 1 247 ? 34.112 -8.504 -29.578 1.00 93.56 247 ILE A O 1
ATOM 1950 N N . PRO A 1 248 ? 33.985 -8.051 -27.374 1.00 92.19 248 PRO A N 1
ATOM 1951 C CA . PRO A 1 248 ? 32.655 -7.437 -27.434 1.00 92.19 248 PRO A CA 1
ATOM 1952 C C . PRO A 1 248 ? 32.606 -6.245 -28.387 1.00 92.19 248 PRO A C 1
ATOM 1954 O O . PRO A 1 248 ? 33.586 -5.500 -28.452 1.00 92.19 248 PRO A O 1
ATOM 1957 N N . ALA A 1 249 ? 31.484 -6.044 -29.088 1.00 89.69 249 ALA A N 1
ATOM 1958 C CA . ALA A 1 249 ? 31.227 -4.843 -29.892 1.00 89.69 249 ALA A CA 1
ATOM 1959 C C . ALA A 1 249 ? 31.449 -3.559 -29.066 1.00 89.69 249 ALA A C 1
ATOM 1961 O O . ALA A 1 249 ? 31.215 -3.548 -27.857 1.00 89.69 249 ALA A O 1
ATOM 1962 N N . GLN A 1 250 ? 31.905 -2.480 -29.703 1.00 86.06 250 GLN A N 1
ATOM 1963 C CA . GLN A 1 250 ? 32.120 -1.179 -29.036 1.00 86.06 250 GLN A CA 1
ATOM 1964 C C . GLN A 1 250 ? 30.922 -0.229 -29.173 1.00 86.06 250 GLN A C 1
ATOM 1966 O O . GLN A 1 250 ? 30.894 0.854 -28.580 1.00 86.06 250 GLN A O 1
ATOM 1971 N N . GLU A 1 251 ? 29.954 -0.635 -29.981 1.00 85.81 251 GLU A N 1
ATOM 1972 C CA . GLU A 1 251 ? 29.075 0.250 -30.716 1.00 85.81 251 GLU A CA 1
ATOM 1973 C C . GLU A 1 251 ? 27.736 -0.463 -31.017 1.00 85.81 251 GLU A C 1
ATOM 1975 O O . GLU A 1 251 ? 27.670 -1.694 -30.996 1.00 85.81 251 GLU A O 1
ATOM 1980 N N . LEU A 1 252 ? 26.648 0.294 -31.221 1.00 86.81 252 LEU A N 1
ATOM 1981 C CA . LEU A 1 252 ? 25.285 -0.237 -31.376 1.00 86.81 252 LEU A CA 1
ATOM 1982 C C . LEU A 1 252 ? 24.921 -0.442 -32.844 1.00 86.81 252 LEU A C 1
ATOM 1984 O O . LEU A 1 252 ? 24.916 0.501 -33.623 1.00 86.81 252 LEU A O 1
ATOM 1988 N N . LYS A 1 253 ? 24.478 -1.643 -33.204 1.00 87.75 253 LYS A N 1
ATOM 1989 C CA . LYS A 1 253 ? 23.874 -1.895 -34.515 1.00 87.75 253 LYS A CA 1
ATOM 1990 C C . LYS A 1 253 ? 22.444 -1.352 -34.570 1.00 87.75 253 LYS A C 1
ATOM 1992 O O . LYS A 1 253 ? 21.713 -1.429 -33.584 1.00 87.75 253 LYS A O 1
ATOM 1997 N N . ALA A 1 254 ? 21.997 -0.866 -35.727 1.00 88.56 254 ALA A N 1
ATOM 1998 C CA . ALA A 1 254 ? 20.573 -0.588 -35.925 1.00 88.56 254 ALA A CA 1
ATOM 1999 C C . ALA A 1 254 ? 19.753 -1.877 -35.715 1.00 88.56 254 ALA A C 1
ATOM 2001 O O . ALA A 1 254 ? 20.103 -2.935 -36.238 1.00 88.56 254 ALA A O 1
ATOM 2002 N N . GLY A 1 255 ? 18.681 -1.793 -34.929 1.00 88.81 255 GLY A N 1
ATOM 2003 C CA . GLY A 1 255 ? 17.923 -2.946 -34.442 1.00 88.81 255 GLY A CA 1
ATOM 2004 C C . GLY A 1 255 ? 18.466 -3.560 -33.146 1.00 88.81 255 GLY A C 1
ATOM 2005 O O . GLY A 1 255 ? 17.840 -4.469 -32.607 1.00 88.81 255 GLY A O 1
ATOM 2006 N N . ALA A 1 256 ? 19.585 -3.075 -32.592 1.00 89.12 256 ALA A N 1
ATOM 2007 C CA . ALA A 1 256 ? 20.032 -3.505 -31.269 1.00 89.12 256 ALA A CA 1
ATOM 2008 C C . ALA A 1 256 ? 18.942 -3.216 -30.226 1.00 89.12 256 ALA A C 1
ATOM 2010 O O . ALA A 1 256 ? 18.386 -2.118 -30.175 1.00 89.12 256 ALA A O 1
ATOM 2011 N N . GLY A 1 257 ? 18.635 -4.224 -29.411 1.00 87.25 257 GLY A N 1
ATOM 2012 C CA . GLY A 1 257 ? 17.525 -4.193 -28.464 1.00 87.25 257 GLY A CA 1
ATOM 2013 C C . GLY A 1 257 ? 16.225 -4.810 -28.985 1.00 87.25 257 GLY A C 1
ATOM 2014 O O . GLY A 1 257 ? 15.358 -5.049 -28.156 1.00 87.25 257 GLY A O 1
ATOM 2015 N N . VAL A 1 258 ? 16.082 -5.115 -30.288 1.00 87.50 258 VAL A N 1
ATOM 2016 C CA . VAL A 1 258 ? 14.928 -5.892 -30.801 1.00 87.50 258 VAL A CA 1
ATOM 2017 C C . VAL A 1 258 ? 14.931 -7.301 -30.222 1.00 87.50 258 VAL A C 1
ATOM 2019 O O . VAL A 1 258 ? 13.896 -7.771 -29.774 1.00 87.50 258 VAL A O 1
ATOM 2022 N N . ASP A 1 259 ? 16.093 -7.950 -30.206 1.00 80.19 259 ASP A N 1
ATOM 2023 C CA . ASP A 1 259 ? 16.260 -9.305 -29.689 1.00 80.19 259 ASP A CA 1
ATOM 2024 C C . ASP A 1 259 ? 16.951 -9.279 -28.316 1.00 80.19 259 ASP A C 1
ATOM 2026 O O . ASP A 1 259 ? 17.814 -8.435 -28.057 1.00 80.19 259 ASP A O 1
ATOM 2030 N N . GLY A 1 260 ? 16.608 -10.230 -27.441 1.00 75.19 260 GLY A N 1
ATOM 2031 C CA . GLY A 1 260 ? 17.213 -10.382 -26.114 1.00 75.19 260 GLY A CA 1
ATOM 2032 C C . GLY A 1 260 ? 16.187 -10.525 -24.985 1.00 75.19 260 GLY A C 1
ATOM 2033 O O . GLY A 1 260 ? 14.995 -10.687 -25.247 1.00 75.19 260 GLY A O 1
ATOM 2034 N N . PRO A 1 261 ? 16.633 -10.507 -23.715 1.00 73.06 261 PRO A N 1
ATOM 2035 C CA . PRO A 1 261 ? 15.721 -10.514 -22.581 1.00 73.06 261 PRO A CA 1
ATOM 2036 C C . PRO A 1 261 ? 14.963 -9.185 -22.515 1.00 73.06 261 PRO A C 1
ATOM 2038 O O . PRO A 1 261 ? 15.565 -8.113 -22.464 1.00 73.06 261 PRO A O 1
ATOM 2041 N N . TYR A 1 262 ? 13.636 -9.260 -22.487 1.00 77.00 262 TYR A N 1
ATOM 2042 C CA . TYR A 1 262 ? 12.787 -8.089 -22.311 1.00 77.00 262 TYR A CA 1
ATOM 2043 C C . TYR A 1 262 ? 12.615 -7.770 -20.833 1.00 77.00 262 TYR A C 1
ATOM 2045 O O . TYR A 1 262 ? 12.413 -8.661 -20.007 1.00 77.00 262 TYR A O 1
ATOM 2053 N N . PHE A 1 263 ? 12.670 -6.482 -20.505 1.00 80.81 263 PHE A N 1
ATOM 2054 C CA . PHE A 1 263 ? 12.370 -6.032 -19.159 1.00 80.81 263 PHE A CA 1
ATOM 2055 C C . PHE A 1 263 ? 10.874 -6.183 -18.874 1.00 80.81 263 PHE A C 1
ATOM 2057 O O . PHE A 1 263 ? 10.032 -5.643 -19.590 1.00 80.81 263 PHE A O 1
ATOM 2064 N N . ILE A 1 264 ? 10.560 -6.899 -17.799 1.00 80.25 264 ILE A N 1
ATOM 2065 C CA . ILE A 1 264 ? 9.216 -7.029 -17.250 1.00 80.25 264 ILE A CA 1
ATOM 2066 C C . ILE A 1 264 ? 9.317 -6.648 -15.772 1.00 80.25 264 ILE A C 1
ATOM 2068 O O . ILE A 1 264 ? 9.951 -7.385 -15.019 1.00 80.25 264 ILE A O 1
ATOM 2072 N N . PRO A 1 265 ? 8.743 -5.513 -15.337 1.00 82.88 265 PRO A N 1
ATOM 2073 C CA . PRO A 1 265 ? 8.678 -5.198 -13.920 1.00 82.88 265 PRO A CA 1
ATOM 2074 C C . PRO A 1 265 ? 7.977 -6.303 -13.135 1.00 82.88 265 PRO A C 1
ATOM 2076 O O . PRO A 1 265 ? 6.946 -6.839 -13.552 1.00 82.88 265 PRO A O 1
ATOM 2079 N N . ASP A 1 266 ? 8.524 -6.601 -11.962 1.00 89.00 266 ASP A N 1
ATOM 2080 C CA . ASP A 1 266 ? 7.978 -7.624 -11.073 1.00 89.00 266 ASP A CA 1
ATOM 2081 C C . ASP A 1 266 ? 6.555 -7.254 -10.609 1.00 89.00 266 ASP A C 1
ATOM 2083 O O . ASP A 1 266 ? 5.674 -8.113 -10.524 1.00 89.00 266 ASP A O 1
ATOM 2087 N N . TYR A 1 267 ? 6.295 -5.952 -10.443 1.00 93.75 267 TYR A N 1
ATOM 2088 C CA . TYR A 1 267 ? 5.108 -5.380 -9.800 1.00 93.75 267 TYR A CA 1
ATOM 2089 C C . TYR A 1 267 ? 4.393 -4.350 -10.677 1.00 93.75 267 TYR A C 1
ATOM 2091 O O . TYR A 1 267 ? 4.996 -3.735 -11.555 1.00 93.75 267 TYR A O 1
ATOM 2099 N N . SER A 1 268 ? 3.095 -4.160 -10.440 1.00 94.75 268 SER A N 1
ATOM 2100 C CA . SER A 1 268 ? 2.257 -3.175 -11.144 1.00 94.75 268 SER A CA 1
ATOM 2101 C C . SER A 1 268 ? 2.159 -1.852 -10.401 1.00 94.75 268 SER A C 1
ATOM 2103 O O . SER A 1 268 ? 1.790 -0.855 -11.013 1.00 94.75 268 SER A O 1
ATOM 2105 N N . ILE A 1 269 ? 2.432 -1.840 -9.096 1.00 96.88 269 ILE A N 1
ATOM 2106 C CA . ILE A 1 269 ? 2.233 -0.676 -8.238 1.00 96.88 269 ILE A CA 1
ATOM 2107 C C . ILE A 1 269 ? 3.521 -0.388 -7.474 1.00 96.88 269 ILE A C 1
ATOM 2109 O O . ILE A 1 269 ? 4.140 -1.289 -6.907 1.00 96.88 269 ILE A O 1
ATOM 2113 N N . SER A 1 270 ? 3.894 0.888 -7.443 1.00 97.50 270 SER A N 1
ATOM 2114 C CA . SER A 1 270 ? 4.878 1.428 -6.508 1.00 97.50 270 SER A CA 1
ATOM 2115 C C . SER A 1 270 ? 4.255 2.578 -5.724 1.00 97.50 270 SER A C 1
ATOM 2117 O O . SER A 1 270 ? 3.606 3.436 -6.318 1.00 97.50 270 SER A O 1
ATOM 2119 N N . ARG A 1 271 ? 4.439 2.608 -4.404 1.00 97.69 271 ARG A N 1
ATOM 2120 C CA . ARG A 1 271 ? 4.076 3.735 -3.533 1.00 97.69 271 ARG A CA 1
ATOM 2121 C C . ARG A 1 271 ? 5.346 4.298 -2.926 1.00 97.69 271 ARG A C 1
ATOM 2123 O O . ARG A 1 271 ? 6.064 3.570 -2.254 1.00 97.69 271 ARG A O 1
ATOM 2130 N N . SER A 1 272 ? 5.586 5.590 -3.084 1.00 97.31 272 SER A N 1
ATOM 2131 C CA . SER A 1 272 ? 6.628 6.320 -2.357 1.00 97.31 272 SER A CA 1
ATOM 2132 C C . SER A 1 272 ? 5.997 7.326 -1.404 1.00 97.31 272 SER A C 1
ATOM 2134 O O . SER A 1 272 ? 5.066 8.013 -1.823 1.00 97.31 272 SER A O 1
ATOM 2136 N N . GLY A 1 273 ? 6.521 7.454 -0.186 1.00 96.12 273 GLY A N 1
ATOM 2137 C CA . GLY A 1 273 ? 5.975 8.345 0.841 1.00 96.12 273 GLY A CA 1
ATOM 2138 C C . GLY A 1 273 ? 7.037 8.922 1.767 1.00 96.12 273 GLY A C 1
ATOM 2139 O O . GLY A 1 273 ? 8.073 8.293 1.989 1.00 96.12 273 GLY A O 1
ATOM 2140 N N . VAL A 1 274 ? 6.776 10.111 2.310 1.00 93.62 274 VAL A N 1
ATOM 2141 C CA . VAL A 1 274 ? 7.581 10.722 3.375 1.00 93.62 274 VAL A CA 1
ATOM 2142 C C . VAL A 1 274 ? 6.744 10.796 4.642 1.00 93.62 274 VAL A C 1
ATOM 2144 O O . VAL A 1 274 ? 5.710 11.458 4.674 1.00 93.62 274 VAL A O 1
ATOM 2147 N N . ILE A 1 275 ? 7.237 10.141 5.689 1.00 88.06 275 ILE A N 1
ATOM 2148 C CA . ILE A 1 275 ? 6.627 10.100 7.011 1.00 88.06 275 ILE A CA 1
ATOM 2149 C C . ILE A 1 275 ? 7.372 11.113 7.902 1.00 88.06 275 ILE A C 1
ATOM 2151 O O . ILE A 1 275 ? 8.578 10.946 8.122 1.00 88.06 275 ILE A O 1
ATOM 2155 N N . PRO A 1 276 ? 6.707 12.150 8.451 1.00 78.69 276 PRO A N 1
ATOM 2156 C CA . PRO A 1 276 ? 7.325 13.227 9.233 1.00 78.69 276 PRO A CA 1
ATOM 2157 C C . PRO A 1 276 ? 8.112 12.766 10.457 1.00 78.69 276 PRO A C 1
ATOM 2159 O O . PRO A 1 276 ? 9.006 13.476 10.913 1.00 78.69 276 PRO A O 1
ATOM 2162 N N . HIS A 1 277 ? 7.834 11.565 10.965 1.00 77.31 277 HIS A N 1
ATOM 2163 C CA . HIS A 1 277 ? 8.611 10.951 12.041 1.00 77.31 277 HIS A CA 1
ATOM 2164 C C . HIS A 1 277 ? 10.035 10.551 11.618 1.00 77.31 277 HIS A C 1
ATOM 2166 O O . HIS A 1 277 ? 10.825 10.154 12.470 1.00 77.31 277 HIS A O 1
ATOM 2172 N N . GLY A 1 278 ? 10.395 10.725 10.340 1.00 83.00 278 GLY A N 1
ATOM 2173 C CA . GLY A 1 278 ? 11.774 10.681 9.864 1.00 83.00 278 GLY A CA 1
ATOM 2174 C C . GLY A 1 278 ? 12.093 9.521 8.927 1.00 83.00 278 GLY A C 1
ATOM 2175 O O . GLY A 1 278 ? 13.254 9.130 8.845 1.00 83.00 278 GLY A O 1
ATOM 2176 N N . SER A 1 279 ? 11.106 8.977 8.217 1.00 91.06 279 SER A N 1
ATOM 2177 C CA . SER A 1 279 ? 11.324 7.850 7.305 1.00 91.06 279 SER A CA 1
ATOM 2178 C C . SER A 1 279 ? 10.775 8.168 5.919 1.00 91.06 279 SER A C 1
ATOM 2180 O O . SER A 1 279 ? 9.677 8.696 5.777 1.00 91.06 279 SER A O 1
ATOM 2182 N N . THR A 1 280 ? 11.543 7.856 4.878 1.00 96.25 280 THR A N 1
ATOM 2183 C CA . THR A 1 280 ? 11.046 7.813 3.494 1.00 96.25 280 THR A CA 1
ATOM 2184 C C . THR A 1 280 ? 10.886 6.361 3.087 1.00 96.25 280 THR A C 1
ATOM 2186 O O . THR A 1 280 ? 11.794 5.562 3.312 1.00 96.25 280 THR A O 1
ATOM 2189 N N . ILE A 1 281 ? 9.748 6.024 2.491 1.00 96.94 281 ILE A N 1
ATOM 2190 C CA . ILE A 1 281 ? 9.396 4.650 2.139 1.00 96.94 281 ILE A CA 1
ATOM 2191 C C . ILE A 1 281 ? 9.188 4.502 0.637 1.00 96.94 281 ILE A C 1
ATOM 2193 O O . ILE A 1 281 ? 8.795 5.435 -0.063 1.00 96.94 281 ILE A O 1
ATOM 2197 N N . THR A 1 282 ? 9.439 3.299 0.144 1.00 97.94 282 THR A N 1
ATOM 2198 C CA . THR A 1 282 ? 9.014 2.805 -1.161 1.00 97.94 282 THR A CA 1
ATOM 2199 C C . THR A 1 282 ? 8.454 1.406 -0.965 1.00 97.94 282 THR A C 1
ATOM 2201 O O . THR A 1 282 ? 9.171 0.520 -0.500 1.00 97.94 282 THR A O 1
ATOM 2204 N N . LEU A 1 283 ? 7.185 1.211 -1.308 1.00 98.31 283 LEU A N 1
ATOM 2205 C CA . LEU A 1 283 ? 6.501 -0.077 -1.286 1.00 98.31 283 LEU A CA 1
ATOM 2206 C C . LEU A 1 283 ? 6.247 -0.522 -2.720 1.00 98.31 283 LEU A C 1
ATOM 2208 O O . LEU A 1 283 ? 5.895 0.297 -3.568 1.00 98.31 283 LEU A O 1
ATOM 2212 N N . LEU A 1 284 ? 6.390 -1.815 -2.979 1.00 97.94 284 LEU A N 1
ATOM 2213 C CA . LEU A 1 284 ? 6.086 -2.430 -4.265 1.00 97.94 284 LEU A CA 1
ATOM 2214 C C . LEU A 1 284 ? 4.976 -3.455 -4.083 1.00 97.94 284 LEU A C 1
ATOM 2216 O O . LEU A 1 284 ? 4.874 -4.086 -3.032 1.00 97.94 284 LEU A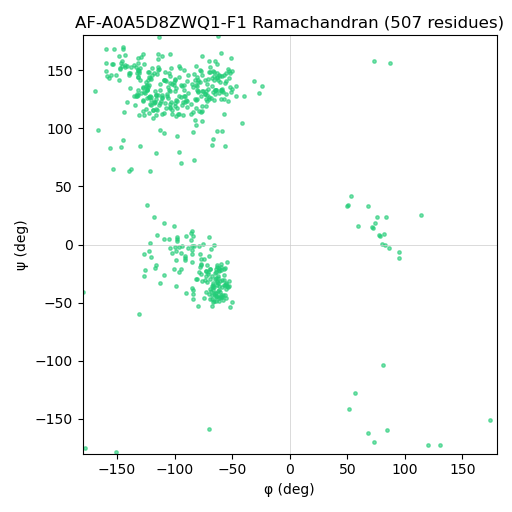 O 1
ATOM 2220 N N . GLY A 1 285 ? 4.130 -3.622 -5.092 1.00 96.38 285 GLY A N 1
ATOM 2221 C CA . GLY A 1 285 ? 3.010 -4.536 -4.962 1.00 96.38 285 GLY A CA 1
ATOM 2222 C C . GLY A 1 285 ? 2.137 -4.687 -6.191 1.00 96.38 285 GLY A C 1
ATOM 2223 O O . GLY A 1 285 ? 2.403 -4.162 -7.273 1.00 96.38 285 GLY A O 1
ATOM 2224 N N . ASP A 1 286 ? 1.069 -5.443 -6.001 1.00 95.38 286 ASP A N 1
ATOM 2225 C CA . ASP A 1 286 ? 0.146 -5.844 -7.050 1.00 95.38 286 ASP A CA 1
ATOM 2226 C C . ASP A 1 286 ? -1.286 -5.904 -6.506 1.00 95.38 286 ASP A C 1
ATOM 2228 O O . ASP A 1 286 ? -1.537 -5.838 -5.299 1.00 95.38 286 ASP A O 1
ATOM 2232 N N . ILE A 1 287 ? -2.234 -6.060 -7.428 1.00 96.44 287 ILE A N 1
ATOM 2233 C CA . ILE A 1 287 ? -3.590 -6.488 -7.095 1.00 96.44 287 ILE A CA 1
ATOM 2234 C C . ILE A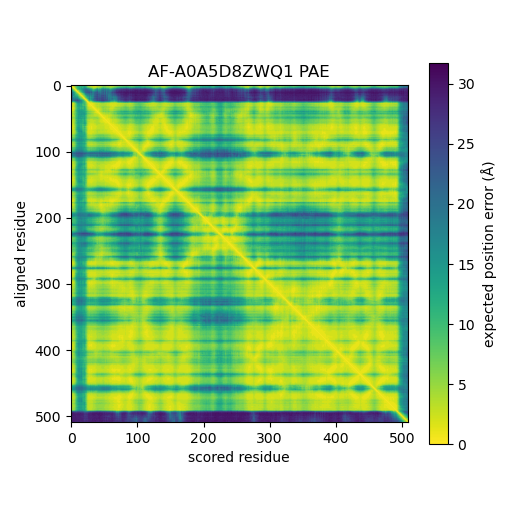 1 287 ? -3.549 -7.981 -6.760 1.00 96.44 287 ILE A C 1
ATOM 2236 O O . ILE A 1 287 ? -3.018 -8.776 -7.541 1.00 96.44 287 ILE A O 1
ATOM 2240 N N . ILE A 1 288 ? -4.130 -8.361 -5.626 1.00 95.56 288 ILE A N 1
ATOM 2241 C CA . ILE A 1 288 ? -4.272 -9.749 -5.195 1.00 95.56 288 ILE A CA 1
ATOM 2242 C C . ILE A 1 288 ? -5.446 -10.387 -5.946 1.00 95.56 288 ILE A C 1
ATOM 2244 O O . ILE A 1 288 ? -6.590 -9.972 -5.758 1.00 95.56 288 ILE A O 1
ATOM 2248 N N . PRO A 1 289 ? -5.199 -11.390 -6.809 1.00 94.19 289 PRO A N 1
ATOM 2249 C CA . PRO A 1 289 ? -6.272 -12.033 -7.544 1.00 94.19 289 PRO A CA 1
ATOM 2250 C C . PRO A 1 289 ? -6.995 -13.095 -6.716 1.00 94.19 289 PRO A C 1
ATOM 2252 O O . PRO A 1 289 ? -6.389 -13.793 -5.900 1.00 94.19 289 PRO A O 1
ATOM 2255 N N . GLN A 1 290 ? -8.256 -13.337 -7.059 1.00 93.88 290 GLN A N 1
ATOM 2256 C CA . GLN A 1 290 ? -8.951 -14.572 -6.723 1.00 93.88 290 GLN A CA 1
ATOM 2257 C C . GLN A 1 290 ? -8.813 -15.574 -7.873 1.00 93.88 290 GLN A C 1
ATOM 2259 O O . GLN A 1 290 ? -9.209 -15.302 -9.005 1.00 93.88 290 GLN A O 1
ATOM 2264 N N . ASN A 1 291 ? -8.268 -16.755 -7.581 1.00 92.56 291 ASN A N 1
ATOM 2265 C CA . ASN A 1 291 ? -8.107 -17.820 -8.569 1.00 92.56 291 ASN A CA 1
ATOM 2266 C C . ASN A 1 291 ? -9.177 -18.901 -8.397 1.00 92.56 291 ASN A C 1
ATOM 2268 O O . ASN A 1 291 ? -9.479 -19.335 -7.287 1.00 92.56 291 ASN A O 1
ATOM 2272 N N . THR A 1 292 ? -9.708 -19.361 -9.521 1.00 89.06 292 THR A N 1
ATOM 2273 C CA . THR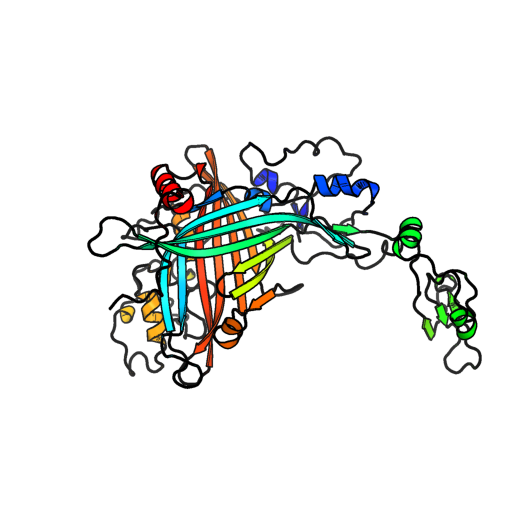 A 1 292 ? -10.500 -20.590 -9.655 1.00 89.06 292 THR A CA 1
ATOM 2274 C C . THR A 1 292 ? -9.714 -21.593 -10.502 1.00 89.06 292 THR A C 1
ATOM 2276 O O . THR A 1 292 ? -8.616 -21.275 -10.955 1.00 89.06 292 THR A O 1
ATOM 2279 N N . ALA A 1 293 ? -10.249 -22.797 -10.726 1.00 88.25 293 ALA A N 1
ATOM 2280 C CA . ALA A 1 293 ? -9.577 -23.798 -11.560 1.00 88.25 293 ALA A CA 1
ATOM 2281 C C . ALA A 1 293 ? -9.259 -23.279 -12.978 1.00 88.25 293 ALA A C 1
ATOM 2283 O O . ALA A 1 293 ? -8.201 -23.600 -13.511 1.00 88.25 293 ALA A O 1
ATOM 2284 N N . ASP A 1 294 ? -10.139 -22.439 -13.537 1.00 87.94 294 ASP A N 1
ATOM 2285 C CA . ASP A 1 294 ? -10.072 -22.027 -14.945 1.00 87.94 294 ASP A CA 1
ATOM 2286 C C . ASP A 1 294 ? -9.825 -20.522 -15.147 1.00 87.94 294 ASP A C 1
ATOM 2288 O O . ASP A 1 294 ? -9.446 -20.108 -16.240 1.00 87.94 294 ASP A O 1
ATOM 2292 N N . ASN A 1 295 ? -10.048 -19.685 -14.125 1.00 86.44 295 ASN A N 1
ATOM 2293 C CA . ASN A 1 295 ? -10.027 -18.224 -14.264 1.00 86.44 295 ASN A CA 1
ATOM 2294 C C . ASN A 1 295 ? -9.347 -17.511 -13.089 1.00 86.44 295 ASN A C 1
ATOM 2296 O O . ASN A 1 295 ? -9.481 -17.919 -11.932 1.00 86.44 295 ASN A O 1
ATOM 2300 N N . THR A 1 296 ? -8.702 -16.388 -13.403 1.00 91.00 296 THR A N 1
ATOM 2301 C CA . THR A 1 296 ? -8.116 -15.432 -12.455 1.00 91.00 296 THR A CA 1
ATOM 2302 C C . THR A 1 296 ? -8.925 -14.137 -12.489 1.00 91.00 296 THR A C 1
ATOM 2304 O O . THR A 1 296 ? -9.087 -13.540 -13.552 1.00 91.00 296 THR A O 1
ATOM 2307 N N . PHE A 1 297 ? -9.400 -13.689 -11.329 1.00 92.44 297 PHE A N 1
ATOM 2308 C CA . PHE A 1 297 ? -10.216 -12.487 -11.172 1.00 92.44 297 PHE A CA 1
ATOM 2309 C C . PHE A 1 297 ? -9.466 -11.430 -10.362 1.00 92.44 297 PHE A C 1
ATOM 2311 O O . PHE A 1 297 ? -8.973 -11.719 -9.275 1.00 92.44 297 PHE A O 1
ATOM 2318 N N . TYR A 1 298 ? -9.393 -10.208 -10.888 1.00 94.38 298 TYR A N 1
ATOM 2319 C CA . TYR A 1 298 ? -8.801 -9.050 -10.197 1.00 94.38 298 TYR A CA 1
ATOM 2320 C C . TYR A 1 298 ? -9.851 -8.123 -9.577 1.00 94.38 298 TYR A C 1
ATOM 2322 O O . TYR A 1 298 ? -9.535 -7.364 -8.667 1.00 94.38 298 TYR A O 1
ATOM 2330 N N . LEU A 1 299 ? -11.088 -8.204 -10.069 1.00 96.00 299 LEU A N 1
ATOM 2331 C CA . LEU A 1 299 ? -12.277 -7.681 -9.414 1.00 96.00 299 LEU A CA 1
ATOM 2332 C C . LEU A 1 299 ? -12.971 -8.853 -8.727 1.00 96.00 299 LEU A C 1
ATOM 2334 O O . LEU A 1 299 ? -13.298 -9.844 -9.382 1.00 96.00 299 LEU A O 1
ATOM 2338 N N . ILE A 1 300 ? -13.151 -8.754 -7.419 1.00 96.50 300 ILE A N 1
ATOM 2339 C CA . ILE A 1 300 ? -13.690 -9.827 -6.595 1.00 96.50 300 ILE A CA 1
ATOM 2340 C C . ILE A 1 300 ? -15.126 -9.480 -6.222 1.00 96.50 300 ILE A C 1
ATOM 2342 O O . ILE A 1 300 ? -15.385 -8.407 -5.689 1.00 96.50 300 ILE A O 1
ATOM 2346 N N . GLU A 1 301 ? -16.056 -10.390 -6.495 1.00 96.25 301 GLU A N 1
ATOM 2347 C CA . GLU A 1 301 ? -17.468 -10.224 -6.147 1.00 96.25 301 GLU A CA 1
ATOM 2348 C C . GLU A 1 301 ? -17.710 -10.401 -4.637 1.00 96.25 301 GLU A C 1
ATOM 2350 O O . GLU A 1 301 ? -17.150 -11.291 -3.990 1.00 96.25 301 GLU A O 1
ATOM 2355 N N . GLY A 1 302 ? -18.611 -9.588 -4.084 1.00 95.56 302 GLY A N 1
ATOM 2356 C CA . GLY A 1 302 ? -18.970 -9.566 -2.667 1.00 95.56 302 GLY A CA 1
ATOM 2357 C C . GLY A 1 302 ? -18.041 -8.708 -1.804 1.00 95.56 302 GLY A C 1
ATOM 2358 O O . GLY A 1 302 ? -17.373 -7.804 -2.292 1.00 95.56 302 GLY A O 1
ATOM 2359 N N . SER A 1 303 ? -18.039 -8.969 -0.494 1.00 96.81 303 SER A N 1
ATOM 2360 C CA . SER A 1 303 ? -17.239 -8.231 0.497 1.00 96.81 303 SER A CA 1
ATOM 2361 C C . SER A 1 303 ? -15.873 -8.877 0.751 1.00 96.81 303 SER A C 1
ATOM 2363 O O . SER A 1 303 ? -15.802 -10.119 0.754 1.00 96.81 303 SER A O 1
ATOM 2365 N N . PRO A 1 304 ? -14.836 -8.083 1.099 1.00 96.94 304 PRO A N 1
ATOM 2366 C CA . PRO A 1 304 ? -13.603 -8.608 1.675 1.00 96.94 304 PRO A CA 1
ATOM 2367 C C . PRO A 1 304 ? -13.860 -9.542 2.859 1.00 96.94 304 PRO A C 1
ATOM 2369 O O . PRO A 1 304 ? -14.849 -9.420 3.591 1.00 96.94 304 PRO A O 1
ATOM 2372 N N . LYS A 1 305 ? -12.966 -10.518 3.033 1.00 94.81 305 LYS A N 1
ATOM 2373 C CA . LYS A 1 305 ? -13.059 -11.524 4.094 1.00 94.81 305 LYS A CA 1
ATOM 2374 C C . LYS A 1 305 ? -12.071 -11.198 5.201 1.00 94.81 305 LYS A C 1
ATOM 2376 O O . LYS A 1 305 ? -10.868 -11.229 4.980 1.00 94.81 305 LYS A O 1
ATOM 2381 N N . PHE A 1 306 ? -12.609 -10.961 6.389 1.00 96.38 306 PHE A N 1
ATOM 2382 C CA . PHE A 1 306 ? -11.852 -10.785 7.621 1.00 96.38 306 PHE A CA 1
ATOM 2383 C C . PHE A 1 306 ? -12.163 -11.929 8.595 1.00 96.38 306 PHE A C 1
ATOM 2385 O O . PHE A 1 306 ? -13.259 -12.501 8.530 1.00 96.38 306 PHE A O 1
ATOM 2392 N N . PRO A 1 307 ? -11.225 -12.277 9.488 1.00 97.00 307 PRO A N 1
ATOM 2393 C CA . PRO A 1 307 ? -11.393 -13.408 10.386 1.00 97.00 307 PRO A CA 1
ATOM 2394 C C . PRO A 1 307 ? -12.344 -13.116 11.557 1.00 97.00 307 PRO A C 1
ATOM 2396 O O . PRO A 1 307 ? -12.630 -11.969 11.914 1.00 97.00 307 PRO A O 1
ATOM 2399 N N . TYR A 1 308 ? -12.809 -14.198 12.179 1.00 96.31 308 TYR A N 1
ATOM 2400 C CA . TYR A 1 308 ? -13.659 -14.187 13.367 1.00 96.31 308 TYR A CA 1
ATOM 2401 C C . TYR A 1 308 ? -13.122 -15.155 14.420 1.00 96.31 308 TYR A C 1
ATOM 2403 O O . TYR A 1 308 ? -12.358 -16.081 14.138 1.00 96.31 308 TYR A O 1
ATOM 2411 N N . GLY A 1 309 ? -13.555 -14.952 15.653 1.00 95.69 309 GLY A N 1
ATOM 2412 C CA . GLY A 1 309 ? -13.278 -15.811 16.781 1.00 95.69 309 GLY A CA 1
ATOM 2413 C C . GLY A 1 309 ? -11.784 -16.009 17.019 1.00 95.69 309 GLY A C 1
ATOM 2414 O O . GLY A 1 309 ? -10.995 -15.066 17.070 1.00 95.69 309 GLY A O 1
ATOM 2415 N N . LYS A 1 310 ? -11.381 -17.277 17.116 1.00 95.75 310 LYS A N 1
ATOM 2416 C CA . LYS A 1 310 ? -9.979 -17.687 17.279 1.00 95.75 310 LYS A CA 1
ATOM 2417 C C . LYS A 1 310 ? -9.121 -17.475 16.030 1.00 95.75 310 LYS A C 1
ATOM 2419 O O . LYS A 1 310 ? -7.915 -17.308 16.157 1.00 95.75 310 LYS A O 1
ATOM 2424 N N . GLU A 1 311 ? -9.710 -17.466 14.832 1.00 96.06 311 GLU A N 1
ATOM 2425 C CA . GLU A 1 311 ? -8.962 -17.216 13.586 1.00 96.06 311 GLU A CA 1
ATOM 2426 C C . GLU A 1 311 ? -8.478 -15.764 13.503 1.00 96.06 311 GLU A C 1
ATOM 2428 O O . GLU A 1 311 ? -7.517 -15.460 12.798 1.00 96.06 311 GLU A O 1
ATOM 2433 N N . ALA A 1 312 ? -9.109 -14.862 14.263 1.00 96.50 312 ALA A N 1
ATOM 2434 C CA . ALA A 1 312 ? -8.662 -13.485 14.388 1.00 96.50 312 ALA A CA 1
ATOM 2435 C C . ALA A 1 312 ? -7.343 -13.360 15.176 1.00 96.50 312 ALA A C 1
ATOM 2437 O O . ALA A 1 312 ? -6.715 -12.307 15.144 1.00 96.50 312 ALA A O 1
ATOM 2438 N N . TRP A 1 313 ? -6.844 -14.417 15.817 1.00 95.31 313 TRP A N 1
ATOM 2439 C CA . TRP A 1 313 ? -5.516 -14.413 16.427 1.00 95.31 313 TRP A CA 1
ATOM 2440 C C . TRP A 1 313 ? -4.411 -14.733 15.398 1.00 95.31 313 TRP A C 1
ATOM 2442 O O . TRP A 1 313 ? -3.822 -15.814 15.408 1.00 95.31 313 TRP A O 1
ATOM 2452 N N . ASP A 1 314 ? -4.117 -13.787 14.498 1.00 93.62 314 ASP A N 1
ATOM 2453 C CA . ASP A 1 314 ? -3.036 -13.895 13.504 1.00 93.62 314 ASP A CA 1
ATOM 2454 C C . ASP A 1 314 ? -1.962 -12.837 13.745 1.00 93.62 314 ASP A C 1
ATOM 2456 O O . ASP A 1 314 ? -2.173 -11.654 13.488 1.00 93.62 314 ASP A O 1
ATOM 2460 N N . THR A 1 315 ? -0.778 -13.288 14.163 1.00 91.06 315 THR A N 1
ATOM 2461 C CA . THR A 1 315 ? 0.389 -12.446 14.474 1.00 91.06 315 THR A CA 1
ATOM 2462 C C . THR A 1 315 ? 0.844 -11.496 13.361 1.00 91.06 315 THR A C 1
ATOM 2464 O O . THR A 1 315 ? 1.656 -10.622 13.638 1.00 91.06 315 THR A O 1
ATOM 2467 N N . ASN A 1 316 ? 0.391 -11.669 12.114 1.00 92.38 316 ASN A N 1
ATOM 2468 C CA . ASN A 1 316 ? 0.666 -10.712 11.038 1.00 92.38 316 ASN A CA 1
ATOM 2469 C C . ASN A 1 316 ? -0.118 -9.401 11.174 1.00 92.38 316 ASN A C 1
ATOM 2471 O O . ASN A 1 316 ? 0.314 -8.400 10.624 1.00 92.38 316 ASN A O 1
ATOM 2475 N N . HIS A 1 317 ? -1.236 -9.422 11.901 1.00 95.50 317 HIS A N 1
ATOM 2476 C CA . HIS A 1 317 ? -2.175 -8.305 12.045 1.00 95.50 317 HIS A CA 1
ATOM 2477 C C . HIS A 1 317 ? -2.363 -7.879 13.511 1.00 95.50 317 HIS A C 1
ATOM 2479 O O . HIS A 1 317 ? -3.164 -6.998 13.814 1.00 95.50 317 HIS A O 1
ATOM 2485 N N . LEU A 1 318 ? -1.663 -8.529 14.452 1.00 95.88 318 LEU A N 1
ATOM 2486 C CA . LEU A 1 318 ? -1.745 -8.165 15.864 1.00 95.88 318 LEU A CA 1
ATOM 2487 C C . LEU A 1 318 ? -0.827 -6.988 16.169 1.00 95.88 318 LEU A C 1
ATOM 2489 O O . LEU A 1 318 ? 0.344 -6.998 15.802 1.00 95.88 318 LEU A O 1
ATOM 2493 N N . SER A 1 319 ? -1.295 -6.086 17.022 1.00 94.62 319 SER A N 1
ATOM 2494 C CA . SER A 1 319 ? -0.466 -5.088 17.703 1.00 94.62 319 SER A CA 1
ATOM 2495 C C . SER A 1 319 ? 0.462 -5.713 18.756 1.00 94.62 319 SER A C 1
ATOM 2497 O O . SER A 1 319 ? 1.119 -4.996 19.503 1.00 94.62 319 SER A O 1
ATOM 2499 N N . ILE A 1 320 ? 0.523 -7.047 18.846 1.00 91.06 320 ILE A N 1
ATOM 2500 C CA . ILE A 1 320 ? 1.406 -7.821 19.723 1.00 91.06 320 ILE A CA 1
ATOM 2501 C C . ILE A 1 320 ? 2.534 -8.398 18.869 1.00 91.06 320 ILE A C 1
ATOM 2503 O O . ILE A 1 320 ? 2.296 -9.189 17.955 1.00 91.06 320 ILE A O 1
ATOM 2507 N N . SER A 1 321 ? 3.778 -8.058 19.201 1.00 86.75 321 SER A N 1
ATOM 2508 C CA . SER A 1 321 ? 4.931 -8.624 18.506 1.00 86.75 321 SER A CA 1
ATOM 2509 C C . SER A 1 321 ? 5.088 -10.126 18.779 1.00 86.75 321 SER A C 1
ATOM 2511 O O . SER A 1 321 ? 4.916 -10.609 19.903 1.00 86.75 321 SER A O 1
ATOM 2513 N N . ARG A 1 322 ? 5.510 -10.875 17.752 1.00 80.69 322 ARG A N 1
ATOM 2514 C CA . ARG A 1 322 ? 5.792 -12.321 17.833 1.00 80.69 322 ARG A CA 1
ATO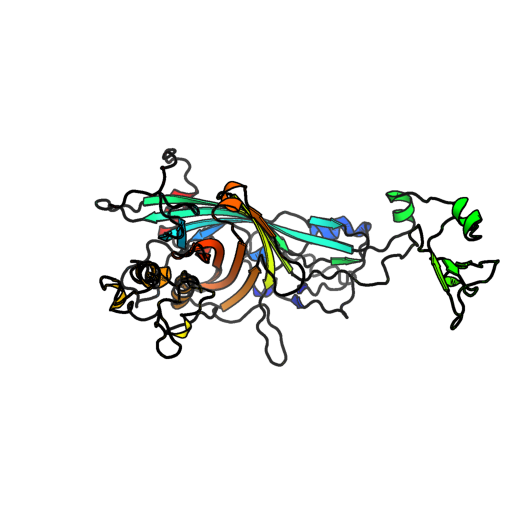M 2515 C C . ARG A 1 322 ? 6.806 -12.669 18.924 1.00 80.69 322 ARG A C 1
ATOM 2517 O O . ARG A 1 322 ? 6.702 -13.722 19.547 1.00 80.69 322 ARG A O 1
ATOM 2524 N N . THR A 1 323 ? 7.771 -11.787 19.169 1.00 77.38 323 THR A N 1
ATOM 2525 C CA . THR A 1 323 ? 8.849 -11.971 20.152 1.00 77.38 323 THR A CA 1
ATOM 2526 C C . THR A 1 323 ? 8.408 -11.726 21.596 1.00 77.38 323 THR A C 1
ATOM 2528 O O . THR A 1 323 ? 9.135 -12.086 22.516 1.00 77.38 323 THR A O 1
ATOM 2531 N N . MET A 1 324 ? 7.193 -11.218 21.830 1.00 77.75 324 MET A N 1
ATOM 2532 C CA . MET A 1 324 ? 6.642 -11.004 23.178 1.00 77.75 324 MET A CA 1
ATOM 2533 C C . MET A 1 324 ? 5.957 -12.242 23.774 1.00 77.75 324 MET A C 1
ATOM 2535 O O . MET A 1 324 ? 5.252 -12.154 24.779 1.00 77.75 324 MET A O 1
ATOM 2539 N N . GLY A 1 325 ? 6.102 -13.405 23.138 1.00 75.19 325 GLY A N 1
ATOM 2540 C CA . GLY A 1 325 ? 5.486 -14.643 23.617 1.00 75.19 325 GLY A CA 1
ATOM 2541 C C . GLY A 1 325 ? 3.974 -14.722 23.391 1.00 75.19 325 GLY A C 1
ATOM 2542 O O . GLY A 1 325 ? 3.322 -15.546 24.027 1.00 75.19 325 GLY A O 1
ATOM 2543 N N . ASN A 1 326 ? 3.420 -13.896 22.492 1.00 80.19 326 ASN A N 1
ATOM 2544 C CA . ASN A 1 326 ? 2.062 -14.038 21.951 1.00 80.19 326 ASN A CA 1
ATOM 2545 C C . ASN A 1 326 ? 0.963 -14.143 23.032 1.00 80.19 326 ASN A C 1
ATOM 2547 O O . ASN A 1 326 ? 0.092 -15.003 22.950 1.00 80.19 326 ASN A O 1
ATOM 2551 N N . ALA A 1 327 ? 1.044 -13.333 24.093 1.00 79.62 327 ALA A N 1
ATOM 2552 C CA . ALA A 1 327 ? 0.136 -13.388 25.249 1.00 79.62 327 ALA A CA 1
ATOM 2553 C C . ALA A 1 327 ? 0.104 -14.730 26.020 1.00 79.62 327 ALA A C 1
ATOM 2555 O O . ALA A 1 327 ? -0.834 -14.984 26.773 1.00 79.62 327 ALA A O 1
ATOM 2556 N N . GLY A 1 328 ? 1.085 -15.617 25.830 1.00 77.12 328 GLY A N 1
ATOM 2557 C CA . GLY A 1 328 ? 1.044 -16.976 26.379 1.00 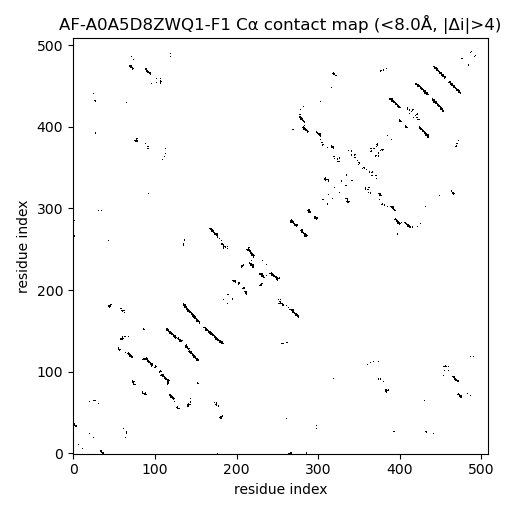77.12 328 GLY A CA 1
ATOM 2558 C C . GLY A 1 328 ? 0.032 -17.897 25.687 1.00 77.12 328 GLY A C 1
ATOM 2559 O O . GLY A 1 328 ? -0.295 -18.952 26.232 1.00 77.12 328 GLY A O 1
ATOM 2560 N N . VAL A 1 329 ? -0.464 -17.517 24.503 1.00 84.06 329 VAL A N 1
ATOM 2561 C CA . VAL A 1 329 ? -1.342 -18.352 23.677 1.00 84.06 329 VAL A CA 1
ATOM 2562 C C . VAL A 1 329 ? -0.603 -19.604 23.213 1.00 84.06 329 VAL A C 1
ATOM 2564 O O . VAL A 1 329 ? 0.514 -19.540 22.695 1.00 84.06 329 VAL A O 1
ATOM 2567 N N . THR A 1 330 ? -1.262 -20.751 23.357 1.00 83.31 330 THR A N 1
ATOM 2568 C CA . THR A 1 330 ? -0.831 -22.045 22.812 1.00 83.31 330 THR A CA 1
ATOM 2569 C C . THR A 1 330 ? -1.831 -22.515 21.751 1.00 83.31 330 THR A C 1
ATOM 2571 O O . THR A 1 330 ? -2.953 -22.005 21.717 1.00 83.31 330 THR A O 1
ATOM 2574 N N . PRO A 1 331 ? -1.487 -23.501 20.898 1.00 83.81 331 PRO A N 1
ATOM 2575 C CA . PRO A 1 331 ? -2.439 -24.062 19.933 1.00 83.81 331 PRO A CA 1
ATOM 2576 C C . PRO A 1 331 ? -3.760 -24.537 20.562 1.00 83.81 331 PRO A C 1
ATOM 2578 O O . PRO A 1 331 ? -4.812 -24.427 19.937 1.00 83.81 331 PRO A O 1
ATOM 2581 N N . ASP A 1 332 ? -3.718 -24.999 21.814 1.00 85.19 332 ASP A N 1
ATOM 2582 C CA . ASP A 1 332 ? -4.895 -25.470 22.551 1.00 85.19 332 ASP A CA 1
ATOM 2583 C C . ASP A 1 332 ? -5.674 -24.337 23.248 1.00 85.19 332 ASP A C 1
ATOM 2585 O O . ASP A 1 332 ? -6.824 -24.528 23.645 1.00 85.19 332 ASP A O 1
ATOM 2589 N N . ASN A 1 333 ? -5.077 -23.147 23.388 1.00 88.62 333 ASN A N 1
ATOM 2590 C CA . ASN A 1 333 ? -5.641 -22.019 24.129 1.00 88.62 333 ASN A CA 1
ATOM 2591 C C . ASN A 1 333 ? -5.450 -20.684 23.390 1.00 88.62 333 ASN A C 1
ATOM 2593 O O . ASN A 1 333 ? -4.734 -19.791 23.845 1.00 88.62 333 ASN A O 1
ATOM 2597 N N . ILE A 1 334 ? -6.092 -20.572 22.226 1.00 93.50 334 ILE A N 1
ATOM 2598 C CA . ILE A 1 334 ? -6.154 -19.340 21.431 1.00 93.50 334 ILE A CA 1
ATOM 2599 C C . ILE A 1 334 ? -7.225 -18.402 21.993 1.00 93.50 334 ILE A C 1
ATOM 2601 O O . ILE A 1 334 ? -8.357 -18.833 22.239 1.00 93.50 334 ILE A O 1
ATOM 2605 N N . ILE A 1 335 ? -6.866 -17.125 22.156 1.00 94.06 335 ILE A N 1
ATOM 2606 C CA . ILE A 1 335 ? -7.788 -16.060 22.562 1.00 94.06 335 ILE A CA 1
ATOM 2607 C C . ILE A 1 335 ? -8.761 -15.784 21.412 1.00 94.06 335 ILE A C 1
ATOM 2609 O O . ILE A 1 335 ? -8.361 -15.539 20.276 1.00 94.06 335 ILE A O 1
ATOM 2613 N N . ASP A 1 336 ? -10.050 -15.834 21.724 1.00 95.75 336 ASP A N 1
ATOM 2614 C CA . ASP A 1 336 ? -11.135 -15.495 20.810 1.00 95.75 336 ASP A CA 1
ATOM 2615 C C . ASP A 1 336 ? -11.382 -13.980 20.871 1.00 95.75 336 ASP A C 1
ATOM 2617 O O . ASP A 1 336 ? -11.813 -13.475 21.906 1.00 95.75 336 ASP A O 1
ATOM 2621 N N . LEU A 1 337 ? -11.087 -13.256 19.785 1.00 95.88 337 LEU A N 1
ATOM 2622 C CA . LEU A 1 337 ? -11.201 -11.790 19.750 1.00 95.88 337 LEU A CA 1
ATOM 2623 C C . LEU A 1 337 ? -12.640 -11.278 19.564 1.00 95.88 337 LEU A C 1
ATOM 2625 O O . LEU A 1 337 ? -12.856 -10.070 19.566 1.00 95.88 337 LEU A O 1
ATOM 2629 N N . ASP A 1 338 ? -13.627 -12.170 19.428 1.00 95.50 338 ASP A N 1
ATOM 2630 C CA . ASP A 1 338 ? -15.053 -11.818 19.463 1.00 95.50 338 ASP A CA 1
ATOM 2631 C C . ASP A 1 338 ? -15.677 -12.070 20.854 1.00 95.50 338 ASP A C 1
ATOM 2633 O O . ASP A 1 338 ? -16.894 -11.955 21.038 1.00 95.50 338 ASP A O 1
ATOM 2637 N N . LYS A 1 339 ? -14.864 -12.436 21.853 1.00 95.00 339 LYS A N 1
ATOM 2638 C CA . LYS A 1 339 ? -15.252 -12.567 23.266 1.00 95.00 339 LYS A CA 1
ATOM 2639 C C . LYS A 1 339 ? -14.599 -11.474 24.108 1.00 95.00 339 LYS A C 1
ATOM 2641 O O . LYS A 1 339 ? -13.639 -10.872 23.655 1.00 95.00 339 LYS A O 1
ATOM 2646 N N . PRO A 1 340 ? -15.098 -11.201 25.329 1.00 93.62 340 PRO A N 1
ATOM 2647 C CA . PRO A 1 340 ? -14.385 -10.340 26.267 1.00 93.62 340 PRO A CA 1
ATOM 2648 C C . PRO A 1 340 ? -12.946 -10.815 26.489 1.00 93.62 340 PRO A C 1
ATOM 2650 O O . PRO A 1 340 ? -12.672 -12.018 26.422 1.00 93.62 340 PRO A O 1
ATOM 2653 N N . ALA A 1 341 ? -12.052 -9.872 26.791 1.00 93.56 341 ALA A N 1
ATOM 2654 C CA . ALA A 1 341 ? -10.669 -10.181 27.126 1.00 93.56 341 ALA A CA 1
ATOM 2655 C C . ALA A 1 341 ? -10.597 -11.239 28.254 1.00 93.56 341 ALA A C 1
ATOM 2657 O O . ALA A 1 341 ? -11.443 -11.228 29.153 1.00 93.56 341 ALA A O 1
ATOM 2658 N N . PRO A 1 342 ? -9.618 -12.165 28.224 1.00 92.44 342 PRO A N 1
ATOM 2659 C CA . PRO A 1 342 ? -9.494 -13.200 29.250 1.00 92.44 342 PRO A CA 1
ATOM 2660 C C . PRO A 1 342 ? -9.360 -12.627 30.669 1.00 92.44 342 PRO A C 1
ATOM 2662 O O . PRO A 1 342 ? -8.663 -11.636 30.856 1.00 92.44 342 PRO A O 1
ATOM 2665 N N . ASP A 1 343 ? -9.914 -13.307 31.678 1.00 91.31 343 ASP A N 1
ATOM 2666 C CA . ASP A 1 343 ? -9.950 -12.818 33.072 1.00 91.31 343 ASP A CA 1
ATOM 2667 C C . ASP A 1 343 ? -8.576 -12.394 33.627 1.00 91.31 343 ASP A C 1
ATOM 2669 O O . ASP A 1 343 ? -8.471 -11.398 34.348 1.00 91.31 343 ASP A O 1
ATOM 2673 N N . TRP A 1 344 ? -7.503 -13.097 33.237 1.00 90.50 344 TRP A N 1
ATOM 2674 C CA . TRP A 1 344 ? -6.140 -12.805 33.697 1.00 90.50 344 TRP A CA 1
ATOM 2675 C C . TRP A 1 344 ? -5.651 -11.403 33.307 1.00 90.50 344 TRP A C 1
ATOM 2677 O O . TRP A 1 344 ? -4.754 -10.851 33.943 1.00 90.50 344 TRP A O 1
ATOM 2687 N N . VAL A 1 345 ? -6.242 -10.797 32.273 1.00 92.31 345 VAL A N 1
ATOM 2688 C CA . VAL A 1 345 ? -5.889 -9.458 31.786 1.00 92.31 345 VAL A CA 1
ATOM 2689 C C . VAL A 1 345 ? -6.087 -8.393 32.871 1.00 92.31 345 VAL A C 1
ATOM 2691 O O . VAL A 1 345 ? -5.413 -7.367 32.849 1.00 92.31 345 VAL A O 1
ATOM 2694 N N . HIS A 1 346 ? -6.924 -8.660 33.873 1.00 90.62 346 HIS A N 1
ATOM 2695 C CA . HIS A 1 346 ? -7.169 -7.754 34.996 1.00 90.62 346 HIS A CA 1
ATOM 2696 C C . HIS A 1 346 ? -6.485 -8.185 36.305 1.00 90.62 346 HIS A C 1
ATOM 2698 O O . HIS A 1 346 ? -6.679 -7.546 37.341 1.00 90.62 346 HIS A O 1
ATOM 2704 N N . GLU A 1 347 ? -5.680 -9.250 36.286 1.00 91.56 347 GLU A N 1
ATOM 2705 C CA . GLU A 1 347 ? -4.913 -9.698 37.449 1.00 91.56 347 GLU A CA 1
ATOM 2706 C C . GLU A 1 347 ? -3.665 -8.835 37.687 1.00 91.56 347 GLU A C 1
ATOM 2708 O O . GLU A 1 347 ? -3.018 -8.348 36.759 1.00 91.56 347 GLU A O 1
ATOM 2713 N N . THR A 1 348 ? -3.257 -8.700 38.950 1.00 92.69 348 THR A N 1
ATOM 2714 C CA . THR A 1 348 ? -1.946 -8.130 39.286 1.00 92.69 348 THR A CA 1
ATOM 2715 C C . THR A 1 348 ? -0.847 -9.137 38.946 1.00 92.69 348 THR A C 1
ATOM 2717 O O . THR A 1 348 ? -0.801 -10.229 39.519 1.00 92.69 348 THR A O 1
ATOM 2720 N N . LEU A 1 349 ? 0.058 -8.764 38.040 1.00 90.00 349 LEU A N 1
ATOM 2721 C CA . LEU A 1 349 ? 1.184 -9.611 37.648 1.00 90.00 349 LEU A CA 1
ATOM 2722 C C . LEU A 1 349 ? 2.347 -9.539 38.656 1.00 90.00 349 LEU A C 1
ATOM 2724 O O . LEU A 1 349 ? 2.614 -8.490 39.243 1.00 90.00 349 LEU A O 1
ATOM 2728 N N . ASN A 1 350 ? 3.025 -10.668 38.859 1.00 90.25 350 ASN A N 1
ATOM 2729 C CA . ASN A 1 350 ? 4.168 -10.874 39.748 1.00 90.25 350 ASN A CA 1
ATOM 2730 C C . ASN A 1 350 ? 5.087 -11.991 39.205 1.00 90.25 350 ASN A C 1
ATOM 2732 O O . ASN A 1 350 ? 4.810 -12.579 38.159 1.00 90.25 350 ASN A O 1
ATOM 2736 N N . ASP A 1 351 ? 6.163 -12.305 39.929 1.00 88.25 351 ASP A N 1
ATOM 2737 C CA . ASP A 1 351 ? 7.153 -13.307 39.505 1.00 88.25 351 ASP A CA 1
ATOM 2738 C C . ASP A 1 351 ? 6.583 -14.738 39.389 1.00 88.25 351 ASP A C 1
ATOM 2740 O O . ASP A 1 351 ? 7.167 -15.569 38.694 1.00 88.25 351 ASP A O 1
ATOM 2744 N N . ASP A 1 352 ? 5.440 -15.040 40.018 1.00 89.12 352 ASP A N 1
ATOM 2745 C CA . ASP A 1 352 ? 4.807 -16.361 39.948 1.00 89.12 352 ASP A CA 1
ATOM 2746 C C . ASP A 1 352 ? 3.923 -16.511 38.694 1.00 89.12 352 ASP A C 1
ATOM 2748 O O . ASP A 1 352 ? 3.944 -17.555 38.038 1.00 89.12 352 ASP A O 1
ATOM 2752 N N . ASN A 1 353 ? 3.134 -15.485 38.341 1.00 86.06 353 ASN A N 1
ATOM 2753 C CA . ASN A 1 353 ? 2.182 -15.538 37.216 1.00 86.06 353 ASN A CA 1
ATOM 2754 C C . ASN A 1 353 ? 2.694 -14.883 35.908 1.00 86.06 353 ASN A C 1
ATOM 2756 O O . ASN A 1 353 ? 2.127 -15.150 34.836 1.00 86.06 353 ASN A O 1
ATOM 2760 N N . ASP A 1 354 ? 3.789 -14.116 35.971 1.00 86.50 354 ASP A N 1
ATOM 2761 C CA . ASP A 1 354 ? 4.563 -13.564 34.846 1.00 86.50 354 ASP A CA 1
ATOM 2762 C C . ASP A 1 354 ? 6.090 -13.635 35.108 1.00 86.50 354 ASP A C 1
ATOM 2764 O O . ASP A 1 354 ? 6.770 -12.605 35.144 1.00 86.50 354 ASP A O 1
ATOM 2768 N N . PRO A 1 355 ? 6.679 -14.843 35.244 1.00 80.75 355 PRO A N 1
ATOM 2769 C CA . PRO A 1 355 ? 8.095 -15.027 35.602 1.00 80.75 355 PRO A CA 1
ATOM 2770 C C . PRO A 1 355 ? 9.092 -14.393 34.617 1.00 80.75 355 PRO A C 1
ATOM 2772 O O . PRO A 1 355 ? 10.255 -14.185 34.953 1.00 80.75 355 PRO A O 1
ATOM 2775 N N . GLY A 1 356 ? 8.658 -14.099 33.386 1.00 75.94 356 GLY A N 1
ATOM 2776 C CA . GLY A 1 356 ? 9.462 -13.426 32.363 1.00 75.94 356 GLY A CA 1
ATOM 2777 C C . GLY A 1 356 ? 9.187 -11.928 32.224 1.00 75.94 356 GLY A C 1
ATOM 2778 O O . GLY A 1 356 ? 9.831 -11.291 31.396 1.00 75.94 356 GLY A O 1
ATOM 2779 N N . SER A 1 357 ? 8.233 -11.368 32.980 1.00 79.88 357 SER A N 1
ATOM 2780 C CA . SER A 1 357 ? 7.740 -9.992 32.801 1.00 79.88 357 SER A CA 1
ATOM 2781 C C . SER A 1 357 ? 7.338 -9.675 31.349 1.00 79.88 357 SER A C 1
ATOM 2783 O O . SER A 1 357 ? 7.538 -8.558 30.869 1.00 79.88 357 SER A O 1
ATOM 2785 N N . ASN A 1 358 ? 6.814 -10.669 30.625 1.00 77.81 358 ASN A N 1
ATOM 2786 C CA . ASN A 1 358 ? 6.413 -10.537 29.222 1.00 77.81 358 ASN A CA 1
ATOM 2787 C C . ASN A 1 358 ? 4.905 -10.318 29.099 1.00 77.81 358 ASN A C 1
ATOM 2789 O O . ASN A 1 358 ? 4.454 -9.550 28.241 1.00 77.81 358 ASN A O 1
ATOM 2793 N N . LYS A 1 359 ? 4.113 -10.962 29.971 1.00 82.94 359 LYS A N 1
ATOM 2794 C CA . LYS A 1 359 ? 2.656 -10.808 29.960 1.00 82.94 359 LYS A CA 1
ATOM 2795 C C . LYS A 1 359 ? 2.253 -9.376 30.257 1.00 82.94 359 LYS A C 1
ATOM 2797 O O . LYS A 1 359 ? 1.287 -8.928 29.657 1.00 82.94 359 LYS A O 1
ATOM 2802 N N . ILE A 1 360 ? 3.006 -8.636 31.073 1.00 84.56 360 ILE A N 1
ATOM 2803 C CA . ILE A 1 360 ? 2.712 -7.228 31.394 1.00 84.56 360 ILE A CA 1
ATOM 2804 C C . ILE A 1 360 ? 2.551 -6.335 30.158 1.00 84.56 360 ILE A C 1
ATOM 2806 O O . ILE A 1 360 ? 1.690 -5.456 30.135 1.00 84.56 360 ILE A O 1
ATOM 2810 N N . TYR A 1 361 ? 3.330 -6.570 29.101 1.00 83.31 361 TYR A N 1
ATOM 2811 C CA . TYR A 1 361 ? 3.217 -5.791 27.871 1.00 83.31 361 TYR A CA 1
ATOM 2812 C C . TYR A 1 361 ? 1.951 -6.134 27.095 1.00 83.31 361 TYR A C 1
ATOM 2814 O O . TYR A 1 361 ? 1.271 -5.248 26.588 1.00 83.31 361 TYR A O 1
ATOM 2822 N N . THR A 1 362 ? 1.616 -7.421 27.039 1.00 88.50 362 THR A N 1
ATOM 2823 C CA . THR A 1 362 ? 0.426 -7.884 26.321 1.00 88.50 362 THR A CA 1
ATOM 2824 C C . THR A 1 362 ? -0.858 -7.592 27.101 1.00 88.50 362 THR A C 1
ATOM 2826 O O . THR A 1 362 ? -1.888 -7.296 26.503 1.00 88.50 362 THR A O 1
ATOM 2829 N N . GLN A 1 363 ? -0.785 -7.609 28.435 1.00 91.06 363 GLN A N 1
ATOM 2830 C CA . GLN A 1 363 ? -1.873 -7.255 29.340 1.00 91.06 363 GLN A CA 1
ATOM 2831 C C . GLN A 1 363 ? -2.395 -5.855 29.034 1.00 91.06 363 GLN A C 1
ATOM 2833 O O . GLN A 1 363 ? -3.597 -5.678 28.916 1.00 91.06 363 GLN A O 1
ATOM 2838 N N . ARG A 1 364 ? -1.500 -4.877 28.841 1.00 89.19 364 ARG A N 1
ATOM 2839 C CA . ARG A 1 364 ? -1.886 -3.493 28.522 1.00 89.19 364 ARG A CA 1
ATOM 2840 C C . ARG A 1 364 ? -2.680 -3.382 27.224 1.00 89.19 364 ARG A C 1
ATOM 2842 O O . ARG A 1 364 ? -3.650 -2.644 27.187 1.00 89.19 364 ARG A O 1
ATOM 2849 N N . ILE A 1 365 ? -2.291 -4.135 26.196 1.00 94.00 365 ILE A N 1
ATOM 2850 C CA . ILE A 1 365 ? -2.981 -4.145 24.899 1.00 94.00 365 ILE A CA 1
ATOM 2851 C C . ILE A 1 365 ? -4.373 -4.773 25.042 1.00 94.00 365 ILE A C 1
ATOM 2853 O O . ILE A 1 365 ? -5.362 -4.224 24.561 1.00 94.00 365 ILE A O 1
ATOM 2857 N N . LEU A 1 366 ? -4.454 -5.919 25.724 1.00 94.75 366 LEU A N 1
ATOM 2858 C CA . LEU A 1 366 ? -5.708 -6.645 25.939 1.00 94.75 366 LEU A CA 1
ATOM 2859 C C . LEU A 1 366 ? -6.671 -5.917 26.891 1.00 94.75 366 LEU A C 1
ATOM 2861 O O . LEU A 1 366 ? -7.877 -6.098 26.771 1.00 94.75 366 LEU A O 1
ATOM 2865 N N . ALA A 1 367 ? -6.146 -5.135 27.837 1.00 94.19 367 ALA A N 1
ATOM 2866 C CA . ALA A 1 367 ? -6.920 -4.379 28.821 1.00 94.19 367 ALA A CA 1
ATOM 2867 C C . ALA A 1 367 ? -7.391 -3.009 28.310 1.00 94.19 367 ALA A C 1
ATOM 2869 O O . ALA A 1 367 ? -8.076 -2.301 29.046 1.00 94.19 367 ALA A O 1
ATOM 2870 N N . ASP A 1 368 ? -6.978 -2.609 27.107 1.00 94.75 368 ASP A N 1
ATOM 2871 C CA . ASP A 1 368 ? -7.291 -1.301 26.541 1.00 94.75 368 ASP A CA 1
ATOM 2872 C C . ASP A 1 368 ? -8.797 -1.138 26.268 1.00 94.75 368 ASP A C 1
ATOM 2874 O O . ASP A 1 368 ? -9.479 -2.077 25.849 1.00 94.75 368 ASP A O 1
ATOM 2878 N N . ASP A 1 369 ? -9.311 0.078 26.460 1.00 92.56 369 ASP A N 1
ATOM 2879 C CA . ASP A 1 369 ? -10.729 0.408 26.270 1.00 92.56 369 ASP A CA 1
ATOM 2880 C C . ASP A 1 369 ? -11.216 0.190 24.825 1.00 92.56 369 ASP A C 1
ATOM 2882 O O . ASP A 1 369 ? -12.425 0.092 24.596 1.00 92.56 369 ASP A O 1
ATOM 2886 N N . LEU A 1 370 ? -10.303 0.150 23.846 1.00 95.06 370 LEU A N 1
ATOM 2887 C CA . LEU A 1 370 ? -10.604 -0.126 22.442 1.00 95.06 370 LEU A CA 1
ATOM 2888 C C . LEU A 1 370 ? -10.543 -1.613 22.088 1.00 95.06 370 LEU A C 1
ATOM 2890 O O . LEU A 1 370 ? -10.673 -1.943 20.909 1.00 95.06 370 LEU A O 1
ATOM 2894 N N . TYR A 1 371 ? -10.376 -2.522 23.052 1.00 95.12 371 TYR A N 1
ATOM 2895 C CA . TYR A 1 371 ? -10.469 -3.959 22.798 1.00 95.12 371 TYR A CA 1
ATOM 2896 C C . TYR A 1 371 ? -11.770 -4.313 22.030 1.00 95.12 371 TYR A C 1
ATOM 2898 O O . TYR A 1 371 ? -12.848 -3.837 22.398 1.00 95.12 371 TYR A O 1
ATOM 2906 N N . PRO A 1 372 ? -11.712 -5.154 20.973 1.00 95.88 372 PRO A N 1
ATOM 2907 C CA . PRO A 1 372 ? -10.550 -5.915 20.493 1.00 95.88 372 PRO A CA 1
ATOM 2908 C C . PRO A 1 372 ? -9.658 -5.163 19.489 1.00 95.88 372 PRO A C 1
ATOM 2910 O O . PRO A 1 372 ? -8.630 -5.692 19.067 1.00 95.88 372 PRO A O 1
ATOM 2913 N N . TYR A 1 373 ? -10.017 -3.940 19.097 1.00 97.00 373 TYR A N 1
ATOM 2914 C CA . TYR A 1 373 ? -9.300 -3.169 18.078 1.00 97.00 373 TYR A CA 1
ATOM 2915 C C . TYR A 1 373 ? -7.899 -2.740 18.521 1.00 97.00 373 TYR A C 1
ATOM 2917 O O . TYR A 1 373 ? -7.024 -2.614 17.678 1.00 97.00 373 TYR A O 1
ATOM 2925 N N . SER A 1 374 ? -7.657 -2.582 19.824 1.00 96.62 374 SER A N 1
ATOM 2926 C CA . SER A 1 374 ? -6.307 -2.366 20.369 1.00 96.62 374 SER A CA 1
ATOM 2927 C C . SER A 1 374 ? -5.361 -3.544 20.109 1.00 96.62 374 SER A C 1
ATOM 2929 O O . SER A 1 374 ? -4.150 -3.365 20.022 1.00 96.62 374 SER A O 1
ATOM 2931 N N . VAL A 1 375 ? -5.904 -4.761 20.004 1.00 96.62 375 VAL A N 1
ATOM 2932 C CA . VAL A 1 375 ? -5.145 -5.998 19.783 1.00 96.62 375 VAL A CA 1
ATOM 2933 C C . VAL A 1 375 ? -4.985 -6.268 18.298 1.00 96.62 375 VAL A C 1
ATOM 2935 O O . VAL A 1 375 ? -3.922 -6.712 17.870 1.00 96.62 375 VAL A O 1
ATOM 2938 N N . ARG A 1 376 ? -6.054 -6.047 17.532 1.00 97.31 376 ARG A N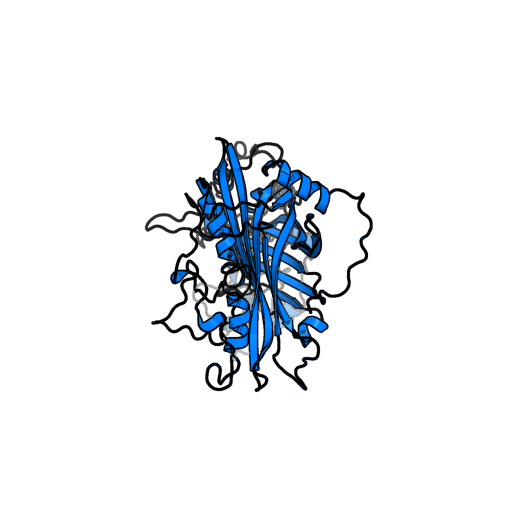 1
ATOM 2939 C CA . ARG A 1 376 ? -6.114 -6.327 16.104 1.00 97.31 376 ARG A CA 1
ATOM 2940 C C . ARG A 1 376 ? -6.975 -5.267 15.395 1.00 97.31 376 ARG A C 1
ATOM 2942 O O . ARG A 1 376 ? -8.197 -5.432 15.301 1.00 97.31 376 ARG A O 1
ATOM 2949 N N . PRO A 1 377 ? -6.366 -4.160 14.934 1.00 98.00 377 PRO A N 1
ATOM 2950 C CA . PRO A 1 377 ? -7.110 -3.015 14.410 1.00 98.00 377 PRO A CA 1
ATOM 2951 C C . PRO A 1 377 ? -7.968 -3.317 13.177 1.00 98.00 377 PRO A C 1
ATOM 2953 O O . PRO A 1 377 ? -9.077 -2.791 13.091 1.00 98.00 377 PRO A O 1
ATOM 2956 N N . ASP A 1 378 ? -7.537 -4.194 12.259 1.00 97.81 378 ASP A N 1
ATOM 2957 C CA . ASP A 1 378 ? -8.281 -4.543 11.029 1.00 97.81 378 ASP A CA 1
ATOM 2958 C C . ASP A 1 378 ? -9.683 -5.134 11.293 1.00 97.81 378 ASP A C 1
ATOM 2960 O O . ASP A 1 378 ? -10.563 -5.061 10.430 1.00 97.81 378 ASP A O 1
ATOM 2964 N N . LEU A 1 379 ? -9.976 -5.599 12.516 1.00 97.81 379 LEU A N 1
ATOM 2965 C CA . LEU A 1 379 ? -11.341 -5.958 12.921 1.00 97.81 379 LEU A CA 1
ATOM 2966 C C . LEU A 1 379 ? -12.310 -4.764 12.867 1.00 97.81 379 LEU A C 1
ATOM 2968 O O . LEU A 1 379 ? -13.516 -4.963 12.710 1.00 97.81 379 LEU A O 1
ATOM 2972 N N . ARG A 1 380 ? -11.815 -3.522 12.932 1.00 97.38 380 ARG A N 1
ATOM 2973 C CA . ARG A 1 380 ? -12.629 -2.317 12.715 1.00 97.38 380 ARG A CA 1
ATOM 2974 C C . ARG A 1 380 ? -13.135 -2.227 11.274 1.00 97.38 380 ARG A C 1
ATOM 2976 O O . ARG A 1 380 ? -14.276 -1.814 11.045 1.00 97.38 380 ARG A O 1
ATOM 2983 N N . LEU A 1 381 ? -12.318 -2.654 10.310 1.00 98.25 381 LEU A N 1
ATOM 2984 C CA . LEU A 1 381 ? -12.684 -2.714 8.894 1.00 98.25 381 LEU A CA 1
ATOM 2985 C C . LEU A 1 381 ? -13.777 -3.767 8.683 1.00 98.25 381 LEU A C 1
ATOM 2987 O O . LEU A 1 381 ? -14.841 -3.456 8.144 1.00 98.25 381 LEU A O 1
ATOM 2991 N N . ARG A 1 382 ? -13.568 -4.973 9.230 1.00 97.31 382 ARG A N 1
ATOM 2992 C CA . ARG A 1 382 ? -14.564 -6.060 9.272 1.00 97.31 382 ARG A CA 1
ATOM 2993 C C . ARG A 1 382 ? -15.910 -5.593 9.811 1.00 97.31 382 ARG A C 1
ATOM 2995 O O . ARG A 1 382 ? -16.956 -5.878 9.229 1.00 97.31 382 ARG A O 1
ATOM 3002 N N . ASP A 1 383 ? -15.893 -4.905 10.945 1.00 96.81 383 ASP A N 1
ATOM 3003 C CA . ASP A 1 383 ? -17.108 -4.528 11.659 1.00 96.81 383 ASP A CA 1
ATOM 3004 C C . ASP A 1 383 ? -17.879 -3.410 10.948 1.00 96.81 383 ASP A C 1
ATOM 3006 O O . ASP A 1 383 ? -19.112 -3.392 10.998 1.00 96.81 383 ASP A O 1
ATOM 3010 N N . THR A 1 384 ? -17.179 -2.568 10.184 1.00 96.06 384 THR A N 1
ATOM 3011 C CA . THR A 1 384 ? -17.786 -1.596 9.263 1.00 96.06 384 THR A CA 1
ATOM 3012 C C . THR A 1 384 ? -18.518 -2.281 8.101 1.00 96.06 384 THR A C 1
ATOM 3014 O O . THR A 1 384 ? -19.595 -1.842 7.701 1.00 96.06 384 THR A O 1
ATOM 3017 N N . LEU A 1 385 ? -18.019 -3.417 7.605 1.00 96.94 385 LEU A N 1
ATOM 3018 C CA . LEU A 1 385 ? -18.661 -4.145 6.504 1.00 96.94 385 LEU A CA 1
ATOM 3019 C C . LEU A 1 385 ? -19.952 -4.875 6.912 1.00 96.94 385 LEU A C 1
ATOM 3021 O O . LEU A 1 385 ? -20.802 -5.127 6.059 1.00 96.94 385 LEU A O 1
ATOM 3025 N N . ARG A 1 386 ? -20.151 -5.193 8.203 1.00 93.94 386 ARG A N 1
ATOM 3026 C CA . ARG A 1 386 ? -21.316 -5.972 8.689 1.00 93.94 386 ARG A CA 1
ATOM 3027 C C . ARG A 1 386 ? -22.671 -5.351 8.328 1.00 93.94 386 ARG A C 1
ATOM 3029 O O . ARG A 1 386 ? -23.656 -6.075 8.199 1.00 93.94 386 ARG A O 1
ATOM 3036 N N . GLY A 1 387 ? -22.737 -4.025 8.223 1.00 89.94 387 GLY A N 1
ATOM 3037 C CA . GLY A 1 387 ? -23.963 -3.284 7.910 1.00 89.94 387 GLY A CA 1
ATOM 3038 C C . GLY A 1 387 ? -24.106 -2.883 6.445 1.00 89.94 387 GLY A C 1
ATOM 3039 O O . GLY A 1 387 ? -25.065 -2.191 6.111 1.00 89.94 387 GLY A O 1
ATOM 3040 N N . GLN A 1 388 ? -23.170 -3.278 5.580 1.00 96.12 388 GLN A N 1
ATOM 3041 C CA . GLN A 1 388 ? -23.064 -2.767 4.216 1.00 96.12 388 GLN A CA 1
ATOM 3042 C C . GLN A 1 388 ? -23.328 -3.852 3.173 1.00 96.12 388 GLN A C 1
ATOM 3044 O O . GLN A 1 388 ? -23.031 -5.031 3.363 1.00 96.12 388 GLN A O 1
ATOM 3049 N N . LYS A 1 389 ? -23.860 -3.438 2.021 1.00 97.12 389 LYS A N 1
ATOM 3050 C CA . LYS A 1 389 ? -23.978 -4.293 0.840 1.00 97.12 389 LYS A CA 1
ATOM 3051 C C . LYS A 1 389 ? -22.814 -4.002 -0.103 1.00 97.12 389 LYS A C 1
ATOM 3053 O O . LYS A 1 389 ? -22.908 -3.103 -0.934 1.00 97.12 389 LYS A O 1
ATOM 3058 N N . VAL A 1 390 ? -21.734 -4.767 0.018 1.00 97.50 390 VAL A N 1
ATOM 3059 C CA . VAL A 1 390 ? -20.604 -4.692 -0.919 1.00 97.50 390 VAL A CA 1
ATOM 3060 C C . VAL A 1 390 ? -20.945 -5.487 -2.176 1.00 97.50 390 VAL A C 1
ATOM 3062 O O . VAL A 1 390 ? -21.313 -6.660 -2.090 1.00 97.50 390 VAL A O 1
ATOM 3065 N N . SER A 1 391 ? -20.858 -4.839 -3.334 1.00 97.31 391 SER A N 1
ATOM 3066 C CA . SER A 1 391 ? -21.060 -5.471 -4.640 1.00 97.31 391 SER A CA 1
ATOM 3067 C C . SER A 1 391 ? -19.804 -6.221 -5.074 1.00 97.31 391 SER A C 1
ATOM 3069 O O . SER A 1 391 ? -19.857 -7.412 -5.361 1.00 97.31 391 SER A O 1
ATOM 3071 N N . ASN A 1 392 ? -18.663 -5.531 -5.061 1.00 97.81 392 ASN A N 1
ATOM 3072 C CA . ASN A 1 392 ? -17.360 -6.059 -5.441 1.00 97.81 392 ASN A CA 1
ATOM 3073 C C . ASN A 1 392 ? -16.232 -5.207 -4.843 1.00 97.81 392 ASN A C 1
ATOM 3075 O O . ASN A 1 392 ? -16.475 -4.102 -4.351 1.00 97.81 392 ASN A O 1
ATOM 3079 N N . TYR A 1 393 ? -15.002 -5.710 -4.909 1.00 98.31 393 TYR A N 1
ATOM 3080 C CA . TYR A 1 393 ? -13.808 -4.990 -4.483 1.00 98.31 393 TYR A CA 1
ATOM 3081 C C . TYR A 1 393 ? -12.563 -5.362 -5.292 1.00 98.31 393 TYR A C 1
ATOM 3083 O O . TYR A 1 393 ? -12.487 -6.412 -5.933 1.00 98.31 393 TYR A O 1
ATOM 3091 N N . VAL A 1 394 ? -11.556 -4.495 -5.218 1.00 98.38 394 VAL A N 1
ATOM 3092 C CA . VAL A 1 394 ? -10.183 -4.758 -5.650 1.00 98.38 394 VAL A CA 1
ATOM 3093 C C . VAL A 1 394 ? -9.277 -4.696 -4.428 1.00 98.38 394 VAL A C 1
ATOM 3095 O O . VAL A 1 394 ? -9.313 -3.720 -3.680 1.00 98.38 394 VAL A O 1
ATOM 3098 N N . HIS A 1 395 ? -8.459 -5.730 -4.225 1.00 98.31 395 HIS A N 1
ATOM 3099 C CA . HIS A 1 395 ? -7.497 -5.800 -3.123 1.00 98.31 395 HIS A CA 1
ATOM 3100 C C . HIS A 1 395 ? -6.090 -5.535 -3.639 1.00 98.31 395 HIS A C 1
ATOM 3102 O O . HIS A 1 395 ? -5.575 -6.282 -4.466 1.00 98.31 395 HIS A O 1
ATOM 3108 N N . VAL A 1 396 ? -5.472 -4.462 -3.164 1.00 98.38 396 VAL A N 1
ATOM 3109 C CA . VAL A 1 396 ? -4.083 -4.106 -3.445 1.00 98.38 396 VAL A CA 1
ATOM 3110 C C . VAL A 1 396 ? -3.246 -4.434 -2.221 1.00 98.38 396 VAL A C 1
ATOM 3112 O O . VAL A 1 396 ? -3.593 -4.025 -1.117 1.00 98.38 396 VAL A O 1
ATOM 3115 N N . ARG A 1 397 ? -2.120 -5.116 -2.428 1.00 97.88 397 ARG A N 1
ATOM 3116 C CA . ARG A 1 397 ? -1.135 -5.357 -1.375 1.00 97.88 397 ARG A CA 1
ATOM 3117 C C . ARG A 1 397 ? 0.235 -4.894 -1.823 1.00 97.88 397 ARG A C 1
ATOM 3119 O O . ARG A 1 397 ? 0.683 -5.240 -2.917 1.00 97.88 397 ARG A O 1
ATOM 3126 N N . MET A 1 398 ? 0.900 -4.135 -0.964 1.00 98.19 398 MET A N 1
ATOM 3127 C CA . MET A 1 398 ? 2.248 -3.627 -1.182 1.00 98.19 398 MET A CA 1
ATOM 3128 C C . MET A 1 398 ? 3.110 -3.875 0.049 1.00 98.19 398 MET A C 1
ATOM 3130 O O . MET A 1 398 ? 2.617 -3.865 1.173 1.00 98.19 398 MET A O 1
ATOM 3134 N N . SER A 1 399 ? 4.407 -4.056 -0.170 1.00 97.81 399 SER A N 1
ATOM 3135 C CA . SER A 1 399 ? 5.381 -4.155 0.909 1.00 97.81 399 SER A CA 1
ATOM 3136 C C . SER A 1 399 ? 6.698 -3.492 0.532 1.00 97.81 399 SER A C 1
ATOM 3138 O O . SER A 1 399 ? 7.084 -3.399 -0.636 1.00 97.81 399 SER A O 1
ATOM 3140 N N . SER A 1 400 ? 7.405 -3.028 1.553 1.00 97.50 400 SER A N 1
ATOM 3141 C CA . SER A 1 400 ? 8.816 -2.656 1.463 1.00 97.50 400 SER A CA 1
ATOM 3142 C C . SER A 1 400 ? 9.735 -3.877 1.298 1.00 97.50 400 SER A C 1
ATOM 3144 O O . SER A 1 400 ? 10.826 -3.739 0.741 1.00 97.50 400 SER A O 1
ATOM 3146 N N . LYS A 1 401 ? 9.295 -5.071 1.728 1.00 95.62 401 LYS A N 1
ATOM 3147 C CA . LYS A 1 401 ? 10.040 -6.331 1.632 1.00 95.62 401 LYS A CA 1
ATOM 3148 C C . LYS A 1 401 ? 9.262 -7.373 0.844 1.00 95.62 401 LYS A C 1
ATOM 3150 O O . LYS A 1 401 ? 8.251 -7.913 1.281 1.00 95.62 401 LYS A O 1
ATOM 3155 N N . MET A 1 402 ? 9.789 -7.725 -0.320 1.00 93.44 402 MET A N 1
ATOM 3156 C CA . MET A 1 402 ? 9.155 -8.694 -1.202 1.00 93.44 402 MET A CA 1
ATOM 3157 C C . MET A 1 402 ? 9.796 -10.071 -1.058 1.00 93.44 402 MET A C 1
ATOM 3159 O O . MET A 1 402 ? 11.016 -10.198 -0.984 1.00 93.44 402 MET A O 1
ATOM 3163 N N . LYS A 1 403 ? 8.983 -11.134 -1.104 1.00 90.38 403 LYS A N 1
ATOM 3164 C CA . LYS A 1 403 ? 9.488 -12.522 -1.056 1.00 90.38 403 LYS A CA 1
ATOM 3165 C C . LYS A 1 403 ? 10.434 -12.853 -2.219 1.00 90.38 403 LYS A C 1
ATOM 3167 O O . LYS A 1 403 ? 11.321 -13.686 -2.067 1.00 90.38 403 LYS A O 1
ATOM 3172 N N . THR A 1 404 ? 10.217 -12.234 -3.377 1.00 88.94 404 THR A N 1
ATOM 3173 C CA . THR A 1 404 ? 10.977 -12.430 -4.621 1.00 88.94 404 THR A CA 1
ATOM 3174 C C . THR A 1 404 ? 11.082 -11.107 -5.385 1.00 88.94 404 THR A C 1
ATOM 3176 O O . THR A 1 404 ? 10.352 -10.174 -5.071 1.00 88.94 404 THR A O 1
ATOM 3179 N N . GLY A 1 405 ? 11.933 -11.023 -6.411 1.00 89.88 405 GLY A N 1
ATOM 3180 C CA . GLY A 1 405 ? 12.020 -9.843 -7.283 1.00 89.88 405 GLY A CA 1
ATOM 3181 C C . GLY A 1 405 ? 12.580 -8.592 -6.595 1.00 89.88 405 GLY A C 1
ATOM 3182 O O . GLY A 1 405 ? 13.233 -8.671 -5.548 1.00 89.88 405 GLY A O 1
ATOM 3183 N N . ALA A 1 406 ? 12.332 -7.437 -7.212 1.00 92.44 406 ALA A N 1
ATOM 3184 C CA . ALA A 1 406 ? 12.733 -6.132 -6.709 1.00 92.44 406 ALA A CA 1
ATOM 3185 C C . ALA A 1 406 ? 12.203 -5.883 -5.288 1.00 92.44 406 ALA A C 1
ATOM 3187 O O . ALA A 1 406 ? 11.079 -6.244 -4.944 1.00 92.44 406 ALA A O 1
ATOM 3188 N N . GLN A 1 407 ? 13.030 -5.255 -4.459 1.00 95.62 407 GLN A N 1
ATOM 3189 C CA . GLN A 1 407 ? 12.651 -4.852 -3.109 1.00 95.62 407 GLN A CA 1
ATOM 3190 C C . GLN A 1 407 ? 12.177 -3.402 -3.117 1.00 95.62 407 GLN A C 1
ATOM 3192 O O . GLN A 1 407 ? 12.615 -2.603 -3.950 1.00 95.62 407 GLN A O 1
ATOM 3197 N N . GLY A 1 408 ? 11.300 -3.068 -2.173 1.00 95.06 408 GLY A N 1
ATOM 3198 C CA . GLY A 1 408 ? 11.057 -1.680 -1.816 1.00 95.06 408 GLY A CA 1
ATOM 3199 C C . GLY A 1 408 ? 12.262 -1.088 -1.079 1.00 95.06 408 GLY A C 1
ATOM 3200 O O . GLY A 1 408 ? 13.391 -1.578 -1.166 1.00 95.06 408 GLY A O 1
ATOM 3201 N N . GLY A 1 409 ? 12.035 -0.013 -0.335 1.00 95.06 409 GLY A N 1
ATOM 3202 C CA . GLY A 1 409 ? 13.108 0.639 0.405 1.00 95.06 409 GLY A CA 1
ATOM 3203 C C . GLY A 1 409 ? 12.599 1.500 1.542 1.00 95.06 409 GLY A C 1
ATOM 3204 O O . GLY A 1 409 ? 11.508 2.060 1.473 1.00 95.06 409 GLY A O 1
ATOM 3205 N N . ILE A 1 410 ? 13.409 1.607 2.589 1.00 96.81 410 ILE A N 1
ATOM 3206 C CA . ILE A 1 410 ? 13.171 2.491 3.725 1.00 96.81 410 ILE A CA 1
ATOM 3207 C C . ILE A 1 410 ? 14.466 3.257 3.976 1.00 96.81 410 ILE A C 1
ATOM 3209 O O . ILE A 1 410 ? 15.539 2.663 4.085 1.00 96.81 410 ILE A O 1
ATOM 3213 N N . LEU A 1 411 ? 14.369 4.581 4.056 1.00 96.19 411 LEU A N 1
ATOM 3214 C CA . LEU A 1 411 ? 15.467 5.460 4.438 1.00 96.19 411 LEU A CA 1
ATOM 3215 C C . LEU A 1 411 ? 15.081 6.209 5.709 1.00 96.19 411 LEU A C 1
ATOM 3217 O O . LEU A 1 411 ? 14.225 7.092 5.684 1.00 96.19 411 LEU A O 1
ATOM 3221 N N . ASN A 1 412 ? 15.735 5.843 6.810 1.00 95.75 412 ASN A N 1
ATOM 3222 C CA . ASN A 1 412 ? 15.547 6.445 8.125 1.00 95.75 412 ASN A CA 1
ATOM 3223 C C . ASN A 1 412 ? 16.487 7.647 8.310 1.00 95.75 412 ASN A C 1
ATOM 3225 O O . ASN A 1 412 ? 17.669 7.591 7.959 1.00 95.75 412 ASN A O 1
ATOM 3229 N N . VAL A 1 413 ? 16.004 8.716 8.944 1.00 94.94 413 VAL A N 1
ATOM 3230 C CA . VAL A 1 413 ? 16.865 9.792 9.455 1.00 94.94 413 VAL A CA 1
ATOM 3231 C C . VAL A 1 413 ? 17.782 9.262 10.568 1.00 94.94 413 VAL A C 1
ATOM 3233 O O . VAL A 1 413 ? 17.445 8.272 11.224 1.00 94.94 413 VAL A O 1
ATOM 3236 N N . PRO A 1 414 ? 18.920 9.926 10.860 1.00 94.38 414 PRO A N 1
ATOM 3237 C CA . PRO A 1 414 ? 19.912 9.405 11.804 1.00 94.38 414 PRO A CA 1
ATOM 3238 C C . PRO A 1 414 ? 19.373 9.043 13.195 1.00 94.38 414 PRO A C 1
ATOM 3240 O O . PRO A 1 414 ? 19.836 8.069 13.782 1.00 94.38 414 PRO A O 1
ATOM 3243 N N . PHE A 1 415 ? 18.399 9.798 13.721 1.00 89.75 415 PHE A N 1
ATOM 3244 C CA . PHE A 1 415 ? 17.806 9.523 15.035 1.00 89.75 415 PHE A CA 1
ATOM 3245 C C . PHE A 1 415 ? 16.993 8.222 15.032 1.00 89.75 415 PHE A C 1
ATOM 3247 O O . PHE A 1 415 ? 17.261 7.330 15.834 1.00 89.75 415 PHE A O 1
ATOM 3254 N N . VAL A 1 416 ? 16.054 8.092 14.091 1.00 89.81 416 VAL A N 1
ATOM 3255 C CA . VAL A 1 416 ? 15.234 6.884 13.907 1.00 89.81 416 VAL A CA 1
ATOM 3256 C C . VAL A 1 416 ? 16.139 5.683 13.658 1.00 89.81 416 VAL A C 1
ATOM 3258 O O . VAL A 1 416 ? 16.048 4.693 14.369 1.00 89.81 416 VAL A O 1
ATOM 3261 N N . ASN A 1 417 ? 17.114 5.814 12.754 1.00 90.81 417 ASN A N 1
ATOM 3262 C CA . ASN A 1 417 ? 18.053 4.740 12.438 1.00 90.81 417 ASN A CA 1
ATOM 3263 C C . ASN A 1 417 ? 18.858 4.249 13.654 1.00 90.81 417 ASN A C 1
ATOM 3265 O O . ASN A 1 417 ? 19.278 3.097 13.698 1.00 90.81 417 ASN A O 1
ATOM 3269 N N . ARG A 1 418 ? 19.128 5.133 14.622 1.00 86.12 418 ARG A N 1
ATOM 3270 C CA . ARG A 1 418 ? 19.930 4.811 15.805 1.00 86.12 418 ARG A CA 1
ATOM 3271 C C . ARG A 1 418 ? 19.118 4.147 16.912 1.00 86.12 418 ARG A C 1
ATOM 3273 O O . ARG A 1 418 ? 19.675 3.298 17.600 1.00 86.12 418 ARG A O 1
ATOM 3280 N N . PHE A 1 419 ? 17.886 4.594 17.135 1.00 84.62 419 PHE A N 1
ATOM 3281 C CA . PHE A 1 419 ? 17.136 4.243 18.343 1.00 84.62 419 PHE A CA 1
ATOM 3282 C C . PHE A 1 419 ? 15.928 3.356 18.080 1.00 84.62 419 PHE A C 1
ATOM 3284 O O . PHE A 1 419 ? 15.582 2.561 18.946 1.00 84.62 419 PHE A O 1
ATOM 3291 N N . VAL A 1 420 ? 15.274 3.529 16.933 1.00 86.94 420 VAL A N 1
ATOM 3292 C CA . VAL A 1 420 ? 14.008 2.867 16.620 1.00 86.94 420 VAL A CA 1
ATOM 3293 C C . VAL A 1 420 ? 13.870 2.729 15.097 1.00 86.94 420 VAL A C 1
ATOM 3295 O O . VAL A 1 420 ? 13.044 3.417 14.494 1.00 86.94 420 VAL A O 1
ATOM 3298 N N . PRO A 1 421 ? 14.732 1.955 14.412 1.00 91.81 421 PRO A N 1
ATOM 3299 C CA . PRO A 1 421 ? 14.710 1.930 12.958 1.00 91.81 421 PRO A CA 1
ATOM 3300 C C . PRO A 1 421 ? 13.385 1.348 12.463 1.00 91.81 421 PRO A C 1
ATOM 3302 O O . PRO A 1 421 ? 12.943 0.292 12.918 1.00 91.81 421 PRO A O 1
ATOM 3305 N N . THR A 1 422 ? 12.765 2.026 11.495 1.00 93.88 422 THR A N 1
ATOM 3306 C CA . THR A 1 422 ? 11.711 1.416 10.685 1.00 93.88 422 THR A CA 1
ATOM 3307 C C . THR A 1 422 ? 12.377 0.408 9.758 1.00 93.88 422 THR A C 1
ATOM 3309 O O . THR A 1 422 ? 13.297 0.767 9.015 1.00 93.88 422 THR A O 1
ATOM 3312 N N . VAL A 1 423 ? 11.939 -0.847 9.813 1.00 94.25 423 VAL A N 1
ATOM 3313 C CA . VAL A 1 423 ? 12.583 -1.951 9.084 1.00 94.25 423 VAL A CA 1
ATOM 3314 C C . VAL A 1 423 ? 11.694 -2.588 8.041 1.00 94.25 423 VAL A C 1
ATOM 3316 O O . VAL A 1 423 ? 12.208 -3.249 7.143 1.00 94.25 423 VAL A O 1
ATOM 3319 N N . GLU A 1 424 ? 10.382 -2.420 8.154 1.00 95.69 424 GLU A N 1
ATOM 3320 C CA . GLU A 1 424 ? 9.414 -2.977 7.222 1.00 95.69 424 GLU A CA 1
ATOM 3321 C C . GLU A 1 424 ? 8.125 -2.172 7.287 1.00 95.69 424 GLU A C 1
ATOM 3323 O O . GLU A 1 424 ? 7.726 -1.694 8.345 1.00 95.69 424 GLU A O 1
ATOM 3328 N N . VAL A 1 425 ? 7.501 -1.999 6.136 1.00 96.94 425 VAL A N 1
ATOM 3329 C CA . VAL A 1 425 ? 6.176 -1.420 5.982 1.00 96.94 425 VAL A CA 1
ATOM 3330 C C . VAL A 1 425 ? 5.387 -2.308 5.039 1.00 96.94 425 VAL A C 1
ATOM 3332 O O . VAL A 1 425 ? 5.852 -2.589 3.929 1.00 96.94 425 VAL A O 1
ATOM 3335 N N . ASP A 1 426 ? 4.205 -2.698 5.487 1.00 97.62 426 ASP A N 1
ATOM 3336 C CA . ASP A 1 426 ? 3.192 -3.409 4.723 1.00 97.62 426 ASP A CA 1
ATOM 3337 C C . ASP A 1 426 ? 1.949 -2.532 4.582 1.00 97.62 426 ASP A C 1
ATOM 3339 O O . ASP A 1 426 ? 1.622 -1.731 5.461 1.00 97.62 426 ASP A O 1
ATOM 3343 N N . MET A 1 427 ? 1.272 -2.666 3.447 1.00 98.12 427 MET A N 1
ATOM 3344 C CA . MET A 1 427 ? 0.045 -1.943 3.148 1.00 98.12 427 MET A CA 1
ATOM 3345 C C . MET A 1 427 ? -0.925 -2.858 2.410 1.00 98.12 427 MET A C 1
ATOM 3347 O O . MET A 1 427 ? -0.626 -3.327 1.307 1.00 98.12 427 MET A O 1
ATOM 3351 N N . ASP A 1 428 ? -2.112 -3.018 2.973 1.00 98.44 428 ASP A N 1
ATOM 3352 C CA . ASP A 1 428 ? -3.260 -3.643 2.335 1.00 98.44 428 ASP A CA 1
ATOM 3353 C C . ASP A 1 428 ? -4.343 -2.578 2.106 1.00 98.44 428 ASP A C 1
ATOM 3355 O O . ASP A 1 428 ? -4.636 -1.759 2.974 1.00 98.44 428 ASP A O 1
ATOM 3359 N N . MET A 1 429 ? -4.915 -2.546 0.902 1.00 98.56 429 MET A N 1
ATOM 3360 C CA . MET A 1 429 ? -5.981 -1.620 0.514 1.00 98.56 429 MET A CA 1
ATOM 3361 C C . MET A 1 429 ? -7.108 -2.379 -0.174 1.00 98.56 429 MET A C 1
ATOM 3363 O O . MET A 1 429 ? -6.871 -3.128 -1.123 1.00 98.56 429 MET A O 1
ATOM 3367 N N . TRP A 1 430 ? -8.341 -2.110 0.232 1.00 98.75 430 TRP A N 1
ATOM 3368 C CA . TRP A 1 430 ? -9.554 -2.605 -0.405 1.00 98.75 430 TRP A CA 1
ATOM 3369 C C . TRP A 1 430 ? -10.323 -1.420 -0.975 1.00 98.75 430 TRP A C 1
ATOM 3371 O O . TRP A 1 430 ? -10.754 -0.533 -0.241 1.00 98.75 430 TRP A O 1
ATOM 3381 N N . ILE A 1 431 ? -10.462 -1.391 -2.299 1.00 98.62 431 ILE A N 1
ATOM 3382 C CA . ILE A 1 431 ? -11.278 -0.404 -3.007 1.00 98.62 431 ILE A CA 1
ATOM 3383 C C . ILE A 1 431 ? -12.575 -1.105 -3.379 1.00 98.62 431 ILE A C 1
ATOM 3385 O O . ILE A 1 431 ? -12.559 -2.071 -4.139 1.00 98.62 431 ILE A O 1
ATOM 3389 N N . GLU A 1 432 ? -13.681 -0.641 -2.821 1.00 98.50 432 GLU A N 1
ATOM 3390 C CA . GLU A 1 432 ? -14.937 -1.379 -2.755 1.00 98.50 432 GLU A CA 1
ATOM 3391 C C . GLU A 1 432 ? -16.067 -0.592 -3.414 1.00 98.50 432 GLU A C 1
ATOM 3393 O O . GLU A 1 432 ? -16.152 0.629 -3.274 1.00 98.50 432 GLU A O 1
ATOM 3398 N N . THR A 1 433 ? -16.976 -1.303 -4.077 1.00 98.12 433 THR A N 1
ATOM 3399 C CA . THR A 1 433 ? -18.260 -0.759 -4.528 1.00 98.12 433 THR A CA 1
ATOM 3400 C C . THR A 1 433 ? -19.333 -1.108 -3.499 1.00 98.12 433 THR A C 1
ATOM 3402 O O . THR A 1 433 ? -19.703 -2.276 -3.352 1.00 98.12 433 THR A O 1
ATOM 3405 N N . ILE A 1 434 ? -19.865 -0.106 -2.803 1.00 97.19 434 ILE A N 1
ATOM 3406 C CA . ILE A 1 434 ? -20.954 -0.233 -1.829 1.00 97.19 434 ILE A CA 1
ATOM 3407 C C . ILE A 1 434 ? -22.278 0.150 -2.487 1.00 97.19 434 ILE A C 1
ATOM 3409 O O . ILE A 1 434 ? -22.365 1.170 -3.162 1.00 97.19 434 ILE A O 1
ATOM 3413 N N . ILE A 1 435 ? -23.324 -0.644 -2.262 1.00 95.62 435 ILE A N 1
ATOM 3414 C CA . ILE A 1 435 ? -24.692 -0.317 -2.669 1.00 95.62 435 ILE A CA 1
ATOM 3415 C C . ILE A 1 435 ? -25.443 0.237 -1.456 1.00 95.62 435 ILE A C 1
ATOM 3417 O O . ILE A 1 435 ? -25.781 -0.510 -0.536 1.00 95.62 435 ILE A O 1
ATOM 3421 N N . GLU A 1 436 ? -25.748 1.531 -1.477 1.00 92.94 436 GLU A N 1
ATOM 3422 C CA . GLU A 1 436 ? -26.435 2.256 -0.402 1.00 92.94 436 GLU A CA 1
ATOM 3423 C C . GLU A 1 436 ? -27.560 3.106 -1.007 1.00 92.94 436 GLU A C 1
ATOM 3425 O O . GLU A 1 436 ? -27.351 3.808 -1.992 1.00 92.94 436 GLU A O 1
ATOM 3430 N N . ASP A 1 437 ? -28.788 2.976 -0.493 1.00 90.88 437 ASP A N 1
ATOM 3431 C CA . ASP A 1 437 ? -29.980 3.681 -1.003 1.00 90.88 437 ASP A CA 1
ATOM 3432 C C . ASP A 1 437 ? -30.197 3.576 -2.529 1.00 90.88 437 ASP A C 1
ATOM 3434 O O . ASP A 1 437 ? -30.706 4.486 -3.186 1.00 90.88 437 ASP A O 1
ATOM 3438 N N . GLY A 1 438 ? -29.811 2.434 -3.110 1.00 89.19 438 GLY A N 1
ATOM 3439 C CA . GLY A 1 438 ? -29.913 2.171 -4.548 1.00 89.19 438 GLY A CA 1
ATOM 3440 C C . GLY A 1 438 ? -28.834 2.842 -5.406 1.00 89.19 438 GLY A C 1
ATOM 3441 O O . GLY A 1 438 ? -28.939 2.781 -6.629 1.00 89.19 438 GLY A O 1
ATOM 3442 N N . LYS A 1 439 ? -27.815 3.454 -4.792 1.00 91.25 439 LYS A N 1
ATOM 3443 C CA . LYS A 1 439 ? -26.655 4.061 -5.457 1.00 91.25 439 LYS A CA 1
ATOM 3444 C C . LYS A 1 439 ? -25.394 3.236 -5.231 1.00 91.25 439 LYS A C 1
ATOM 3446 O O . LYS A 1 439 ? -25.244 2.615 -4.181 1.00 91.25 439 LYS A O 1
ATOM 3451 N N . GLU A 1 440 ? -24.496 3.263 -6.210 1.00 92.44 440 GLU A N 1
ATOM 3452 C CA . GLU A 1 440 ? -23.145 2.721 -6.078 1.00 92.44 440 GLU A CA 1
ATOM 3453 C C . GLU A 1 440 ? -22.206 3.818 -5.568 1.00 92.44 440 GLU A C 1
ATOM 3455 O O . GLU A 1 440 ? -22.111 4.894 -6.151 1.00 92.44 440 GLU A O 1
ATOM 3460 N N . ILE A 1 441 ? -21.522 3.547 -4.462 1.00 94.75 441 ILE A N 1
ATOM 3461 C CA . ILE A 1 441 ? -20.570 4.452 -3.819 1.00 94.75 441 ILE A CA 1
ATOM 3462 C C . ILE A 1 441 ? -19.235 3.728 -3.712 1.00 94.75 441 ILE A C 1
ATOM 3464 O O . ILE A 1 441 ? -19.197 2.538 -3.400 1.00 94.75 441 ILE A O 1
ATOM 3468 N N . LEU A 1 442 ? -18.132 4.447 -3.917 1.00 96.94 442 LEU A N 1
ATOM 3469 C CA . LEU A 1 442 ? -16.817 3.892 -3.626 1.00 96.94 442 LEU A CA 1
ATOM 3470 C C . LEU A 1 442 ? -16.456 4.057 -2.147 1.00 96.94 442 LEU A C 1
ATOM 3472 O O . LEU A 1 442 ? -16.583 5.142 -1.574 1.00 96.94 442 LEU A O 1
ATOM 3476 N N . GLN A 1 443 ? -15.927 2.988 -1.568 1.00 98.25 443 GLN A N 1
ATOM 3477 C CA . GLN A 1 443 ? -15.333 2.959 -0.237 1.00 98.25 443 GLN A CA 1
ATOM 3478 C C . GLN A 1 443 ? -13.878 2.491 -0.342 1.00 98.25 443 GLN A C 1
ATOM 3480 O O . GLN A 1 443 ? -13.540 1.657 -1.179 1.00 98.25 443 GLN A O 1
ATOM 3485 N N . LEU A 1 444 ? -13.010 3.069 0.483 1.00 98.75 444 LEU A N 1
ATOM 3486 C CA . LEU A 1 444 ? -11.615 2.677 0.620 1.00 98.75 444 LEU A CA 1
ATOM 3487 C C . LEU A 1 444 ? -11.389 2.216 2.057 1.00 98.75 444 LEU A C 1
ATOM 3489 O O . LEU A 1 444 ? -11.485 3.018 2.982 1.00 98.75 444 LEU A O 1
ATOM 3493 N N . GLN A 1 445 ? -11.056 0.946 2.238 1.00 98.81 445 GLN A N 1
ATOM 3494 C CA . GLN A 1 445 ? -10.504 0.441 3.490 1.00 98.81 445 GLN A CA 1
ATOM 3495 C C . GLN A 1 445 ? -9.007 0.216 3.324 1.00 98.81 445 GLN A C 1
ATOM 3497 O O . GLN A 1 445 ? -8.558 -0.184 2.249 1.00 98.81 445 GLN A O 1
ATOM 3502 N N . TYR A 1 446 ? -8.223 0.458 4.368 1.00 98.75 446 TYR A N 1
ATOM 3503 C CA . TYR A 1 446 ? -6.807 0.109 4.346 1.00 98.75 446 TYR A CA 1
ATOM 3504 C C . TYR A 1 446 ? -6.285 -0.310 5.716 1.00 98.75 446 TYR A C 1
ATOM 3506 O O . TYR A 1 446 ? -6.828 0.095 6.745 1.00 98.75 446 TYR A O 1
ATOM 3514 N N . GLU A 1 447 ? -5.204 -1.083 5.693 1.00 98.75 447 GLU A N 1
ATOM 3515 C CA . GLU A 1 447 ? -4.344 -1.398 6.827 1.00 98.75 447 GLU A CA 1
ATOM 3516 C C . GLU A 1 447 ? -2.896 -1.086 6.444 1.00 98.75 447 GLU A C 1
ATOM 3518 O O . GLU A 1 447 ? -2.380 -1.591 5.449 1.00 98.75 447 GLU A O 1
ATOM 3523 N N . GLN A 1 448 ? -2.247 -0.240 7.237 1.00 97.81 448 GLN A N 1
ATOM 3524 C CA . GLN A 1 448 ? -0.822 0.034 7.153 1.00 97.81 448 GLN A CA 1
ATOM 3525 C C . GLN A 1 448 ? -0.149 -0.516 8.403 1.00 97.81 448 GLN A C 1
ATOM 3527 O O . GLN A 1 448 ? -0.498 -0.116 9.514 1.00 97.81 448 GLN A O 1
ATOM 3532 N N . ILE A 1 449 ? 0.842 -1.384 8.217 1.00 97.31 449 ILE A N 1
ATOM 3533 C CA . ILE A 1 449 ? 1.640 -1.942 9.306 1.00 97.31 449 ILE A CA 1
ATOM 3534 C C . ILE A 1 449 ? 3.080 -1.480 9.137 1.00 97.31 449 ILE A C 1
ATOM 3536 O O . ILE A 1 449 ? 3.741 -1.814 8.159 1.00 97.31 449 ILE A O 1
ATOM 3540 N N . VAL A 1 450 ? 3.574 -0.708 10.098 1.00 94.88 450 VAL A N 1
ATOM 3541 C CA . VAL A 1 450 ? 4.950 -0.210 10.141 1.00 94.88 450 VAL A CA 1
ATOM 3542 C C . VAL A 1 450 ? 5.684 -0.935 11.257 1.00 94.88 450 VAL A C 1
ATOM 3544 O O . VAL A 1 450 ? 5.386 -0.754 12.434 1.00 94.88 450 VAL A O 1
ATOM 3547 N N . PHE A 1 451 ? 6.665 -1.752 10.903 1.00 94.06 451 PHE A N 1
ATOM 3548 C CA . PHE A 1 451 ? 7.488 -2.465 11.865 1.00 94.06 451 PHE A CA 1
ATOM 3549 C C . PHE A 1 451 ? 8.698 -1.631 12.267 1.00 94.06 451 PHE A C 1
ATOM 3551 O O . PHE A 1 451 ? 9.538 -1.254 11.440 1.00 94.06 451 PHE A O 1
ATOM 3558 N N . PHE A 1 452 ? 8.806 -1.413 13.569 1.00 91.38 452 PHE A N 1
ATOM 3559 C CA . PHE A 1 452 ? 9.945 -0.779 14.211 1.00 91.38 452 PHE A CA 1
ATOM 3560 C C . PHE A 1 452 ? 10.732 -1.813 15.009 1.00 91.38 452 PHE A C 1
ATOM 3562 O O . PHE A 1 452 ? 10.141 -2.685 15.649 1.00 91.38 452 PHE A O 1
ATOM 3569 N N . GLU A 1 453 ? 12.059 -1.717 14.996 1.00 90.00 453 GLU A N 1
ATOM 3570 C CA . GLU A 1 453 ? 12.889 -2.509 15.905 1.00 90.00 453 GLU A CA 1
ATOM 3571 C C . GLU A 1 453 ? 13.169 -1.743 17.191 1.00 90.00 453 GLU A C 1
ATOM 3573 O O . GLU A 1 453 ? 13.571 -0.579 17.176 1.00 90.00 453 GLU A O 1
ATOM 3578 N N . PHE A 1 454 ? 12.983 -2.434 18.308 1.00 83.00 454 PHE A N 1
ATOM 3579 C CA . PHE A 1 454 ? 13.277 -1.928 19.636 1.00 83.00 454 PHE A CA 1
ATOM 3580 C C . PHE A 1 454 ? 14.124 -2.932 20.407 1.00 83.00 454 PHE A C 1
ATOM 3582 O O . PHE A 1 454 ? 13.976 -4.138 20.211 1.00 83.00 454 PHE A O 1
ATOM 3589 N N . ASP A 1 455 ? 14.938 -2.457 21.348 1.00 80.50 455 ASP A N 1
ATOM 3590 C CA . ASP A 1 455 ? 15.532 -3.339 22.357 1.00 80.50 455 ASP A CA 1
ATOM 3591 C C . ASP A 1 455 ? 14.422 -3.991 23.194 1.00 80.50 455 ASP A C 1
ATOM 3593 O O . ASP A 1 455 ? 13.413 -3.368 23.475 1.00 80.50 455 ASP A O 1
ATOM 3597 N N . PHE A 1 456 ? 14.555 -5.225 23.648 1.00 77.50 456 PHE A N 1
ATOM 3598 C CA . PHE A 1 456 ? 13.507 -5.920 24.388 1.00 77.50 456 PHE A CA 1
ATOM 3599 C C . PHE A 1 456 ? 14.095 -6.836 25.452 1.00 77.50 456 PHE A C 1
ATOM 3601 O O . PHE A 1 456 ? 15.220 -7.313 25.333 1.00 77.50 456 PHE A O 1
ATOM 3608 N N . GLY A 1 457 ? 13.307 -7.080 26.499 1.00 72.19 457 GLY A N 1
ATOM 3609 C CA . GLY A 1 457 ? 13.702 -7.939 27.608 1.00 72.19 457 GLY A CA 1
ATOM 3610 C C . GLY A 1 457 ? 14.746 -7.311 28.534 1.00 72.19 457 GLY A C 1
ATOM 3611 O O . GLY A 1 457 ? 15.044 -6.118 28.477 1.00 72.19 457 GLY A O 1
ATOM 3612 N N . ASN A 1 458 ? 15.276 -8.142 29.432 1.00 69.88 458 ASN A N 1
ATOM 3613 C CA . ASN A 1 458 ? 16.323 -7.761 30.387 1.00 69.88 458 ASN A CA 1
ATOM 3614 C C . ASN A 1 458 ? 17.735 -8.138 29.895 1.00 69.88 458 ASN A C 1
ATOM 3616 O O . ASN A 1 458 ? 18.715 -7.874 30.587 1.00 69.88 458 ASN A O 1
ATOM 3620 N N . ASP A 1 459 ? 17.840 -8.783 28.732 1.00 69.00 459 ASP A N 1
ATOM 3621 C CA . ASP A 1 459 ? 19.076 -9.292 28.131 1.00 69.00 459 ASP A CA 1
ATOM 3622 C C . ASP A 1 459 ? 19.596 -8.423 26.973 1.00 69.00 459 ASP A C 1
ATOM 3624 O O . ASP A 1 459 ? 20.677 -8.689 26.450 1.00 69.00 459 ASP A O 1
ATOM 3628 N N . GLY A 1 460 ? 18.859 -7.370 26.597 1.00 68.31 460 GLY A N 1
ATOM 3629 C CA . GLY A 1 460 ? 19.212 -6.497 25.477 1.00 68.31 460 GLY A CA 1
ATOM 3630 C C . GLY A 1 460 ? 18.939 -7.124 24.108 1.00 68.31 460 GLY A C 1
ATOM 3631 O O . GLY A 1 460 ? 19.590 -6.744 23.135 1.00 68.31 460 GLY A O 1
ATOM 3632 N N . GLY A 1 461 ? 18.017 -8.091 24.024 1.00 76.62 461 GLY A N 1
ATOM 3633 C CA . GLY A 1 461 ? 17.510 -8.601 22.750 1.00 76.62 461 GLY A CA 1
ATOM 3634 C C . GLY A 1 461 ? 16.787 -7.523 21.940 1.00 76.62 461 GLY A C 1
ATOM 3635 O O . GLY A 1 461 ? 16.650 -6.388 22.382 1.00 76.62 461 GLY A O 1
ATOM 3636 N N . THR A 1 462 ? 16.296 -7.866 20.750 1.00 82.50 462 THR A N 1
ATOM 3637 C CA . THR A 1 462 ? 15.487 -6.957 19.926 1.00 82.50 462 THR A CA 1
ATOM 3638 C C . THR A 1 462 ? 14.124 -7.559 19.610 1.00 82.50 462 THR A C 1
ATOM 3640 O O . THR A 1 462 ? 13.962 -8.774 19.495 1.00 82.50 462 THR A O 1
ATOM 3643 N N . THR A 1 463 ? 13.119 -6.699 19.483 1.00 84.75 463 THR A N 1
ATOM 3644 C CA . THR A 1 463 ? 11.758 -7.042 19.078 1.00 84.75 463 THR A CA 1
ATOM 3645 C C . THR A 1 463 ? 11.379 -6.201 17.869 1.00 84.75 463 THR A C 1
ATOM 3647 O O . THR A 1 463 ? 11.657 -5.003 17.837 1.00 84.75 463 THR A O 1
ATOM 3650 N N . SER A 1 464 ? 10.733 -6.814 16.880 1.00 89.19 464 SER A N 1
ATOM 3651 C CA . SER A 1 464 ? 10.117 -6.083 15.772 1.00 89.19 464 SER A CA 1
ATOM 3652 C C . SER A 1 464 ? 8.643 -5.908 16.093 1.00 89.19 464 SER A C 1
ATOM 3654 O O . SER A 1 464 ? 7.914 -6.898 16.206 1.00 89.19 464 SER A O 1
ATOM 3656 N N . TRP A 1 465 ? 8.219 -4.675 16.338 1.00 89.38 465 TRP A N 1
ATOM 3657 C CA . TRP A 1 465 ? 6.877 -4.390 16.823 1.00 89.38 465 TRP A CA 1
ATOM 3658 C C . TRP A 1 465 ? 6.089 -3.562 15.804 1.00 89.38 465 TRP A C 1
ATOM 3660 O O . TRP A 1 465 ? 6.595 -2.532 15.349 1.00 89.38 465 TRP A O 1
ATOM 3670 N N . PRO A 1 466 ? 4.870 -3.998 15.441 1.00 93.44 466 PRO A N 1
ATOM 3671 C CA . PRO A 1 466 ? 4.031 -3.271 14.501 1.00 93.44 466 PRO A CA 1
ATOM 3672 C C . PRO A 1 466 ? 3.375 -2.034 15.127 1.00 93.44 466 PRO A C 1
ATOM 3674 O O . PRO A 1 466 ? 2.767 -2.102 16.195 1.00 93.44 466 PRO A O 1
ATOM 3677 N N . HIS A 1 467 ? 3.457 -0.910 14.423 1.00 94.06 467 HIS A N 1
ATOM 3678 C CA . HIS A 1 467 ? 2.472 0.167 14.491 1.00 94.06 467 HIS A CA 1
ATOM 3679 C C . HIS A 1 467 ? 1.446 -0.106 13.408 1.00 94.06 467 HIS A C 1
ATOM 3681 O O . HIS A 1 467 ? 1.822 -0.320 12.258 1.00 94.06 467 HIS A O 1
ATOM 3687 N N . ILE A 1 468 ? 0.171 -0.120 13.767 1.00 97.50 468 ILE A N 1
ATOM 3688 C CA . ILE A 1 468 ? -0.902 -0.491 12.847 1.00 97.50 468 ILE A CA 1
ATOM 3689 C C . ILE A 1 468 ? -1.858 0.682 12.752 1.00 97.50 468 ILE A C 1
ATOM 3691 O O . ILE A 1 468 ? -2.313 1.189 13.774 1.00 97.50 468 ILE A O 1
ATOM 3695 N N . GLN A 1 469 ? -2.151 1.111 11.531 1.00 97.44 469 GLN A N 1
ATOM 3696 C CA . GLN A 1 469 ? -3.141 2.136 11.223 1.00 97.44 469 GLN A CA 1
ATOM 3697 C C . GLN A 1 469 ? -4.172 1.544 10.275 1.00 97.44 469 GLN A C 1
ATOM 3699 O O . GLN A 1 469 ? -3.814 1.017 9.223 1.00 97.44 469 GLN A O 1
ATOM 3704 N N . VAL A 1 470 ? -5.446 1.660 10.630 1.00 98.69 470 VAL A N 1
ATOM 3705 C CA . VAL A 1 470 ? -6.555 1.226 9.780 1.00 98.69 470 VAL A CA 1
ATOM 3706 C C . VAL A 1 470 ? -7.597 2.318 9.672 1.00 98.69 470 VAL A C 1
ATOM 3708 O O . VAL A 1 470 ? -7.847 3.041 10.637 1.00 98.69 470 VAL A O 1
ATOM 3711 N N . ASN A 1 471 ? -8.264 2.405 8.524 1.00 98.75 471 ASN A N 1
ATOM 3712 C CA . ASN A 1 471 ? -9.425 3.274 8.385 1.00 98.75 471 ASN A CA 1
ATOM 3713 C C . ASN A 1 471 ? -10.394 2.786 7.311 1.00 98.75 471 ASN A C 1
ATOM 3715 O O . ASN A 1 471 ? -10.001 2.123 6.354 1.00 98.75 471 ASN A O 1
ATOM 3719 N N . THR A 1 472 ? -11.659 3.181 7.458 1.00 98.75 472 THR A N 1
ATOM 3720 C CA . THR A 1 472 ? -12.648 3.148 6.377 1.00 98.75 472 THR A CA 1
ATOM 3721 C C . THR A 1 472 ? -12.935 4.574 5.936 1.00 98.75 472 THR A C 1
ATOM 3723 O O . THR A 1 472 ? -13.362 5.412 6.732 1.00 98.75 472 THR A O 1
ATOM 3726 N N . LEU A 1 473 ? -12.706 4.846 4.658 1.00 98.81 473 LEU A N 1
ATOM 3727 C CA . LEU A 1 473 ? -12.853 6.153 4.047 1.00 98.81 473 LEU A CA 1
ATOM 3728 C C . LEU A 1 473 ? -13.899 6.107 2.933 1.00 98.81 473 LEU A C 1
ATOM 3730 O O . LEU A 1 473 ? -13.991 5.144 2.171 1.00 98.81 473 LEU A O 1
ATOM 3734 N N . ARG A 1 474 ? -14.639 7.199 2.778 1.00 97.94 474 ARG A N 1
ATOM 3735 C CA . ARG A 1 474 ? -15.473 7.467 1.599 1.00 97.94 474 ARG A CA 1
ATOM 3736 C C . ARG A 1 474 ? -15.131 8.843 1.053 1.00 97.94 474 ARG A C 1
ATOM 3738 O O . ARG A 1 474 ? -14.505 9.652 1.742 1.00 97.94 474 ARG A O 1
ATOM 3745 N N . LYS A 1 475 ? -15.527 9.135 -0.184 1.00 96.81 475 LYS A N 1
ATOM 3746 C CA . LYS A 1 475 ? -15.377 10.500 -0.697 1.00 96.81 475 LYS A CA 1
ATOM 3747 C C . LYS A 1 475 ? -16.234 11.455 0.132 1.00 96.81 475 LYS A C 1
ATOM 3749 O O . LYS A 1 475 ? -17.307 11.084 0.602 1.00 96.81 475 LYS A O 1
ATOM 3754 N N . ILE A 1 476 ? -15.775 12.693 0.299 1.00 95.56 476 ILE A N 1
ATOM 3755 C CA . ILE A 1 476 ? -16.437 13.676 1.176 1.00 95.56 476 ILE A CA 1
ATOM 3756 C C . ILE A 1 476 ? -17.922 13.895 0.840 1.00 95.56 476 ILE A C 1
ATOM 3758 O O . ILE A 1 476 ? -18.738 14.115 1.734 1.00 95.56 476 ILE A O 1
ATOM 3762 N N . GLN A 1 477 ? -18.303 13.795 -0.436 1.00 93.69 477 GLN A N 1
ATOM 3763 C CA . GLN A 1 477 ? -19.695 13.934 -0.857 1.00 93.69 477 GLN A CA 1
ATOM 3764 C C . GLN A 1 477 ? -20.587 12.723 -0.531 1.00 93.69 477 GLN A C 1
ATOM 3766 O O . GLN A 1 477 ? -21.809 12.872 -0.580 1.00 93.69 477 GLN A O 1
ATOM 3771 N N . ASP A 1 478 ? -19.998 11.588 -0.152 1.00 95.44 478 ASP A N 1
ATOM 3772 C CA . ASP A 1 478 ? -20.667 10.296 0.049 1.00 95.44 478 ASP A CA 1
ATOM 3773 C C . ASP A 1 478 ? -20.757 9.885 1.535 1.00 95.44 478 ASP A C 1
ATOM 3775 O O . ASP A 1 478 ? -21.212 8.786 1.860 1.00 95.44 478 ASP A O 1
ATOM 3779 N N . ILE A 1 479 ? -20.330 10.762 2.454 1.00 96.44 479 ILE A N 1
ATOM 3780 C CA . ILE A 1 479 ? -20.539 10.592 3.900 1.00 96.44 479 ILE A CA 1
ATOM 3781 C C . ILE A 1 479 ? -21.776 11.367 4.399 1.00 96.44 479 ILE A C 1
ATOM 3783 O O . ILE A 1 479 ? -22.129 12.400 3.802 1.00 96.44 479 ILE A O 1
ATOM 3787 N N . PRO A 1 480 ? -22.409 10.911 5.504 1.00 95.94 480 PRO A N 1
ATOM 3788 C CA . PRO A 1 480 ? -23.519 11.605 6.161 1.00 95.94 480 PRO A CA 1
ATOM 3789 C C . PRO A 1 480 ? -23.215 13.072 6.501 1.00 95.94 480 PRO A C 1
ATOM 3791 O O . PRO A 1 480 ? -22.071 13.444 6.764 1.00 95.94 480 PRO A O 1
ATOM 3794 N N . GLU A 1 481 ? -24.247 13.922 6.494 1.00 96.75 481 GLU A N 1
ATOM 3795 C CA . GLU A 1 481 ? -24.105 15.379 6.658 1.00 96.75 481 GLU A CA 1
ATOM 3796 C C . GLU A 1 481 ? -23.494 15.777 8.013 1.00 96.75 481 GLU A C 1
ATOM 3798 O O . GLU A 1 481 ? -22.684 16.700 8.085 1.00 96.75 481 GLU A O 1
ATOM 3803 N N . ASP A 1 482 ? -23.863 15.085 9.087 1.00 95.50 482 ASP A N 1
ATOM 3804 C CA . ASP A 1 482 ? -23.338 15.302 10.435 1.00 95.50 482 ASP A CA 1
ATOM 3805 C C . ASP A 1 482 ? -21.833 15.017 10.511 1.00 95.50 482 ASP A C 1
ATOM 3807 O O . ASP A 1 482 ? -21.077 15.838 11.031 1.00 95.50 482 ASP A O 1
ATOM 3811 N N . GLN A 1 483 ? -21.379 13.916 9.907 1.00 96.94 483 GLN A N 1
ATOM 3812 C CA . GLN A 1 483 ? -19.954 13.587 9.824 1.00 96.94 483 GLN A CA 1
ATOM 3813 C C . GLN A 1 483 ? -19.207 14.565 8.918 1.00 96.94 483 GLN A C 1
ATOM 3815 O O . GLN A 1 483 ? -18.106 15.004 9.247 1.00 96.94 483 GLN A O 1
ATOM 3820 N N . ARG A 1 484 ? -19.820 14.967 7.798 1.00 97.19 484 ARG A N 1
ATOM 3821 C CA . ARG A 1 484 ? -19.226 15.934 6.869 1.00 97.19 484 ARG A CA 1
ATOM 3822 C C . ARG A 1 484 ? -18.942 17.267 7.541 1.00 97.19 484 ARG A C 1
ATOM 3824 O O . ARG A 1 484 ? -17.856 17.798 7.351 1.00 97.19 484 ARG A O 1
ATOM 3831 N N . LYS A 1 485 ? -19.868 17.773 8.358 1.00 96.38 485 LYS A N 1
ATOM 3832 C CA . LYS A 1 485 ? -19.673 19.021 9.113 1.00 96.38 485 LYS A CA 1
ATOM 3833 C C . LYS A 1 485 ? -18.454 18.947 10.026 1.00 96.38 485 LYS A C 1
ATOM 3835 O O . LYS A 1 485 ? -17.661 19.882 10.038 1.00 96.38 485 LYS A O 1
ATOM 3840 N N . VAL A 1 486 ? -18.276 17.827 10.732 1.00 95.88 486 VAL A N 1
ATOM 3841 C CA . VAL A 1 486 ? -17.087 17.600 11.569 1.00 95.88 486 VAL A CA 1
ATOM 3842 C C . VAL A 1 486 ? -15.825 17.615 10.709 1.00 95.88 486 VAL A C 1
ATOM 3844 O O . VAL A 1 486 ? -14.874 18.321 11.020 1.00 95.88 486 VAL A O 1
ATOM 3847 N N . ILE A 1 487 ? -15.812 16.889 9.593 1.00 97.31 487 ILE A N 1
ATOM 3848 C CA . ILE A 1 487 ? -14.664 16.848 8.680 1.00 97.31 487 ILE A CA 1
ATOM 3849 C C . ILE A 1 487 ? -14.326 18.238 8.114 1.00 97.31 487 ILE A C 1
ATOM 3851 O O . ILE A 1 487 ? -13.157 18.625 8.099 1.00 97.31 487 ILE A O 1
ATOM 3855 N N . GLU A 1 488 ? -15.324 19.000 7.668 1.00 96.38 488 GLU A N 1
ATOM 3856 C CA . GLU A 1 488 ? -15.164 20.364 7.151 1.00 96.38 488 GLU A CA 1
ATOM 3857 C C . GLU A 1 488 ? -14.596 21.305 8.219 1.00 96.38 488 GLU A C 1
ATOM 3859 O O . GLU A 1 488 ? -13.620 22.018 7.970 1.00 96.38 488 GLU A O 1
ATOM 3864 N N . GLU A 1 489 ? -15.139 21.248 9.435 1.00 95.56 489 GLU A N 1
ATOM 3865 C CA . GLU A 1 489 ? -14.640 22.010 10.575 1.00 95.56 489 GLU A CA 1
ATOM 3866 C C . GLU A 1 489 ? -13.188 21.659 10.903 1.00 95.56 489 GLU A C 1
ATOM 3868 O O . GLU A 1 489 ? -12.363 22.551 11.095 1.00 95.56 489 GLU A O 1
ATOM 3873 N N . GLN A 1 490 ? -12.859 20.367 10.928 1.00 95.81 490 GLN A N 1
ATOM 3874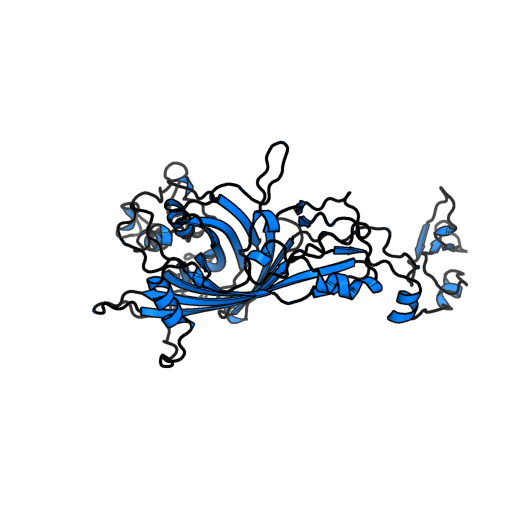 C CA . GLN A 1 490 ? -11.554 19.909 11.381 1.00 95.81 490 GLN A CA 1
ATOM 3875 C C . GLN A 1 490 ? -10.460 20.018 10.316 1.00 95.81 490 GLN A C 1
ATOM 3877 O O . GLN A 1 490 ? -9.302 20.210 10.682 1.00 95.81 490 GLN A O 1
ATOM 3882 N N . PHE A 1 491 ? -10.765 19.911 9.023 1.00 95.88 491 PHE A N 1
ATOM 3883 C CA . PHE A 1 491 ? -9.733 19.831 7.981 1.00 95.88 491 PHE A CA 1
ATOM 3884 C C . PHE A 1 491 ? -9.775 20.931 6.918 1.00 95.88 491 PHE A C 1
ATOM 3886 O O . PHE A 1 491 ? -8.830 21.006 6.122 1.00 95.88 491 PHE A O 1
ATOM 3893 N N . PHE A 1 492 ? -10.837 21.742 6.866 1.00 92.06 492 PHE A N 1
ATOM 3894 C CA . PHE A 1 492 ? -11.048 22.725 5.795 1.00 92.06 492 PHE A CA 1
ATOM 3895 C C . PHE A 1 492 ? -11.287 24.151 6.302 1.00 92.06 492 PHE A C 1
ATOM 3897 O O . PHE A 1 492 ? -10.928 25.101 5.605 1.00 92.06 492 PHE A O 1
ATOM 3904 N N . ASN A 1 493 ? -11.823 24.332 7.510 1.00 85.56 493 ASN A N 1
ATOM 3905 C CA . ASN A 1 493 ? -11.984 25.662 8.088 1.00 85.56 493 ASN A CA 1
ATOM 3906 C C . ASN A 1 493 ? -10.644 26.216 8.597 1.00 85.56 493 ASN A C 1
ATOM 3908 O O . ASN A 1 493 ? -10.064 25.736 9.565 1.00 85.56 493 ASN A O 1
ATOM 3912 N N . THR A 1 494 ? -10.177 27.296 7.969 1.00 54.03 494 THR A N 1
ATOM 3913 C CA . THR A 1 494 ? -8.957 28.038 8.338 1.00 54.03 494 THR A CA 1
ATOM 3914 C C . THR A 1 494 ? -9.172 29.069 9.457 1.00 54.03 494 THR A C 1
ATOM 3916 O O . THR A 1 494 ? -8.275 29.855 9.751 1.00 54.03 494 THR A O 1
ATOM 3919 N N . THR A 1 495 ? -10.352 29.100 10.089 1.00 44.72 495 THR A N 1
ATOM 3920 C CA . THR A 1 495 ? -10.744 30.121 11.083 1.00 44.72 495 THR A CA 1
ATOM 3921 C C . THR A 1 495 ? -10.578 29.709 12.550 1.00 44.72 495 THR A C 1
ATOM 3923 O O . THR A 1 495 ? -10.933 30.485 13.435 1.00 44.72 495 THR A O 1
ATOM 3926 N N . GLY A 1 496 ? -10.023 28.532 12.841 1.00 41.69 496 GLY A N 1
ATOM 3927 C CA . GLY A 1 496 ? -9.603 28.162 14.195 1.00 41.69 496 GLY A CA 1
ATOM 3928 C C . GLY A 1 496 ? -8.171 28.616 14.449 1.00 41.69 496 GLY A C 1
ATOM 3929 O O . GLY A 1 496 ? -7.306 28.381 13.611 1.00 41.69 496 GLY A O 1
ATOM 3930 N N . SER A 1 497 ? -7.945 29.292 15.577 1.00 36.03 497 SER A N 1
ATOM 3931 C CA . SER A 1 497 ? -6.635 29.641 16.137 1.00 36.03 497 SER A CA 1
ATOM 3932 C C . SER A 1 497 ? -5.573 28.596 15.796 1.00 36.03 497 SER A C 1
ATOM 3934 O O . SER A 1 497 ? -5.847 27.399 15.854 1.00 36.03 497 SER A O 1
ATOM 3936 N N . SER A 1 498 ? -4.353 29.039 15.488 1.00 38.31 498 SER A N 1
ATOM 3937 C CA . SER A 1 498 ? -3.171 28.197 15.630 1.00 38.31 498 SER A CA 1
ATOM 3938 C C . SER A 1 498 ? -3.124 27.724 17.083 1.00 38.31 498 SER A C 1
ATOM 3940 O O . SER A 1 498 ? -2.521 28.379 17.936 1.00 38.31 498 SER A O 1
ATOM 3942 N N . ASP A 1 499 ? -3.827 26.641 17.394 1.00 40.44 499 ASP A N 1
ATOM 3943 C CA . ASP A 1 499 ? -3.620 25.920 18.625 1.00 40.44 499 ASP A CA 1
ATOM 3944 C C . ASP A 1 499 ? -2.150 25.546 18.570 1.00 40.44 499 ASP A C 1
ATOM 3946 O O . ASP A 1 499 ? -1.682 24.869 17.650 1.00 40.44 499 ASP A O 1
ATOM 3950 N N . SER A 1 500 ? -1.394 26.164 19.478 1.00 36.38 500 SER A N 1
ATOM 3951 C CA . SER A 1 500 ? 0.024 25.919 19.672 1.00 36.38 500 SER A CA 1
ATOM 3952 C C . SER A 1 500 ? 0.259 24.426 19.533 1.00 36.38 500 SER A C 1
ATOM 3954 O O . SER A 1 500 ? -0.449 23.676 20.207 1.00 36.38 500 SER A O 1
ATOM 3956 N N . ALA A 1 501 ? 1.213 24.018 18.687 1.00 35.41 501 ALA A N 1
ATOM 3957 C CA . ALA A 1 501 ? 1.693 22.644 18.634 1.00 35.41 501 ALA A CA 1
ATOM 3958 C C . ALA A 1 501 ? 1.817 22.136 20.076 1.00 35.41 501 ALA A C 1
ATOM 3960 O O . ALA A 1 501 ? 2.665 22.611 20.838 1.00 35.41 501 ALA A O 1
ATOM 3961 N N . SER A 1 502 ? 0.871 21.297 20.502 1.00 41.16 502 SER A N 1
ATOM 3962 C CA . SER A 1 502 ? 0.807 20.885 21.893 1.00 41.16 502 SER A CA 1
ATOM 3963 C C . SER A 1 502 ? 1.960 19.928 22.116 1.00 41.16 502 SER A C 1
ATOM 3965 O O . SER A 1 502 ? 2.119 18.962 21.370 1.00 41.16 502 SER A O 1
ATOM 3967 N N . GLY A 1 503 ? 2.777 20.249 23.121 1.00 37.41 503 GLY A N 1
ATOM 3968 C CA . GLY A 1 503 ? 3.879 19.418 23.576 1.00 37.41 503 GLY A CA 1
ATOM 3969 C C . GLY A 1 503 ? 3.440 17.982 23.841 1.00 37.41 503 GLY A C 1
ATOM 3970 O O . GLY A 1 503 ? 2.252 17.708 24.006 1.00 37.41 503 GLY A O 1
ATOM 3971 N N . CYS A 1 504 ? 4.444 17.103 23.850 1.00 32.00 504 CYS A N 1
ATOM 3972 C CA . CYS A 1 504 ? 4.359 15.656 24.020 1.00 32.00 504 CYS A CA 1
ATOM 3973 C C . CYS A 1 504 ? 3.100 15.166 24.759 1.00 32.00 504 CYS A C 1
ATOM 3975 O O . CYS A 1 504 ? 2.778 15.708 25.822 1.00 32.00 504 CYS A O 1
ATOM 3977 N N . PRO A 1 505 ? 2.451 14.094 24.271 1.00 39.34 505 PRO A N 1
ATOM 3978 C CA . PRO A 1 505 ? 1.303 13.483 24.925 1.00 39.34 505 PRO A CA 1
ATOM 3979 C C . PRO A 1 505 ? 1.753 12.844 26.242 1.00 39.34 505 PRO A C 1
ATOM 3981 O O . PRO A 1 505 ? 2.108 11.677 26.308 1.00 39.34 505 PRO A O 1
ATOM 3984 N N . TYR A 1 506 ? 1.804 13.631 27.311 1.00 39.31 506 TYR A N 1
ATOM 3985 C CA . TYR A 1 506 ? 2.004 13.134 28.663 1.00 39.31 506 TYR A CA 1
ATOM 3986 C C . TYR A 1 506 ? 1.225 14.012 29.630 1.00 39.31 506 TYR A C 1
ATOM 3988 O O . TYR A 1 506 ? 1.766 14.933 30.225 1.00 39.31 506 TYR A O 1
ATOM 3996 N N . HIS A 1 507 ? -0.061 13.699 29.781 1.00 33.59 507 HIS A N 1
ATOM 3997 C CA . HIS A 1 507 ? -0.790 13.875 31.034 1.00 33.59 507 HIS A CA 1
ATOM 3998 C C . HIS A 1 507 ? -1.991 12.922 31.065 1.00 33.59 507 HIS A C 1
ATOM 4000 O O . HIS A 1 507 ? -3.125 13.302 30.788 1.00 33.59 507 HIS A O 1
ATOM 4006 N N . LYS A 1 508 ? -1.732 11.676 31.463 1.00 32.69 508 LYS A N 1
ATOM 4007 C CA . LYS A 1 508 ? -2.640 10.932 32.336 1.00 32.69 508 LYS A CA 1
ATOM 4008 C C . LYS A 1 508 ? -1.801 10.483 33.531 1.00 32.69 508 LYS A C 1
ATOM 4010 O O . LYS A 1 508 ? -0.762 9.853 33.344 1.00 32.69 508 LYS A O 1
ATOM 4015 N N . GLY A 1 509 ? -2.168 10.992 34.706 1.00 32.72 509 GLY A N 1
ATOM 4016 C CA . GLY A 1 509 ? -1.628 10.542 35.988 1.00 32.72 509 GLY A CA 1
ATOM 4017 C C . GLY A 1 509 ? -2.247 9.227 36.421 1.00 32.72 509 GLY A C 1
ATOM 4018 O O . GLY A 1 509 ? -3.238 8.812 35.777 1.00 32.72 509 GLY A O 1
#

pLDDT: mean 87.28, std 14.84, range [32.0, 98.81]

Mean predicted aligned error: 8.55 Å

Nearest PDB structures (foldseek):
  6r2q-assembly1_B  TM=1.564E-01  e=3.537E+00  Shewanella baltica
  6z8a-assembly1_A  TM=1.262E-01  e=6.048E+00  Pseudomonas aeruginosa PAO1

Radius of gyration: 29.25 Å; Cα contacts (8 Å, |Δi|>4): 1043; chains: 1; bounding box: 82×56×81 Å

InterPro domains:
  IPR047975 Heme-binding protein, predicted [NF040572] (61-475)

Secondary structure (DSSP, 8-state):
-EEE-PPPGGGTTSSTTS--SSSSPPPHHHHHTTEEE--TTSPPPBP-GGGHHHHHHT---GGGGGG-EEEEE------TT--SPPS-SEEEEEEEEPTT-BTTTB-S-EEEEEEEEEEEEEEEEEEEEEEEE-SSEEEEEEEEEEEEEEEEEEE-TT-SSEEEEEEEEEEEEEEEEEEEEE----HHHHHHHT------HHHHHHH----S---S-EEE-SPTT-SS--EEEGGGPPTT----EEE--SSPPTTTTSSSPPP--S-SEEEEEEETTTEEEEEEEEE-PEE-SS-EESSEESPPP---GGGG--TTT-SS-GGGTGGG-BTTB---TTSPPPGGGGSPP-TTT-TTS-HHHHHHHHTSTTTTTTT-TTHHHHHHHTT-EEEEEEEEEEESS-SSSS--EEEE-HHHHHHS-EEEEEEEEEEEEEEETTEEEEEEEEEEEEEEEEEETTTTEEEEEEEEEEEEEEEGGGS-HHHHHHHHHHHT-TTS--------S----

Organism: NCBI:txid1807141

Solvent-accessible surface area (backbone atoms only — not comparable to full-atom values): 28965 Å² total; per-residue (Å²): 53,49,31,67,72,71,76,59,79,88,69,68,65,74,73,83,69,70,70,72,98,72,92,68,88,83,54,66,67,74,57,55,57,57,60,42,77,66,55,91,89,54,86,80,44,76,56,54,80,91,47,45,66,61,49,26,72,61,44,59,35,61,75,63,57,70,56,55,43,51,30,25,52,49,66,73,74,56,47,78,88,54,85,71,79,72,88,34,36,19,36,37,34,44,72,43,76,30,91,90,49,41,86,89,80,42,38,41,48,70,42,79,48,66,47,30,19,42,43,42,40,37,30,45,72,48,87,48,28,51,77,44,84,65,70,39,32,36,37,36,24,15,35,33,35,38,42,37,42,34,28,37,50,41,84,44,92,96,48,94,62,73,44,76,42,83,76,49,55,36,40,39,36,38,33,21,53,51,48,62,29,34,31,46,38,41,64,67,54,47,52,69,75,77,47,79,77,59,62,53,70,64,45,31,73,75,48,67,46,81,64,47,62,52,43,53,33,35,31,24,61,46,64,92,87,57,92,72,80,44,52,42,50,54,92,69,61,55,92,89,61,69,67,72,48,78,46,77,44,85,47,83,38,68,50,43,48,69,70,77,90,76,92,71,65,72,38,22,36,37,39,38,38,44,40,81,92,38,38,37,42,28,28,37,21,41,73,57,62,52,75,57,101,90,51,78,34,62,66,40,78,34,65,89,87,70,70,58,39,50,67,52,65,41,68,93,58,29,57,53,32,73,81,52,53,56,73,73,51,43,98,92,50,61,64,40,61,78,50,78,70,62,76,71,49,78,54,87,80,44,70,87,84,29,70,77,68,40,48,66,64,44,28,55,35,53,59,33,94,56,52,52,39,39,38,29,38,62,53,52,53,48,34,52,48,72,71,54,49,42,57,27,31,32,39,37,42,32,22,24,70,50,98,60,78,74,63,35,43,73,49,57,37,76,66,36,55,72,67,42,30,70,78,44,41,39,38,42,35,37,46,29,38,32,53,54,98,91,39,85,41,64,36,40,37,40,42,38,36,39,28,28,40,36,53,26,57,94,82,64,45,76,32,63,37,42,28,40,40,27,36,34,26,24,38,59,90,75,45,59,69,73,60,37,52,52,50,41,56,74,76,68,54,84,84,64,74,85,71,67,88,73,71,78,99,76,86,81,132